Protein AF-0000000080708499 (afdb_homodimer)

Sequence (632 aa):
MFSRVVRPQEALLGRCIRKHGVAESLRCSAAMFSVRSSSPRLRQGEDANLQEDADLSGNSSSLSPEGLKAFRDVVTSRTAAISFSDEEVDPPALREIMALTQSAPSSFNIQPWSVVVVRDTAARERLSTAMLGGNAKKVLAAPVTAVFCADLEPSKRINRMVELNRKAGMPEAEITKFCLAVNLFSGEGVVGNAVRNAVTTIASPMQPAPEVASAEAWSFKNTALAVQTYILSCTAHGLDTAPMEGFDARRVRAALDIPDRYGIPIIVPTGYPAPSKPEGQGGGGGVARRWRYPPQEVVFDGTFGVGMTGVDPVVPMFSRVVRPQEALLGRCIRKHGVAESLRCSAAMFSVRSSSPRLRQGEDANLQEDADLSGNSSSLSPEGLKAFRDVVTSRTAAISFSDEEVDPPALREIMALTQSAPSSFNIQPWSVVVVRDTAARERLSTAMLGGNAKKVLAAPVTAVFCADLEPSKRINRMVELNRKAGMPEAEITKFCLAVNLFSGEGVVGNAVRNAVTTIASPMQPAPEVASAEAWSFKNTALAVQTYILSCTAHGLDTAPMEGFDARRVRAALDIPDRYGIPIIVPTGYPAPSKPEGQGGGGGVARRWRYPPQEVVFDGTFGVGMTGVDPVVP

Organism: Ectocarpus siliculosus (NCBI:txid2880)

Structure (mmCIF, N/CA/C/O backbone):
data_AF-0000000080708499-model_v1
#
loop_
_entity.id
_entity.type
_entity.pdbx_description
1 polymer 'Nitroreductase domain-containing protein'
#
loop_
_atom_site.group_PDB
_atom_site.id
_atom_site.type_symbol
_atom_site.label_atom_id
_atom_site.label_alt_id
_atom_site.label_comp_id
_atom_site.label_asym_id
_atom_site.label_entity_id
_atom_site.label_seq_id
_atom_site.pdbx_PDB_ins_code
_atom_site.Cartn_x
_atom_site.Cartn_y
_atom_site.Cartn_z
_atom_site.occupancy
_atom_site.B_iso_or_equiv
_atom_site.auth_seq_id
_atom_site.auth_comp_id
_atom_site.auth_asym_id
_atom_site.auth_atom_id
_atom_site.pdbx_PDB_model_num
ATOM 1 N N . MET A 1 1 ? 43.812 -16.328 52.562 1 20.23 1 MET A N 1
ATOM 2 C CA . MET A 1 1 ? 44.688 -15.164 52.5 1 20.23 1 MET A CA 1
ATOM 3 C C . MET A 1 1 ? 44.594 -14.469 51.156 1 20.23 1 MET A C 1
ATOM 5 O O . MET A 1 1 ? 45.219 -13.422 50.938 1 20.23 1 MET A O 1
ATOM 9 N N . PHE A 1 2 ? 44.219 -15.172 50.031 1 21.97 2 PHE A N 1
ATOM 10 C CA . PHE A 1 2 ? 44.719 -14.852 48.719 1 21.97 2 PHE A CA 1
ATOM 11 C C . PHE A 1 2 ? 44.062 -13.578 48.188 1 21.97 2 PHE A C 1
ATOM 13 O O . PHE A 1 2 ? 42.844 -13.484 48.094 1 21.97 2 PHE A O 1
ATOM 20 N N . SER A 1 3 ? 44.781 -12.438 48.062 1 20.19 3 SER A N 1
ATOM 21 C CA . SER A 1 3 ? 44.812 -10.984 47.875 1 20.19 3 SER A CA 1
ATOM 22 C C . SER A 1 3 ? 44.625 -10.609 46.406 1 20.19 3 SER A C 1
ATOM 24 O O . SER A 1 3 ? 44.781 -9.445 46.031 1 20.19 3 SER A O 1
ATOM 26 N N . ARG A 1 4 ? 44.562 -11.578 45.438 1 21.88 4 ARG A N 1
ATOM 27 C CA . ARG A 1 4 ? 45.188 -11.07 44.219 1 21.88 4 ARG A CA 1
ATOM 28 C C . ARG A 1 4 ? 44.469 -9.82 43.719 1 21.88 4 ARG A C 1
ATOM 30 O O . ARG A 1 4 ? 43.25 -9.664 43.969 1 21.88 4 ARG A O 1
ATOM 37 N N . VAL A 1 5 ? 45.219 -8.891 43.031 1 22.41 5 VAL A N 1
ATOM 38 C CA . VAL A 1 5 ? 45.5 -7.527 42.594 1 22.41 5 VAL A CA 1
ATOM 39 C C . VAL A 1 5 ? 44.688 -7.215 41.344 1 22.41 5 VAL A C 1
ATOM 41 O O . VAL A 1 5 ? 44.906 -7.836 40.281 1 22.41 5 VAL A O 1
ATOM 44 N N . VAL A 1 6 ? 43.375 -7.047 41.375 1 22.86 6 VAL A N 1
ATOM 45 C CA . VAL A 1 6 ? 42.438 -6.781 40.281 1 22.86 6 VAL A CA 1
ATOM 46 C C . VAL A 1 6 ? 42.812 -5.492 39.562 1 22.86 6 VAL A C 1
ATOM 48 O O . VAL A 1 6 ? 42.812 -4.414 40.156 1 22.86 6 VAL A O 1
ATOM 51 N N . ARG A 1 7 ? 43.844 -5.551 38.562 1 20.77 7 ARG A N 1
ATOM 52 C CA . ARG A 1 7 ? 44.5 -4.449 37.844 1 20.77 7 ARG A CA 1
ATOM 53 C C . ARG A 1 7 ? 43.469 -3.574 37.125 1 20.77 7 ARG A C 1
ATOM 55 O O . ARG A 1 7 ? 42.531 -4.078 36.531 1 20.77 7 ARG A O 1
ATOM 62 N N . PRO A 1 8 ? 43.469 -2.182 37.312 1 20.67 8 PRO A N 1
ATOM 63 C CA . PRO A 1 8 ? 42.594 -1.072 36.938 1 20.67 8 PRO A CA 1
ATOM 64 C C . PRO A 1 8 ? 42.625 -0.782 35.438 1 20.67 8 PRO A C 1
ATOM 66 O O . PRO A 1 8 ? 43.688 -0.835 34.812 1 20.67 8 PRO A O 1
ATOM 69 N N . GLN A 1 9 ? 41.562 -1.155 34.594 1 20.22 9 GLN A N 1
ATOM 70 C CA . GLN A 1 9 ? 41.156 -1.004 33.219 1 20.22 9 GLN A CA 1
ATOM 71 C C . GLN A 1 9 ? 41.281 0.448 32.75 1 20.22 9 GLN A C 1
ATOM 73 O O . GLN A 1 9 ? 40.375 1.253 32.969 1 20.22 9 GLN A O 1
ATOM 78 N N . GLU A 1 10 ? 42.5 1.199 32.906 1 18.58 10 GLU A N 1
ATOM 79 C CA . GLU A 1 10 ? 42.688 2.613 32.594 1 18.58 10 GLU A CA 1
ATOM 80 C C . GLU A 1 10 ? 42.5 2.881 31.109 1 18.58 10 GLU A C 1
ATOM 82 O O . GLU A 1 10 ? 42.406 4.035 30.688 1 18.58 10 GLU A O 1
ATOM 87 N N . ALA A 1 11 ? 42.75 1.999 30.094 1 20.23 11 ALA A N 1
ATOM 88 C CA . ALA A 1 11 ? 43.469 2.562 28.953 1 20.23 11 ALA A CA 1
ATOM 89 C C . ALA A 1 11 ? 42.531 3.457 28.125 1 20.23 11 ALA A C 1
ATOM 91 O O . ALA A 1 11 ? 41.594 2.971 27.469 1 20.23 11 ALA A O 1
ATOM 92 N N . LEU A 1 12 ? 42.188 4.727 28.531 1 18.2 12 LEU A N 1
ATOM 93 C CA . LEU A 1 12 ? 41.281 5.785 28.094 1 18.2 12 LEU A CA 1
ATOM 94 C C . LE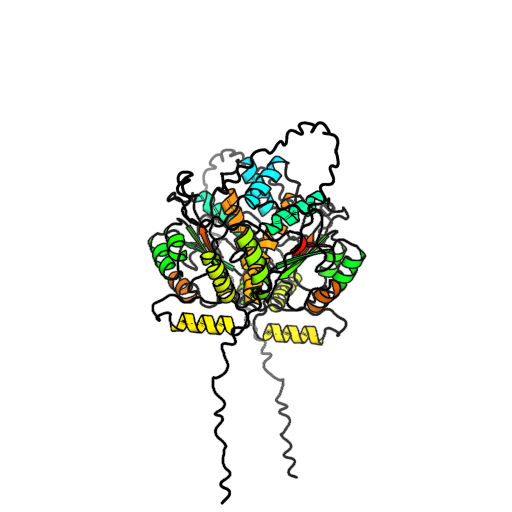U A 1 12 ? 41.594 6.188 26.656 1 18.2 12 LEU A C 1
ATOM 96 O O . LEU A 1 12 ? 42.656 5.867 26.125 1 18.2 12 LEU A O 1
ATOM 100 N N . LEU A 1 13 ? 41.625 7.562 26.219 1 18.58 13 LEU A N 1
ATOM 101 C CA . LEU A 1 13 ? 40.938 8.562 25.406 1 18.58 13 LEU A CA 1
ATOM 102 C C . LEU A 1 13 ? 41.812 8.961 24.219 1 18.58 13 LEU A C 1
ATOM 104 O O . LEU A 1 13 ? 41.438 9.867 23.453 1 18.58 13 LEU A O 1
ATOM 108 N N . GLY A 1 14 ? 43.125 8.445 24.016 1 17.17 14 GLY A N 1
ATOM 109 C CA . GLY A 1 14 ? 43.969 9.469 23.422 1 17.17 14 GLY A CA 1
ATOM 110 C C . GLY A 1 14 ? 43.594 9.781 21.984 1 17.17 14 GLY A C 1
ATOM 111 O O . GLY A 1 14 ? 43.438 10.953 21.609 1 17.17 14 GLY A O 1
ATOM 112 N N . ARG A 1 15 ? 44.125 9.078 20.875 1 19.2 15 ARG A N 1
ATOM 113 C CA . ARG A 1 15 ? 44.969 9.609 19.797 1 19.2 15 ARG A CA 1
ATOM 114 C C . ARG A 1 15 ? 44.094 10.055 18.625 1 19.2 15 ARG A C 1
ATOM 116 O O . ARG A 1 15 ? 43.625 9.227 17.844 1 19.2 15 ARG A O 1
ATOM 123 N N . CYS A 1 16 ? 43.188 11.094 18.672 1 17.89 16 CYS A N 1
ATOM 124 C CA . CYS A 1 16 ? 42.25 11.602 17.672 1 17.89 16 CYS A CA 1
ATOM 125 C C . CYS A 1 16 ? 43 12.008 16.406 1 17.89 16 CYS A C 1
ATOM 127 O O . CYS A 1 16 ? 42.562 11.688 15.297 1 17.89 16 CYS A O 1
ATOM 129 N N . ILE A 1 17 ? 43.844 13.148 16.344 1 19.56 17 ILE A N 1
ATOM 130 C CA . ILE A 1 17 ? 43.625 14.234 15.406 1 19.56 17 ILE A CA 1
ATOM 131 C C . ILE A 1 17 ? 44.5 14.039 14.18 1 19.56 17 ILE A C 1
ATOM 133 O O . ILE A 1 17 ? 45.312 14.906 13.828 1 19.56 17 ILE A O 1
ATOM 137 N N . ARG A 1 18 ? 45.125 12.906 13.797 1 17.61 18 ARG A N 1
ATOM 138 C CA . ARG A 1 18 ? 46.219 13.164 12.867 1 17.61 18 ARG A CA 1
ATOM 139 C C . ARG A 1 18 ? 45.688 13.797 11.578 1 17.61 18 ARG A C 1
ATOM 141 O O . ARG A 1 18 ? 44.688 13.352 11.016 1 17.61 18 ARG A O 1
ATOM 148 N N . LYS A 1 19 ? 46.281 15.039 11.086 1 19.92 19 LYS A N 1
ATOM 149 C CA . LYS A 1 19 ? 46.219 16.141 10.133 1 19.92 19 LYS A CA 1
ATOM 150 C C . LYS A 1 19 ? 46.562 15.672 8.727 1 19.92 19 LYS A C 1
ATOM 152 O O . LYS A 1 19 ? 46.75 16.484 7.824 1 19.92 19 LYS A O 1
ATOM 157 N N . HIS A 1 20 ? 46.688 14.352 8.383 1 19.84 20 HIS A N 1
ATOM 158 C CA . HIS A 1 20 ? 47.562 14.18 7.215 1 19.84 20 HIS A CA 1
ATOM 159 C C . HIS A 1 20 ? 46.969 14.906 6.004 1 19.84 20 HIS A C 1
ATOM 161 O O . HIS A 1 20 ? 45.781 15.109 5.91 1 19.84 20 HIS A O 1
ATOM 167 N N . GLY A 1 21 ? 47.875 15.656 5.152 1 19.36 21 GLY A N 1
ATOM 168 C CA . GLY A 1 21 ? 48.094 16.594 4.066 1 19.36 21 GLY A CA 1
ATOM 169 C C . GLY A 1 21 ? 47.656 16.062 2.719 1 19.36 21 GLY A C 1
ATOM 170 O O . GLY A 1 21 ? 48.219 16.422 1.684 1 19.36 21 GLY A O 1
ATOM 171 N N . VAL A 1 22 ? 46.719 15.18 2.576 1 20.02 22 VAL A N 1
ATOM 172 C CA . VAL A 1 22 ? 46.688 14.445 1.313 1 20.02 22 VAL A CA 1
ATOM 173 C C . VAL A 1 22 ? 46.375 15.406 0.169 1 20.02 22 VAL A C 1
ATOM 175 O O . VAL A 1 22 ? 45.188 15.734 -0.074 1 20.02 22 VAL A O 1
ATOM 178 N N . ALA A 1 23 ? 47 16.641 0.073 1 20.03 23 ALA A N 1
ATOM 179 C CA . ALA A 1 23 ? 46.5 17.562 -0.932 1 20.03 23 ALA A CA 1
ATOM 180 C C . ALA A 1 23 ? 46.781 17.062 -2.344 1 20.03 23 ALA A C 1
ATOM 182 O O . ALA A 1 23 ? 46.375 17.672 -3.326 1 20.03 23 ALA A O 1
ATOM 183 N N . GLU A 1 24 ? 47.562 15.961 -2.582 1 19.69 24 GLU A N 1
ATOM 184 C CA . GLU A 1 24 ? 48.219 16.109 -3.885 1 19.69 24 GLU A CA 1
ATOM 185 C C . GLU A 1 24 ? 47.188 16.172 -5.004 1 19.69 24 GLU A C 1
ATOM 187 O O . GLU A 1 24 ? 46.219 15.391 -5.031 1 19.69 24 GLU A O 1
ATOM 192 N N . SER A 1 25 ? 47.094 17.359 -5.672 1 18.62 25 SER A N 1
ATOM 193 C CA . SER A 1 25 ? 46.344 17.984 -6.762 1 18.62 25 SER A CA 1
ATOM 194 C C . SER A 1 25 ? 46.5 17.188 -8.055 1 18.62 25 SER A C 1
ATOM 196 O O . SER A 1 25 ? 47.562 17.078 -8.609 1 18.62 25 SER A O 1
ATOM 198 N N . LEU A 1 26 ? 46.125 15.883 -8.055 1 18.62 26 LEU A N 1
ATOM 199 C CA . LEU A 1 26 ? 46.281 15.156 -9.312 1 18.62 26 LEU A CA 1
ATOM 200 C C . LEU A 1 26 ? 45.656 15.922 -10.469 1 18.62 26 LEU A C 1
ATOM 202 O O . LEU A 1 26 ? 44.469 16.203 -10.445 1 18.62 26 LEU A O 1
ATOM 206 N N . ARG A 1 27 ? 46.469 16.766 -11.109 1 19.72 27 ARG A N 1
ATOM 207 C CA . ARG A 1 27 ? 46.25 17.547 -12.32 1 19.72 27 ARG A CA 1
ATOM 208 C C . ARG A 1 27 ? 45.812 16.641 -13.477 1 19.72 27 ARG A C 1
ATOM 210 O O . ARG A 1 27 ? 46.625 15.844 -13.969 1 19.72 27 ARG A O 1
ATOM 217 N N . CYS A 1 28 ? 44.688 15.922 -13.352 1 18.66 28 CYS A N 1
ATOM 218 C CA . CYS A 1 28 ? 44.25 15.109 -14.484 1 18.66 28 CYS A CA 1
ATOM 219 C C . CYS A 1 28 ? 44.219 15.938 -15.766 1 18.66 28 CYS A C 1
ATOM 221 O O . CYS A 1 28 ? 43.594 17 -15.812 1 18.66 28 CYS A O 1
ATOM 223 N N . SER A 1 29 ? 45.344 15.922 -16.531 1 19.27 29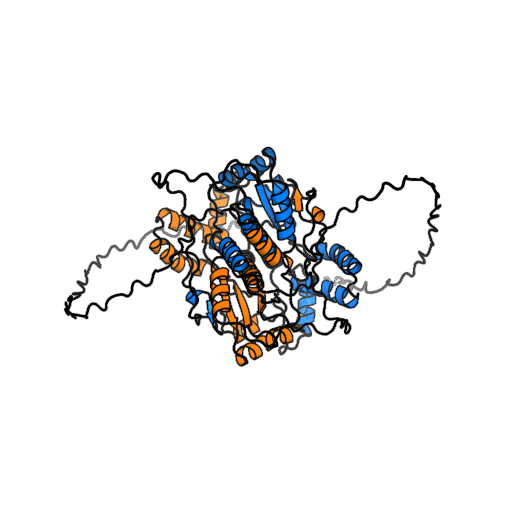 SER A N 1
ATOM 224 C CA . SER A 1 29 ? 45.594 16.5 -17.844 1 19.27 29 SER A CA 1
ATOM 225 C C . SER A 1 29 ? 44.5 16.141 -18.828 1 19.27 29 SER A C 1
ATOM 227 O O . SER A 1 29 ? 44.344 14.969 -19.188 1 19.27 29 SER A O 1
ATOM 229 N N . ALA A 1 30 ? 43.375 16.719 -18.734 1 20.42 30 ALA A N 1
ATOM 230 C CA . ALA A 1 30 ? 42.312 16.578 -19.703 1 20.42 30 ALA A CA 1
ATOM 231 C C . ALA A 1 30 ? 42.781 17 -21.094 1 20.42 30 ALA A C 1
ATOM 233 O O . ALA A 1 30 ? 42.969 18.203 -21.359 1 20.42 30 ALA A O 1
ATOM 234 N N . ALA A 1 31 ? 43.844 16.344 -21.625 1 19.86 31 ALA A N 1
ATOM 235 C CA . ALA A 1 31 ? 44.188 16.688 -23.016 1 19.86 31 ALA A CA 1
ATOM 236 C C . ALA A 1 31 ? 42.969 16.609 -23.906 1 19.86 31 ALA A C 1
ATOM 238 O O . ALA A 1 31 ? 42.25 15.602 -23.922 1 19.86 31 ALA A O 1
ATOM 239 N N . MET A 1 32 ? 42.469 17.734 -24.328 1 21.27 32 MET A N 1
ATOM 240 C CA . MET A 1 32 ? 41.375 18.234 -25.141 1 21.27 32 MET A CA 1
ATOM 241 C C . MET A 1 32 ? 41.469 17.703 -26.562 1 21.27 32 MET A C 1
ATOM 243 O O . MET A 1 32 ? 42.281 18.172 -27.344 1 21.27 32 MET A O 1
ATOM 247 N N . PHE A 1 33 ? 41.688 16.359 -26.812 1 21.59 33 PHE A N 1
ATOM 248 C CA . PHE A 1 33 ? 41.781 16.094 -28.25 1 21.59 33 PHE A CA 1
ATOM 249 C C . PHE A 1 33 ? 40.562 16.625 -28.969 1 21.59 33 PHE A C 1
ATOM 251 O O . PHE A 1 33 ? 39.438 16.422 -28.516 1 21.59 33 PHE A O 1
ATOM 258 N N . SER A 1 34 ? 40.781 17.656 -29.734 1 22.03 34 SER A N 1
ATOM 259 C CA . SER A 1 34 ? 39.906 18.469 -30.594 1 22.03 34 SER A CA 1
ATOM 260 C C . SER A 1 34 ? 39.375 17.641 -31.766 1 22.03 34 SER A C 1
ATOM 262 O O . SER A 1 34 ? 38.875 18.203 -32.75 1 22.03 34 SER A O 1
ATOM 264 N N . VAL A 1 35 ? 39.094 16.344 -31.625 1 22.03 35 VAL A N 1
ATOM 265 C CA . VAL A 1 35 ? 38.75 15.797 -32.938 1 22.03 35 VAL A CA 1
ATOM 266 C C . VAL A 1 35 ? 37.562 16.562 -33.531 1 22.03 35 VAL A C 1
ATOM 268 O O . VAL A 1 35 ? 36.562 16.766 -32.875 1 22.03 35 VAL A O 1
ATOM 271 N N . ARG A 1 36 ? 37.844 17.281 -34.594 1 24.72 36 ARG A N 1
ATOM 272 C CA . ARG A 1 36 ? 37 18.109 -35.469 1 24.72 36 ARG A CA 1
ATOM 273 C C . ARG A 1 36 ? 35.938 17.266 -36.156 1 24.72 36 ARG A C 1
ATOM 275 O O . ARG A 1 36 ? 36.094 16.859 -37.312 1 24.72 36 ARG A O 1
ATOM 282 N N . SER A 1 37 ? 35.438 16.172 -35.531 1 21.8 37 SER A N 1
ATOM 283 C CA . SER A 1 37 ? 34.625 15.445 -36.531 1 21.8 37 SER A CA 1
ATOM 284 C C . SER A 1 37 ? 33.469 16.312 -37.031 1 21.8 37 SER A C 1
ATOM 286 O O . SER A 1 37 ? 32.875 17.062 -36.281 1 21.8 37 SER A O 1
ATOM 288 N N . SER A 1 38 ? 33.531 16.703 -38.25 1 25.45 38 SER A N 1
ATOM 289 C CA . SER A 1 38 ? 32.625 17.391 -39.156 1 25.45 38 SER A CA 1
ATOM 290 C C . SER A 1 38 ? 31.281 16.656 -39.25 1 25.45 38 SER A C 1
ATOM 292 O O . SER A 1 38 ? 31.109 15.75 -40.062 1 25.45 38 SER A O 1
ATOM 294 N N . SER A 1 39 ? 30.719 16.219 -38.188 1 24.56 39 SER A N 1
ATOM 295 C CA . SER A 1 39 ? 29.531 15.461 -38.531 1 24.56 39 SER A CA 1
ATOM 296 C C . SER A 1 39 ? 28.516 16.328 -39.25 1 24.56 39 SER A C 1
ATOM 298 O O . SER A 1 39 ? 28.359 17.516 -38.969 1 24.56 39 SER A O 1
ATOM 300 N N . PRO A 1 40 ? 28.203 15.883 -40.469 1 26.94 40 PRO A N 1
ATOM 301 C CA . PRO A 1 40 ? 27.188 16.531 -41.312 1 26.94 40 PRO A CA 1
ATOM 302 C C . PRO A 1 40 ? 25.875 16.797 -40.562 1 26.94 40 PRO A C 1
ATOM 304 O O . PRO A 1 40 ? 25.547 16.094 -39.625 1 26.94 40 PRO A O 1
ATOM 307 N N . ARG A 1 41 ? 25.453 18.047 -40.625 1 24.3 41 ARG A N 1
ATOM 308 C CA . ARG A 1 41 ? 24.219 18.594 -40.094 1 24.3 41 ARG A CA 1
ATOM 309 C C . ARG A 1 41 ? 23 17.828 -40.594 1 24.3 41 ARG A C 1
ATOM 311 O O . ARG A 1 41 ? 22.703 17.875 -41.812 1 24.3 41 ARG A O 1
ATOM 318 N N . LEU A 1 42 ? 22.891 16.562 -40.25 1 24.38 42 LEU A N 1
ATOM 319 C CA . LEU A 1 42 ? 21.594 16.031 -40.656 1 24.38 42 LEU A CA 1
ATOM 320 C C . LEU A 1 42 ? 20.469 16.984 -40.281 1 24.38 42 LEU A C 1
ATOM 322 O O . LEU A 1 42 ? 20.516 17.594 -39.219 1 24.38 42 LEU A O 1
ATOM 326 N N . ARG A 1 43 ? 19.75 17.469 -41.25 1 24.03 43 ARG A N 1
ATOM 327 C CA . ARG A 1 43 ? 18.516 18.234 -41.156 1 24.03 43 ARG A CA 1
ATOM 328 C C . ARG A 1 43 ? 17.562 17.609 -40.125 1 24.03 43 ARG A C 1
ATOM 330 O O . ARG A 1 43 ? 17.25 16.422 -40.219 1 24.03 43 ARG A O 1
ATOM 337 N N . GLN A 1 44 ? 17.734 18.047 -38.875 1 25.31 44 GLN A N 1
ATOM 338 C CA . GLN A 1 44 ? 16.828 17.672 -37.781 1 25.31 44 GLN A CA 1
ATOM 339 C C . GLN A 1 44 ? 15.367 17.797 -38.188 1 25.31 44 GLN A C 1
ATOM 341 O O . GLN A 1 44 ? 14.922 18.891 -38.562 1 25.31 44 GLN A O 1
ATOM 346 N N . GLY A 1 45 ? 14.922 16.844 -39 1 26.19 45 GLY A N 1
ATOM 347 C CA . GLY A 1 45 ? 13.477 16.797 -39.156 1 26.19 45 GLY A CA 1
ATOM 348 C C . GLY A 1 45 ? 12.719 17.172 -37.906 1 26.19 45 GLY A C 1
ATOM 349 O O . GLY A 1 45 ? 13.203 16.953 -36.781 1 26.19 45 GLY A O 1
ATOM 350 N N . GLU A 1 46 ? 11.984 18.266 -37.938 1 26.92 46 GLU A N 1
ATOM 351 C CA . GLU A 1 46 ? 11.062 18.828 -36.969 1 26.92 46 GLU A CA 1
ATOM 352 C C . GLU A 1 46 ? 10.18 17.75 -36.344 1 26.92 46 GLU A C 1
ATOM 354 O O . GLU A 1 46 ? 9.258 17.25 -37 1 26.92 46 GLU A O 1
ATOM 359 N N . ASP A 1 47 ? 10.742 16.672 -35.906 1 26.31 47 ASP A N 1
ATOM 360 C CA . ASP A 1 47 ? 9.789 15.891 -35.125 1 26.31 47 ASP A CA 1
ATOM 361 C C . ASP A 1 47 ? 9.07 16.766 -34.094 1 26.31 47 ASP A C 1
ATOM 363 O O . ASP A 1 47 ? 9.711 17.406 -33.25 1 26.31 47 ASP A O 1
ATOM 367 N N . ALA A 1 48 ? 7.941 17.312 -34.5 1 27.08 48 ALA A N 1
ATOM 368 C CA . ALA A 1 48 ? 6.953 17.891 -33.562 1 27.08 48 ALA A CA 1
ATOM 369 C C . ALA A 1 48 ? 6.855 17.062 -32.281 1 27.08 48 ALA A C 1
ATOM 371 O O . ALA A 1 48 ? 6.41 15.922 -32.312 1 27.08 48 ALA A O 1
ATOM 372 N N . ASN A 1 49 ? 7.883 17.219 -31.484 1 28.33 49 ASN A N 1
ATOM 373 C CA . ASN A 1 49 ? 7.754 16.797 -30.094 1 28.33 49 ASN A CA 1
ATOM 374 C C . ASN A 1 49 ? 6.398 17.188 -29.516 1 28.33 49 ASN A C 1
ATOM 376 O O . ASN A 1 49 ? 6.125 18.359 -29.297 1 28.33 49 ASN A O 1
ATOM 380 N N . LEU A 1 50 ? 5.352 16.688 -30.031 1 28.52 50 LEU A N 1
ATOM 381 C CA . LEU A 1 50 ? 4.094 16.797 -29.297 1 28.52 50 LEU A CA 1
ATOM 382 C C . LEU A 1 50 ? 4.324 16.625 -27.797 1 28.52 50 LEU A C 1
ATOM 384 O O . LEU A 1 50 ? 4.281 15.508 -27.281 1 28.52 50 LEU A O 1
ATOM 388 N N . GLN A 1 51 ? 5.359 17.219 -27.281 1 27.77 51 GLN A N 1
ATOM 389 C CA . GLN A 1 51 ? 5.367 17.375 -25.844 1 27.77 51 GLN A CA 1
ATOM 390 C C . GLN A 1 51 ? 4.062 18 -25.344 1 27.77 51 GLN A C 1
ATOM 392 O O . GLN A 1 51 ? 3.857 19.203 -25.453 1 27.77 51 GLN A O 1
ATOM 397 N N . GLU A 1 52 ? 2.932 17.422 -25.641 1 32.34 52 GLU A N 1
ATOM 398 C CA . GLU A 1 52 ? 1.819 17.922 -24.844 1 32.34 52 GLU A CA 1
ATOM 399 C C . GLU A 1 52 ? 2.271 18.266 -23.422 1 32.34 52 GLU A C 1
ATOM 401 O O . GLU A 1 52 ? 2.93 17.469 -22.766 1 32.34 52 GLU A O 1
ATOM 406 N N . ASP A 1 53 ? 2.512 19.453 -23.156 1 29.73 53 ASP A N 1
ATOM 407 C CA . ASP A 1 53 ? 2.793 20.062 -21.859 1 29.73 53 ASP A CA 1
ATOM 408 C C . ASP A 1 53 ? 2.006 19.359 -20.75 1 29.73 53 ASP A C 1
ATOM 410 O O . ASP A 1 53 ? 0.789 19.516 -20.641 1 29.73 53 ASP A O 1
ATOM 414 N N . ALA A 1 54 ? 2.262 18.156 -20.516 1 34.44 54 ALA A N 1
ATOM 415 C CA . ALA A 1 54 ? 1.773 17.641 -19.234 1 34.44 54 ALA A CA 1
ATOM 416 C C . ALA A 1 54 ? 1.937 18.688 -18.141 1 34.44 54 ALA A C 1
ATOM 418 O O . ALA A 1 54 ? 3.031 19.203 -17.922 1 34.44 54 ALA A O 1
ATOM 419 N N . ASP A 1 55 ? 1.019 19.547 -17.969 1 32.75 55 ASP A N 1
ATOM 420 C CA . ASP A 1 55 ? 1.022 20.422 -16.797 1 32.75 55 ASP A CA 1
ATOM 421 C C . ASP A 1 55 ? 1.545 19.703 -15.562 1 32.75 55 ASP A C 1
ATOM 423 O O . ASP A 1 55 ? 0.871 18.812 -15.023 1 32.75 55 ASP A O 1
ATOM 427 N N . LEU A 1 56 ? 2.809 19.484 -15.508 1 37.81 56 LEU A N 1
ATOM 428 C CA . LEU A 1 56 ? 3.574 18.875 -14.43 1 37.81 56 LEU A CA 1
ATOM 429 C C . LEU A 1 56 ? 3.357 19.625 -13.117 1 37.81 56 LEU A C 1
ATOM 431 O O . LEU A 1 56 ? 4.145 19.484 -12.18 1 37.81 56 LEU A O 1
ATOM 435 N N . SER A 1 57 ? 2.541 20.594 -13.141 1 41.34 57 SER A N 1
ATOM 436 C CA . SER A 1 57 ? 2.457 21.438 -11.953 1 41.34 57 SER A CA 1
ATOM 437 C C . SER A 1 57 ? 1.975 20.641 -10.75 1 41.34 57 SER A C 1
ATOM 439 O O . SER A 1 57 ? 2.037 21.125 -9.609 1 41.34 57 SER A O 1
ATOM 441 N N . GLY A 1 58 ? 2.037 19.359 -10.703 1 46.25 58 GLY A N 1
ATOM 442 C CA . GLY A 1 58 ? 1.796 18.469 -9.586 1 46.25 58 GLY A CA 1
ATOM 443 C C . GLY A 1 58 ? 0.422 18.641 -8.961 1 46.25 58 GLY A C 1
ATOM 444 O O . GLY A 1 58 ? 0.116 18.031 -7.934 1 46.25 58 GLY A O 1
ATOM 445 N N . ASN A 1 59 ? -0.229 19.797 -9.227 1 49.5 59 ASN A N 1
ATOM 446 C CA . ASN A 1 59 ? -1.503 19.984 -8.539 1 49.5 59 ASN A CA 1
ATOM 447 C C . ASN A 1 59 ? -2.604 19.125 -9.164 1 49.5 59 ASN A C 1
ATOM 449 O O . ASN A 1 59 ? -2.686 19.031 -10.391 1 49.5 59 ASN A O 1
ATOM 453 N N . SER A 1 60 ? -3.148 18.266 -8.32 1 55.97 60 SER A N 1
ATOM 454 C CA . SER A 1 60 ? -4.223 17.391 -8.789 1 55.97 60 SER A CA 1
ATOM 455 C C . SER A 1 60 ? -5.363 18.188 -9.398 1 55.97 60 SER A C 1
ATOM 457 O O . SER A 1 60 ? -5.852 19.141 -8.789 1 55.97 60 SER A O 1
ATOM 459 N N . SER A 1 61 ? -5.414 18.281 -10.734 1 66.31 61 SER A N 1
ATOM 460 C CA . SER A 1 61 ? -6.617 18.797 -11.383 1 66.31 61 SER A CA 1
ATOM 461 C C . SER A 1 61 ? -7.695 17.719 -11.461 1 66.31 61 SER A C 1
ATOM 463 O O . SER A 1 61 ? -7.391 16.531 -11.531 1 66.31 61 SER A O 1
ATOM 465 N N . SER A 1 62 ? -8.945 18.141 -11.188 1 75.19 62 SER A N 1
ATOM 466 C CA . SER A 1 62 ? -10.086 17.234 -11.219 1 75.19 62 SER A CA 1
ATOM 467 C C . SER A 1 62 ? -10.211 16.547 -12.57 1 75.19 62 SER A C 1
ATOM 469 O O . SER A 1 62 ? -10.031 17.172 -13.609 1 75.19 62 SER A O 1
ATOM 471 N N . LEU A 1 63 ? -10.227 15.281 -12.469 1 87.69 63 LEU A N 1
ATOM 472 C CA . LEU A 1 63 ? -10.453 14.492 -13.672 1 87.69 63 LEU A CA 1
ATOM 473 C C . LEU A 1 63 ? -11.789 14.867 -14.312 1 87.69 63 LEU A C 1
ATOM 475 O O . LEU A 1 63 ? -12.695 15.352 -13.633 1 87.69 63 LEU A O 1
ATOM 479 N N . SER A 1 64 ? -11.859 14.68 -15.633 1 88.81 64 SER A N 1
ATOM 480 C CA . SER A 1 64 ? -13.156 14.695 -16.297 1 88.81 64 SER A CA 1
ATOM 481 C C . SER A 1 64 ? -14.078 13.609 -15.742 1 88.81 64 SER A C 1
ATOM 483 O O . SER A 1 64 ? -13.609 12.672 -15.094 1 88.81 64 SER A O 1
ATOM 485 N N . PRO A 1 65 ? -15.367 13.766 -15.93 1 91.75 65 PRO A N 1
ATOM 486 C CA . PRO A 1 65 ? -16.281 12.711 -15.477 1 91.75 65 PRO A CA 1
ATOM 487 C C . PRO A 1 65 ? -15.93 11.336 -16.047 1 91.75 65 PRO A C 1
ATOM 489 O O . PRO A 1 65 ? -16.016 10.328 -15.352 1 91.75 65 PRO A O 1
ATOM 492 N N . GLU A 1 66 ? -15.484 11.367 -17.281 1 92.38 66 GLU A N 1
ATOM 493 C CA . GLU A 1 66 ? -15.078 10.117 -17.906 1 92.38 66 GLU A CA 1
ATOM 494 C C . GLU A 1 66 ? -13.797 9.57 -17.281 1 92.38 66 GLU A C 1
ATOM 496 O O . GLU A 1 66 ? -13.641 8.359 -17.125 1 92.38 66 GLU A O 1
ATOM 501 N N . GLY A 1 67 ? -12.906 10.477 -17 1 95.12 67 GLY A N 1
ATOM 502 C CA . GLY A 1 67 ? -11.672 10.07 -16.328 1 95.12 67 GLY A CA 1
ATOM 503 C C . GLY A 1 67 ? -11.906 9.5 -14.945 1 95.12 67 GLY A C 1
ATOM 504 O O . GLY A 1 67 ? -11.297 8.5 -14.57 1 95.12 67 GLY A O 1
ATOM 505 N N . LEU A 1 68 ? -12.805 10.156 -14.25 1 96.19 68 LEU A N 1
ATOM 506 C CA . LEU A 1 68 ? -13.133 9.68 -12.914 1 96.19 68 LEU A CA 1
ATOM 507 C C . LEU A 1 68 ? -13.797 8.312 -12.977 1 96.19 68 LEU A C 1
ATOM 509 O O . LEU A 1 68 ? -13.5 7.434 -12.164 1 96.19 68 LEU A O 1
ATOM 513 N N . LYS A 1 69 ? -14.695 8.133 -13.898 1 95.88 69 LYS A N 1
ATOM 514 C CA . LYS A 1 69 ? -15.336 6.832 -14.07 1 95.88 69 LYS A CA 1
ATOM 515 C C . LYS A 1 69 ? -14.312 5.75 -14.391 1 95.88 69 LYS A C 1
ATOM 517 O O . LYS A 1 69 ? -14.406 4.629 -13.891 1 95.88 69 LYS A O 1
ATOM 522 N N . ALA A 1 70 ? -13.383 6.09 -15.297 1 96.25 70 ALA A N 1
ATOM 523 C CA . ALA A 1 70 ? -12.344 5.133 -15.656 1 96.25 70 ALA A CA 1
ATOM 524 C C . ALA A 1 70 ? -11.531 4.723 -14.438 1 96.25 70 ALA A C 1
ATOM 526 O O . ALA A 1 70 ? -11.219 3.541 -14.258 1 96.25 70 ALA A O 1
ATOM 527 N N . PHE A 1 71 ? -11.156 5.719 -13.633 1 97.69 71 PHE A N 1
ATOM 528 C CA . PHE A 1 71 ? -10.422 5.418 -12.406 1 97.69 71 PHE A CA 1
ATOM 529 C C . PHE A 1 71 ? -11.242 4.52 -11.492 1 97.69 71 PHE A C 1
ATOM 531 O O . PHE A 1 71 ? -10.734 3.52 -10.977 1 97.69 71 PHE A O 1
ATOM 538 N N . ARG A 1 72 ? -12.469 4.848 -11.289 1 96.94 72 ARG A N 1
ATOM 539 C CA . ARG A 1 72 ? -13.367 4.051 -10.461 1 96.94 72 ARG A CA 1
ATOM 540 C C . ARG A 1 72 ? -13.445 2.615 -10.969 1 96.94 72 ARG A C 1
ATOM 542 O O . ARG A 1 72 ? -13.406 1.67 -10.18 1 96.94 72 ARG A O 1
ATOM 549 N N . ASP A 1 73 ? -13.547 2.494 -12.242 1 96.06 73 ASP A N 1
ATOM 550 C CA . ASP A 1 73 ? -13.641 1.171 -12.852 1 96.06 73 ASP A CA 1
ATOM 551 C C . ASP A 1 73 ? -12.391 0.346 -12.57 1 96.06 73 ASP A C 1
ATOM 553 O O . ASP A 1 73 ? -12.477 -0.852 -12.297 1 96.06 73 ASP A O 1
ATOM 557 N N . VAL A 1 74 ? -11.211 0.967 -12.648 1 97.69 74 VAL A N 1
ATOM 558 C CA . VAL A 1 74 ? -9.961 0.276 -12.367 1 97.69 74 VAL A CA 1
ATOM 559 C C . VAL A 1 74 ? -9.969 -0.257 -10.938 1 97.69 74 VAL A C 1
ATOM 561 O O . VAL A 1 74 ? -9.688 -1.434 -10.703 1 97.69 74 VAL A O 1
ATOM 564 N N . VAL A 1 75 ? -10.359 0.607 -9.984 1 97.69 75 VAL A N 1
ATOM 565 C CA . VAL A 1 75 ? -10.32 0.253 -8.57 1 97.69 75 VAL A CA 1
ATOM 566 C C . VAL A 1 75 ? -11.359 -0.828 -8.281 1 97.69 75 VAL A C 1
ATOM 568 O O . VAL A 1 75 ? -11.07 -1.797 -7.57 1 97.69 75 VAL A O 1
ATOM 571 N N . THR A 1 76 ? -12.523 -0.757 -8.875 1 95 76 THR A N 1
ATOM 572 C CA . THR A 1 76 ? -13.633 -1.622 -8.484 1 95 76 THR A CA 1
ATOM 573 C C . THR A 1 76 ? -13.602 -2.93 -9.266 1 95 76 THR A C 1
ATOM 575 O O . THR A 1 76 ? -14.195 -3.926 -8.852 1 95 76 THR A O 1
ATOM 578 N N . SER A 1 77 ? -12.922 -2.965 -10.422 1 93.38 77 SER A N 1
ATOM 579 C CA . SER A 1 77 ? -12.898 -4.188 -11.219 1 93.38 77 SER A CA 1
ATOM 580 C C . SER A 1 77 ? -11.727 -5.078 -10.812 1 93.38 77 SER A C 1
ATOM 582 O O . SER A 1 77 ? -11.672 -6.25 -11.195 1 93.38 77 SER A O 1
ATOM 584 N N . ARG A 1 78 ? -10.797 -4.488 -10.086 1 93.75 78 ARG A N 1
ATOM 585 C CA . ARG A 1 78 ? -9.648 -5.273 -9.641 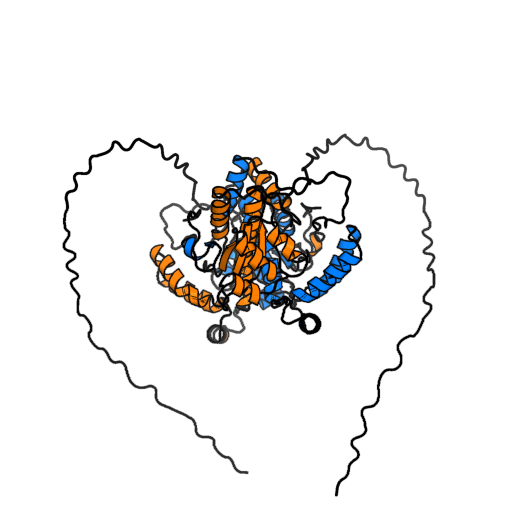1 93.75 78 ARG A CA 1
ATOM 586 C C . ARG A 1 78 ? -10.086 -6.434 -8.75 1 93.75 78 ARG A C 1
ATOM 588 O O . ARG A 1 78 ? -10.797 -6.23 -7.77 1 93.75 78 ARG A O 1
ATOM 595 N N . THR A 1 79 ? -9.703 -7.645 -9.062 1 91.31 79 THR A N 1
ATOM 596 C CA . THR A 1 79 ? -9.922 -8.852 -8.273 1 91.31 79 THR A CA 1
ATOM 597 C C . THR A 1 79 ? -8.648 -9.688 -8.211 1 91.31 79 THR A C 1
ATOM 599 O O . THR A 1 79 ? -7.703 -9.453 -8.969 1 91.31 79 THR A O 1
ATOM 602 N N . ALA A 1 80 ? -8.594 -10.555 -7.246 1 93.06 80 ALA A N 1
ATOM 603 C CA . ALA A 1 80 ? -7.504 -11.523 -7.238 1 93.06 80 ALA A CA 1
ATOM 604 C C . ALA A 1 80 ? -7.809 -12.695 -8.164 1 93.06 80 ALA A C 1
ATOM 606 O O . ALA A 1 80 ? -8.711 -13.492 -7.883 1 93.06 80 ALA A O 1
ATOM 607 N N . ALA A 1 81 ? -7.027 -12.797 -9.18 1 91.88 81 ALA A N 1
ATOM 608 C CA . ALA A 1 81 ? -7.273 -13.797 -10.211 1 91.88 81 ALA A CA 1
ATOM 609 C C . ALA A 1 81 ? -6.879 -15.188 -9.727 1 91.88 81 ALA A C 1
ATOM 611 O O . ALA A 1 81 ? -5.941 -15.336 -8.938 1 91.88 81 ALA A O 1
ATOM 612 N N . ILE A 1 82 ? -7.551 -16.203 -10.297 1 87.12 82 ILE A N 1
ATOM 613 C CA . ILE A 1 82 ? -7.246 -17.578 -9.953 1 87.12 82 ILE A CA 1
ATOM 614 C C . ILE A 1 82 ? -6.625 -18.281 -11.148 1 87.12 82 ILE A C 1
ATOM 616 O O . ILE A 1 82 ? -6.062 -19.375 -11.016 1 87.12 82 ILE A O 1
ATOM 620 N N . SER A 1 83 ? -6.777 -17.688 -12.297 1 91 83 SER A N 1
ATOM 621 C CA . SER A 1 83 ? -6.23 -18.203 -13.547 1 91 83 SER A CA 1
ATOM 622 C C . SER A 1 83 ? -5.902 -17.094 -14.523 1 91 83 SER A C 1
ATOM 624 O O . SER A 1 83 ? -6.355 -15.953 -14.352 1 91 83 SER A O 1
ATOM 626 N N . PHE A 1 84 ? -5.078 -17.406 -15.508 1 94.88 84 PHE A N 1
ATOM 627 C CA . PHE A 1 84 ? -4.645 -16.422 -16.5 1 94.88 84 PHE A CA 1
ATOM 628 C C . PHE A 1 84 ? -4.711 -17 -17.906 1 94.88 84 PHE A C 1
ATOM 630 O O . PHE A 1 84 ? -4.648 -18.219 -18.078 1 94.88 84 PHE A O 1
ATOM 637 N N . SER A 1 85 ? -4.918 -16.125 -18.906 1 94 85 SER A N 1
ATOM 638 C CA . SER A 1 85 ? -4.695 -16.484 -20.297 1 94 85 SER A CA 1
ATOM 639 C C . SER A 1 85 ? -3.223 -16.781 -20.562 1 94 85 SER A C 1
ATOM 641 O O . SER A 1 85 ? -2.346 -16.281 -19.859 1 94 85 SER A O 1
ATOM 643 N N . ASP A 1 86 ? -2.975 -17.5 -21.609 1 91.38 86 ASP A N 1
ATOM 644 C CA . ASP A 1 86 ? -1.6 -17.797 -22 1 91.38 86 ASP A CA 1
ATOM 645 C C . ASP A 1 86 ? -0.998 -16.656 -22.797 1 91.38 86 ASP A C 1
ATOM 647 O O . ASP A 1 86 ? 0.172 -16.703 -23.188 1 91.38 86 ASP A O 1
ATOM 651 N N . GLU A 1 87 ? -1.747 -15.68 -23.047 1 95.12 87 GLU A N 1
ATOM 652 C CA . GLU A 1 87 ? -1.266 -14.539 -23.828 1 95.12 87 GLU A CA 1
ATOM 653 C C . GLU A 1 87 ? -0.124 -13.828 -23.109 1 95.12 87 GLU A C 1
ATOM 655 O O . GLU A 1 87 ? -0.193 -13.594 -21.906 1 95.12 87 GLU A O 1
ATOM 660 N N . GLU A 1 88 ? 0.919 -13.555 -23.891 1 96.5 88 GLU A N 1
ATOM 661 C CA . GLU A 1 88 ? 2.037 -12.805 -23.328 1 96.5 88 GLU A CA 1
ATOM 662 C C . GLU A 1 88 ? 1.638 -11.359 -23.016 1 96.5 88 GLU A C 1
ATOM 664 O O . GLU A 1 88 ? 0.844 -10.766 -23.75 1 96.5 88 GLU A O 1
ATOM 669 N N . VAL A 1 89 ? 2.215 -10.859 -21.969 1 97.56 89 VAL A N 1
ATOM 670 C CA . VAL A 1 89 ? 1.969 -9.453 -21.672 1 97.56 89 VAL A CA 1
ATOM 671 C C . VAL A 1 89 ? 2.768 -8.57 -22.625 1 97.56 89 VAL A C 1
ATOM 673 O O . VAL A 1 89 ? 3.963 -8.797 -22.828 1 97.56 89 VAL A O 1
ATOM 676 N N . ASP A 1 90 ? 2.117 -7.574 -23.203 1 96.25 90 ASP A N 1
ATOM 677 C CA . ASP A 1 90 ? 2.756 -6.617 -24.094 1 96.25 90 ASP A CA 1
ATOM 678 C C . ASP A 1 90 ? 3.926 -5.918 -23.406 1 96.25 90 ASP A C 1
ATOM 680 O O . ASP A 1 90 ? 3.744 -5.254 -22.391 1 96.25 90 ASP A O 1
ATOM 684 N N . PRO A 1 91 ? 5.148 -6.02 -24.016 1 97.06 91 PRO A N 1
ATOM 685 C CA . PRO A 1 91 ? 6.328 -5.484 -23.328 1 97.06 91 PRO A CA 1
ATOM 686 C C . PRO A 1 91 ? 6.219 -3.988 -23.047 1 97.06 91 PRO A C 1
ATOM 688 O O . PRO A 1 91 ? 6.539 -3.539 -21.938 1 97.06 91 PRO A O 1
ATOM 691 N N . PRO A 1 92 ? 5.754 -3.117 -24 1 97.38 92 PRO A N 1
ATOM 692 C CA . PRO A 1 92 ? 5.598 -1.697 -23.672 1 97.38 92 PRO A CA 1
ATOM 693 C C . PRO A 1 92 ? 4.652 -1.463 -22.5 1 97.38 92 PRO A C 1
ATOM 695 O O . PRO A 1 92 ? 4.895 -0.578 -21.672 1 97.38 92 PRO A O 1
ATOM 698 N N . ALA A 1 93 ? 3.576 -2.244 -22.438 1 97.38 93 ALA A N 1
ATOM 699 C CA . ALA A 1 93 ? 2.639 -2.123 -21.312 1 97.38 93 ALA A CA 1
ATOM 700 C C . ALA A 1 93 ? 3.314 -2.469 -20 1 97.38 93 ALA A C 1
ATOM 702 O O . ALA A 1 93 ? 3.146 -1.76 -19 1 97.38 93 ALA A O 1
ATOM 703 N N . LEU A 1 94 ? 4.059 -3.539 -20.031 1 98.56 94 LEU A N 1
ATOM 704 C CA . LEU A 1 94 ? 4.75 -3.963 -18.828 1 98.56 94 LEU A CA 1
ATOM 705 C C . LEU A 1 94 ? 5.738 -2.898 -18.359 1 98.56 94 LEU A C 1
ATOM 707 O O . LEU A 1 94 ? 5.828 -2.605 -17.172 1 98.56 94 LEU A O 1
ATOM 711 N N . ARG A 1 95 ? 6.484 -2.328 -19.25 1 98.56 95 ARG A N 1
ATOM 712 C CA . ARG A 1 95 ? 7.441 -1.284 -18.906 1 98.56 95 ARG A CA 1
ATOM 713 C C . ARG A 1 95 ? 6.734 -0.064 -18.328 1 98.56 95 ARG A C 1
ATOM 715 O O . ARG A 1 95 ? 7.207 0.527 -17.359 1 98.56 95 ARG A O 1
ATOM 722 N N . GLU A 1 96 ? 5.652 0.318 -18.906 1 97.88 96 GLU A N 1
ATOM 723 C CA . GLU A 1 96 ? 4.879 1.441 -18.375 1 97.88 96 GLU A CA 1
ATOM 724 C C . GLU A 1 96 ? 4.34 1.14 -16.984 1 97.88 96 GLU A C 1
ATOM 726 O O . GLU A 1 96 ? 4.367 2.002 -16.109 1 97.88 96 GLU A O 1
ATOM 731 N N . ILE A 1 97 ? 3.822 -0.049 -16.828 1 98.75 97 ILE A N 1
ATOM 732 C CA . ILE A 1 97 ? 3.311 -0.465 -15.531 1 98.75 97 ILE A CA 1
ATOM 733 C C . ILE A 1 97 ? 4.418 -0.359 -14.477 1 98.75 97 ILE A C 1
ATOM 735 O O . ILE A 1 97 ? 4.184 0.122 -13.367 1 98.75 97 ILE A O 1
ATOM 739 N N . MET A 1 98 ? 5.629 -0.777 -14.797 1 98.81 98 MET A N 1
ATOM 740 C CA . MET A 1 98 ? 6.738 -0.709 -13.852 1 98.81 98 MET A CA 1
ATOM 741 C C . MET A 1 98 ? 7.105 0.74 -13.547 1 98.81 98 MET A C 1
ATOM 743 O O . MET A 1 98 ? 7.438 1.074 -12.414 1 98.81 98 MET A O 1
ATOM 747 N N . ALA A 1 99 ? 7.066 1.573 -14.57 1 98.38 99 ALA A N 1
ATOM 748 C CA . ALA A 1 99 ? 7.34 2.992 -14.359 1 98.38 99 ALA A CA 1
ATOM 749 C C . ALA A 1 99 ? 6.305 3.613 -13.422 1 98.38 99 ALA A C 1
ATOM 751 O O . ALA A 1 99 ? 6.656 4.367 -12.508 1 98.38 99 ALA A O 1
ATOM 752 N N . LEU A 1 100 ? 5.023 3.309 -13.641 1 98.56 100 LEU A N 1
ATOM 753 C CA . LEU A 1 100 ? 3.959 3.789 -12.766 1 98.56 100 LEU A CA 1
ATOM 754 C C . LEU A 1 100 ? 4.145 3.264 -11.344 1 98.56 100 LEU A C 1
ATOM 756 O O . LEU A 1 100 ? 3.967 4.004 -10.375 1 98.56 100 LEU A O 1
ATOM 760 N N . THR A 1 101 ? 4.531 2.014 -11.227 1 98.81 101 THR A N 1
ATOM 761 C CA . THR A 1 101 ? 4.789 1.392 -9.93 1 98.81 101 THR A CA 1
ATOM 762 C C . THR A 1 101 ? 5.863 2.164 -9.164 1 98.81 101 THR A C 1
ATOM 764 O O . THR A 1 101 ? 5.703 2.439 -7.977 1 98.81 101 THR A O 1
ATOM 767 N N . GLN A 1 102 ? 6.898 2.543 -9.812 1 97.88 102 GLN A N 1
ATOM 768 C CA . GLN A 1 102 ? 8.039 3.193 -9.172 1 97.88 102 GLN A CA 1
ATOM 769 C C . GLN A 1 102 ? 7.676 4.602 -8.711 1 97.88 102 GLN A C 1
ATOM 771 O O . GLN A 1 102 ? 8.383 5.188 -7.887 1 97.88 102 GLN A O 1
ATOM 776 N N . SER A 1 103 ? 6.609 5.156 -9.242 1 96.94 103 SER A N 1
ATOM 777 C CA . SER A 1 103 ? 6.211 6.508 -8.859 1 96.94 103 SER A CA 1
ATOM 778 C C . SER A 1 103 ? 5.492 6.52 -7.516 1 96.94 103 SER A C 1
ATOM 780 O O . SER A 1 103 ? 5.18 7.586 -6.98 1 96.94 103 SER A O 1
ATOM 782 N N . ALA A 1 104 ? 5.238 5.344 -6.934 1 97.88 104 ALA A N 1
ATOM 783 C CA . ALA A 1 104 ? 4.539 5.242 -5.66 1 97.88 104 ALA A CA 1
ATOM 784 C C . ALA A 1 104 ? 5.27 6.016 -4.566 1 97.88 104 ALA A C 1
ATOM 786 O O . ALA A 1 104 ? 6.496 6.164 -4.617 1 97.88 104 ALA A O 1
ATOM 787 N N . PRO A 1 105 ? 4.551 6.559 -3.578 1 97.31 105 PRO A N 1
ATOM 788 C CA . PRO A 1 105 ? 5.219 7.211 -2.449 1 97.31 105 PRO A CA 1
ATOM 789 C C . PRO A 1 105 ? 5.965 6.227 -1.556 1 97.31 105 PRO A C 1
ATOM 791 O O . PRO A 1 105 ? 5.688 5.023 -1.586 1 97.31 105 PRO A O 1
ATOM 794 N N . SER A 1 106 ? 6.918 6.695 -0.881 1 97.69 106 SER A N 1
ATOM 795 C CA . SER A 1 106 ? 7.621 5.992 0.185 1 97.69 106 SER A CA 1
ATOM 796 C C . SER A 1 106 ? 8.117 6.961 1.253 1 97.69 106 SER A C 1
ATOM 798 O O . SER A 1 106 ? 8.25 8.164 0.997 1 97.69 106 SER A O 1
ATOM 800 N N . SER A 1 107 ? 8.266 6.453 2.451 1 96.5 107 SER A N 1
ATOM 801 C CA . SER A 1 107 ? 8.781 7.277 3.541 1 96.5 107 SER A CA 1
ATOM 802 C C . SER A 1 107 ? 10.086 7.965 3.148 1 96.5 107 SER A C 1
ATOM 804 O O . SER A 1 107 ? 11.039 7.309 2.734 1 96.5 107 SER A O 1
ATOM 806 N N . PHE A 1 108 ? 10.055 9.297 3.148 1 94.44 108 PHE A N 1
ATOM 807 C CA . PHE A 1 108 ? 11.219 10.141 2.893 1 94.44 108 PHE A CA 1
ATOM 808 C C . PHE A 1 108 ? 11.773 9.883 1.497 1 94.44 108 PHE A C 1
ATOM 810 O O . PHE A 1 108 ? 12.953 10.133 1.238 1 94.44 108 PHE A O 1
ATOM 817 N N . ASN A 1 109 ? 10.984 9.219 0.699 1 95.69 109 ASN A N 1
ATOM 818 C CA . ASN A 1 109 ? 11.344 8.867 -0.672 1 95.69 109 ASN A CA 1
ATOM 819 C C . ASN A 1 109 ? 12.547 7.941 -0.719 1 95.69 109 ASN A C 1
ATOM 821 O O . ASN A 1 109 ? 13.289 7.922 -1.707 1 95.69 109 ASN A O 1
ATOM 825 N N . ILE A 1 110 ? 12.766 7.184 0.297 1 96.94 110 ILE A N 1
ATOM 826 C CA . ILE A 1 110 ? 13.93 6.316 0.359 1 96.94 110 ILE A CA 1
ATOM 827 C C . ILE A 1 110 ? 13.688 5.059 -0.473 1 96.94 110 ILE A C 1
ATOM 829 O O . ILE A 1 110 ? 14.625 4.309 -0.763 1 96.94 110 ILE A O 1
ATOM 833 N N . GLN A 1 111 ? 12.422 4.773 -0.794 1 97.94 111 GLN A N 1
ATOM 834 C CA . GLN A 1 111 ? 12.062 3.67 -1.68 1 97.94 111 GLN A CA 1
ATOM 835 C C . GLN A 1 111 ? 12.734 2.369 -1.24 1 97.94 111 GLN A C 1
ATOM 837 O O . GLN A 1 111 ? 13.438 1.732 -2.025 1 97.94 111 GLN A O 1
ATOM 842 N N . PRO A 1 112 ? 12.414 1.923 -0.02 1 98.5 112 PRO A N 1
ATOM 843 C CA . PRO A 1 112 ? 13.102 0.75 0.525 1 98.5 112 PRO A CA 1
ATOM 844 C C . PRO A 1 112 ? 12.578 -0.562 -0.053 1 98.5 112 PRO A C 1
ATOM 846 O O . PRO A 1 112 ? 12.312 -1.507 0.694 1 98.5 112 PRO A O 1
ATOM 849 N N . TRP A 1 113 ? 12.516 -0.658 -1.37 1 98.81 113 TRP A N 1
ATOM 850 C CA . TRP A 1 113 ? 12.023 -1.86 -2.029 1 98.81 113 TRP A CA 1
ATOM 851 C C . TRP A 1 113 ? 12.641 -2.02 -3.414 1 98.81 113 TRP A C 1
ATOM 853 O O . TRP A 1 113 ? 13.195 -1.066 -3.963 1 98.81 113 TRP A O 1
ATOM 863 N N . SER A 1 114 ? 12.633 -3.195 -3.91 1 98.88 114 SER A N 1
ATOM 864 C CA . SER A 1 114 ? 12.914 -3.58 -5.293 1 98.88 114 SER A CA 1
ATOM 865 C C . SER A 1 114 ? 11.906 -4.605 -5.793 1 98.88 114 SER A C 1
ATOM 867 O O . SER A 1 114 ? 11.109 -5.137 -5.016 1 98.88 114 SER A O 1
ATOM 869 N N . VAL A 1 115 ? 11.914 -4.809 -7.082 1 98.94 115 VAL A N 1
ATOM 870 C CA . VAL A 1 115 ? 11.031 -5.816 -7.648 1 98.94 115 VAL A CA 1
ATOM 871 C C . VAL A 1 115 ? 11.773 -6.621 -8.711 1 98.94 115 VAL A C 1
ATOM 873 O O . VAL A 1 115 ? 12.539 -6.059 -9.5 1 98.94 115 VAL A O 1
ATOM 876 N N . VAL A 1 116 ? 11.625 -7.902 -8.633 1 98.94 116 VAL A N 1
ATOM 877 C CA . VAL A 1 116 ? 12.109 -8.789 -9.688 1 98.94 116 VAL A CA 1
ATOM 878 C C . VAL A 1 116 ? 10.945 -9.227 -10.57 1 98.94 116 VAL A C 1
ATOM 880 O O . VAL A 1 116 ? 9.969 -9.797 -10.086 1 98.94 116 VAL A O 1
ATOM 883 N N . VAL A 1 117 ? 11.055 -8.938 -11.805 1 98.88 117 VAL A N 1
ATOM 884 C CA . VAL A 1 117 ? 10.039 -9.305 -12.789 1 98.88 117 VAL A CA 1
ATOM 885 C C . VAL A 1 117 ? 10.43 -10.617 -13.461 1 98.88 117 VAL A C 1
ATOM 887 O O . VAL A 1 117 ? 11.383 -10.664 -14.25 1 98.88 117 VAL A O 1
ATOM 890 N N . VAL A 1 118 ? 9.656 -11.656 -13.188 1 98.81 118 VAL A N 1
ATOM 891 C CA . VAL A 1 118 ? 9.953 -13 -13.68 1 98.81 118 VAL A CA 1
ATOM 892 C C . VAL A 1 118 ? 9.07 -13.305 -14.891 1 98.81 118 VAL A C 1
ATOM 894 O O . VAL A 1 118 ? 7.84 -13.359 -14.773 1 98.81 118 VAL A O 1
ATOM 897 N N . ARG A 1 119 ? 9.656 -13.625 -16.078 1 97.44 119 ARG A N 1
ATOM 898 C CA . ARG A 1 119 ? 8.891 -13.836 -17.297 1 97.44 119 ARG A CA 1
ATOM 899 C C . ARG A 1 119 ? 9.336 -15.109 -18.016 1 97.44 119 ARG A C 1
ATOM 901 O O . ARG A 1 119 ? 8.523 -15.797 -18.625 1 97.44 119 ARG A O 1
ATOM 908 N N . ASP A 1 120 ? 10.641 -15.398 -17.891 1 95.38 120 ASP A N 1
ATOM 909 C CA . ASP A 1 120 ? 11.188 -16.562 -18.578 1 95.38 120 ASP A CA 1
ATOM 910 C C . ASP A 1 120 ? 10.617 -17.859 -18 1 95.38 120 ASP A C 1
ATOM 912 O O . ASP A 1 120 ? 10.453 -17.984 -16.781 1 95.38 120 ASP A O 1
ATOM 916 N N . THR A 1 121 ? 10.305 -18.781 -18.859 1 95.12 121 THR A N 1
ATOM 917 C CA . THR A 1 121 ? 9.672 -20.031 -18.469 1 95.12 121 THR A CA 1
ATOM 918 C C . THR A 1 121 ? 10.523 -20.766 -17.438 1 95.12 121 THR A C 1
ATOM 920 O O . THR A 1 121 ? 10 -21.266 -16.438 1 95.12 121 THR A O 1
ATOM 923 N N . ALA A 1 122 ? 11.781 -20.844 -17.656 1 96.06 122 ALA A N 1
ATOM 924 C CA . ALA A 1 122 ? 12.664 -21.547 -16.734 1 96.06 122 ALA A CA 1
ATOM 925 C C . ALA A 1 122 ? 12.648 -20.891 -15.344 1 96.06 122 ALA A C 1
ATOM 927 O O . ALA A 1 122 ? 12.625 -21.594 -14.328 1 96.06 122 ALA A O 1
ATOM 928 N N . ALA A 1 123 ? 12.703 -19.594 -15.289 1 95.56 123 ALA A N 1
ATOM 929 C CA . ALA A 1 123 ? 12.664 -18.875 -14.016 1 95.56 123 ALA A CA 1
ATOM 930 C C . ALA A 1 123 ? 11.32 -19.062 -13.32 1 95.56 123 ALA A C 1
ATOM 932 O O . ALA A 1 123 ? 11.266 -19.203 -12.094 1 95.56 123 ALA A O 1
ATOM 933 N N . ARG A 1 124 ? 10.266 -19.047 -14.07 1 97.12 124 ARG A N 1
ATOM 934 C CA . ARG A 1 124 ? 8.938 -19.266 -13.516 1 97.12 124 ARG A CA 1
ATOM 935 C C . ARG A 1 124 ? 8.836 -20.656 -12.891 1 97.12 124 ARG A C 1
ATOM 937 O O . ARG A 1 124 ? 8.25 -20.828 -11.82 1 97.12 124 ARG A O 1
ATOM 944 N N . GLU A 1 125 ? 9.367 -21.625 -13.562 1 97.06 125 GLU A N 1
ATOM 945 C CA . GLU A 1 125 ? 9.375 -22.984 -13.039 1 97.06 125 GLU A CA 1
ATOM 946 C C . GLU A 1 125 ? 10.164 -23.062 -11.734 1 97.06 125 GLU A C 1
ATOM 948 O O . GLU A 1 125 ? 9.711 -23.672 -10.766 1 97.06 125 GLU A O 1
ATOM 953 N N . ARG A 1 126 ? 11.312 -22.453 -11.727 1 96.75 126 ARG A N 1
ATOM 954 C CA . ARG A 1 126 ? 12.117 -22.438 -10.516 1 96.75 126 ARG A CA 1
ATOM 955 C C . ARG A 1 126 ? 11.375 -21.734 -9.375 1 96.75 126 ARG A C 1
ATOM 957 O O . ARG A 1 126 ? 11.344 -22.25 -8.25 1 96.75 126 ARG A O 1
ATOM 964 N N . LEU A 1 127 ? 10.805 -20.641 -9.688 1 98.19 127 LEU A N 1
ATOM 965 C CA . LEU A 1 127 ? 10.062 -19.891 -8.688 1 98.19 127 LEU A CA 1
ATOM 966 C C . LEU A 1 127 ? 8.875 -20.688 -8.164 1 98.19 127 LEU A C 1
ATOM 968 O O . LEU A 1 127 ? 8.57 -20.641 -6.973 1 98.19 127 LEU A O 1
ATOM 972 N N . SER A 1 128 ? 8.242 -21.422 -9.047 1 97.5 128 SER A N 1
ATOM 973 C CA . SER A 1 128 ? 7.051 -22.188 -8.68 1 97.5 128 SER A CA 1
ATOM 974 C C . SER A 1 128 ? 7.359 -23.234 -7.613 1 97.5 128 SER A C 1
ATOM 976 O O . SER A 1 128 ? 6.5 -23.562 -6.801 1 97.5 128 SER A O 1
ATOM 978 N N . THR A 1 129 ? 8.555 -23.719 -7.52 1 95.94 129 THR A N 1
ATOM 979 C CA . THR A 1 129 ? 8.93 -24.75 -6.551 1 95.94 129 THR A CA 1
ATOM 980 C C . THR A 1 129 ? 8.984 -24.172 -5.141 1 95.94 129 THR A C 1
ATOM 982 O O . THR A 1 129 ? 8.992 -24.922 -4.16 1 95.94 129 THR A O 1
ATOM 985 N N . ALA A 1 130 ? 9.023 -22.844 -5.047 1 96.81 130 ALA A N 1
ATOM 986 C CA . ALA A 1 130 ? 9.086 -22.188 -3.75 1 96.81 130 ALA A CA 1
ATOM 987 C C . ALA A 1 130 ? 7.684 -21.875 -3.223 1 96.81 130 ALA A C 1
ATOM 989 O O . ALA A 1 130 ? 7.523 -21.438 -2.084 1 96.81 130 ALA A O 1
ATOM 990 N N . MET A 1 131 ? 6.672 -22.156 -4.008 1 95.81 131 MET A N 1
ATOM 991 C CA . MET A 1 131 ? 5.301 -21.797 -3.668 1 95.81 131 MET A CA 1
ATOM 992 C C . MET A 1 131 ? 4.629 -22.906 -2.861 1 95.81 131 MET A C 1
ATOM 994 O O . MET A 1 131 ? 4.984 -24.078 -2.994 1 95.81 131 MET A O 1
ATOM 998 N N . LEU A 1 132 ? 3.707 -22.453 -2.09 1 91.62 132 LEU A N 1
ATOM 999 C CA . LEU A 1 132 ? 2.91 -23.406 -1.329 1 91.62 132 LEU A CA 1
ATOM 1000 C C . LEU A 1 132 ? 1.568 -23.656 -2.008 1 91.62 132 LEU A C 1
ATOM 1002 O O . LEU A 1 132 ? 0.949 -22.734 -2.531 1 91.62 132 LEU A O 1
ATOM 1006 N N . GLY A 1 133 ? 1.175 -24.891 -1.954 1 87.56 133 GLY A N 1
ATOM 1007 C CA . GLY A 1 133 ? -0.158 -25.266 -2.398 1 87.56 133 GLY A CA 1
ATOM 1008 C C . GLY A 1 133 ? -0.473 -24.781 -3.805 1 87.56 133 GLY A C 1
ATOM 1009 O O . GLY A 1 133 ? 0.33 -24.969 -4.723 1 87.56 133 GLY A O 1
ATOM 1010 N N . GLY A 1 134 ? -1.663 -24.172 -3.967 1 89.5 134 GLY A N 1
ATOM 1011 C CA . GLY A 1 134 ? -2.168 -23.75 -5.266 1 89.5 134 GLY A CA 1
ATOM 1012 C C . GLY A 1 134 ? -1.395 -22.578 -5.859 1 89.5 134 GLY A C 1
ATOM 1013 O O . GLY A 1 134 ? -1.551 -22.266 -7.039 1 89.5 134 GLY A O 1
ATOM 1014 N N . ASN A 1 135 ? -0.539 -21.984 -5.078 1 94.75 135 ASN A N 1
ATOM 1015 C CA . ASN A 1 135 ? 0.226 -20.828 -5.566 1 94.75 135 ASN A CA 1
ATOM 1016 C C . ASN A 1 135 ? 1.183 -21.234 -6.688 1 94.75 135 ASN A C 1
ATOM 1018 O O . ASN A 1 135 ? 1.472 -20.438 -7.578 1 94.75 135 ASN A O 1
ATOM 1022 N N . ALA A 1 136 ? 1.684 -22.484 -6.648 1 96.19 136 ALA A N 1
ATOM 1023 C CA . ALA A 1 136 ? 2.594 -22.969 -7.684 1 96.19 136 ALA A CA 1
ATOM 1024 C C . ALA A 1 136 ? 1.94 -22.906 -9.062 1 96.19 136 ALA A C 1
ATOM 1026 O O . ALA A 1 136 ? 2.555 -22.438 -10.023 1 96.19 136 ALA A O 1
ATOM 1027 N N . LYS A 1 137 ? 0.715 -23.344 -9.141 1 95.62 137 LYS A N 1
ATOM 1028 C CA . LYS A 1 137 ? -0.011 -23.344 -10.414 1 95.62 137 LYS A CA 1
ATOM 1029 C C . LYS A 1 137 ? -0.217 -21.922 -10.93 1 95.62 137 LYS A C 1
ATOM 1031 O O . LYS A 1 137 ? -0.166 -21.688 -12.141 1 95.62 137 LYS A O 1
ATOM 1036 N N . LYS A 1 138 ? -0.486 -20.984 -10.031 1 95.25 138 LYS A N 1
ATOM 1037 C CA . LYS A 1 138 ? -0.698 -19.594 -10.43 1 95.25 138 LYS A CA 1
ATOM 1038 C C . LYS A 1 138 ? 0.572 -19 -11.023 1 95.25 138 LYS A C 1
ATOM 1040 O O . LYS A 1 138 ? 0.52 -18.297 -12.039 1 95.25 138 LYS A O 1
ATOM 1045 N N . VAL A 1 139 ? 1.721 -19.281 -10.383 1 97.69 139 VAL A N 1
ATOM 1046 C CA . VAL A 1 139 ? 3.002 -18.766 -10.859 1 97.69 139 VAL A CA 1
ATOM 1047 C C . VAL A 1 139 ? 3.33 -19.391 -12.219 1 97.69 139 VAL A C 1
ATOM 1049 O O . VAL A 1 139 ? 3.822 -18.703 -13.117 1 97.69 139 VAL A O 1
ATOM 1052 N N . LEU A 1 140 ? 2.994 -20.625 -12.422 1 97.19 140 LEU A N 1
ATOM 1053 C CA . LEU A 1 140 ? 3.262 -21.312 -13.68 1 97.19 140 LEU A CA 1
ATOM 1054 C C . LEU A 1 140 ? 2.35 -20.781 -14.781 1 97.19 140 LEU A C 1
ATOM 1056 O O . LEU A 1 140 ? 2.762 -20.688 -15.945 1 97.19 140 LEU A O 1
ATOM 1060 N N . ALA A 1 141 ? 1.16 -20.438 -14.453 1 95.56 141 ALA A N 1
ATOM 1061 C CA . ALA A 1 141 ? 0.158 -20.016 -15.43 1 95.56 141 ALA A CA 1
ATOM 1062 C C . ALA A 1 141 ? 0.366 -18.562 -15.852 1 95.56 141 ALA A C 1
ATOM 1064 O O . ALA A 1 141 ? 0.035 -18.188 -16.969 1 95.56 141 ALA A O 1
ATOM 1065 N N . ALA A 1 142 ? 0.839 -17.734 -14.977 1 97.56 142 ALA A N 1
ATOM 1066 C CA . ALA A 1 142 ? 0.998 -16.312 -15.258 1 97.56 142 ALA A CA 1
ATOM 1067 C C . ALA A 1 142 ? 2.23 -16.047 -16.125 1 97.56 142 ALA A C 1
ATOM 1069 O O . ALA A 1 142 ? 3.332 -16.5 -15.789 1 97.56 142 ALA A O 1
ATOM 1070 N N . PRO A 1 143 ? 2.062 -15.305 -17.203 1 98.12 143 PRO A N 1
ATOM 1071 C CA . PRO A 1 143 ? 3.219 -15 -18.047 1 98.12 143 PRO A CA 1
ATOM 1072 C C . PRO A 1 143 ? 4.215 -14.07 -17.375 1 98.12 143 PRO A C 1
ATOM 1074 O O . PRO A 1 143 ? 5.371 -13.977 -17.797 1 98.12 143 PRO A O 1
ATOM 1077 N N . VAL A 1 144 ? 3.793 -13.312 -16.375 1 98.69 144 VAL A N 1
ATOM 1078 C CA . VAL A 1 144 ? 4.645 -12.43 -15.594 1 98.69 144 VAL A CA 1
ATOM 1079 C C . VAL A 1 144 ? 4.371 -12.633 -14.102 1 98.69 144 VAL A C 1
ATOM 1081 O O . VAL A 1 144 ? 3.215 -12.75 -13.695 1 98.69 144 VAL A O 1
ATOM 1084 N N . THR A 1 145 ? 5.398 -12.742 -13.32 1 98.88 145 THR A N 1
ATOM 1085 C CA . THR A 1 145 ? 5.273 -12.688 -11.867 1 98.88 145 THR A CA 1
ATOM 1086 C C . THR A 1 145 ? 6.203 -11.625 -11.281 1 98.88 145 THR A C 1
ATOM 1088 O O . THR A 1 145 ? 7.414 -11.664 -11.508 1 98.88 145 THR A O 1
ATOM 1091 N N . ALA A 1 146 ? 5.637 -10.641 -10.664 1 98.94 146 ALA A N 1
ATOM 1092 C CA . ALA A 1 146 ? 6.414 -9.617 -9.961 1 98.94 146 ALA A CA 1
ATOM 1093 C C . ALA A 1 146 ? 6.688 -10.031 -8.523 1 98.94 146 ALA A C 1
ATOM 1095 O O . ALA A 1 146 ? 5.758 -10.281 -7.75 1 98.94 146 ALA A O 1
ATOM 1096 N N . VAL A 1 147 ? 7.941 -10.164 -8.156 1 98.94 147 VAL A N 1
ATOM 1097 C CA . VAL A 1 147 ? 8.367 -10.492 -6.801 1 98.94 147 VAL A CA 1
ATOM 1098 C C . VAL A 1 147 ? 8.875 -9.234 -6.102 1 98.94 147 VAL A C 1
ATOM 1100 O O . VAL A 1 147 ? 9.984 -8.773 -6.379 1 98.94 147 VAL A O 1
ATOM 1103 N N . PHE A 1 148 ? 8.086 -8.727 -5.191 1 98.94 148 PHE A N 1
ATOM 1104 C CA . PHE A 1 148 ? 8.461 -7.512 -4.48 1 98.94 148 PHE A CA 1
ATOM 1105 C C . PHE A 1 148 ? 9.344 -7.832 -3.279 1 98.94 148 PHE A C 1
ATOM 1107 O O . PHE A 1 148 ? 9.031 -8.734 -2.5 1 98.94 148 PHE A O 1
ATOM 1114 N N . CYS A 1 149 ? 10.398 -7.105 -3.152 1 98.94 149 CYS A N 1
ATOM 1115 C CA . CYS A 1 149 ? 11.422 -7.266 -2.121 1 98.94 149 CYS A CA 1
ATOM 1116 C C . CYS A 1 149 ? 11.492 -6.027 -1.235 1 98.94 149 CYS A C 1
ATOM 1118 O O . CYS A 1 149 ? 11.656 -4.91 -1.733 1 98.94 149 CYS A O 1
ATOM 1120 N N . ALA A 1 150 ? 11.344 -6.215 0.005 1 98.81 150 ALA A N 1
ATOM 1121 C CA . ALA A 1 150 ? 11.453 -5.129 0.976 1 98.81 150 ALA A CA 1
ATOM 1122 C C . ALA A 1 150 ? 12.844 -5.086 1.601 1 98.81 150 ALA A C 1
ATOM 1124 O O . ALA A 1 150 ? 13.312 -6.082 2.148 1 98.81 150 ALA A O 1
ATOM 1125 N N . ASP A 1 151 ? 13.539 -3.955 1.507 1 98.56 151 ASP A N 1
ATOM 1126 C CA . ASP A 1 151 ? 14.867 -3.789 2.088 1 98.56 151 ASP A CA 1
ATOM 1127 C C . ASP A 1 151 ? 14.781 -3.615 3.604 1 98.56 151 ASP A C 1
ATOM 1129 O O . ASP A 1 151 ? 14.328 -2.578 4.09 1 98.56 151 ASP A O 1
ATOM 1133 N N . LEU A 1 152 ? 15.234 -4.59 4.316 1 97.62 152 LEU A N 1
ATOM 1134 C CA . LEU A 1 152 ? 15.109 -4.57 5.77 1 97.62 152 LEU A CA 1
ATOM 1135 C C . LEU A 1 152 ? 16.281 -3.828 6.41 1 97.62 152 LEU A C 1
ATOM 1137 O O . LEU A 1 152 ? 16.359 -3.725 7.633 1 97.62 152 LEU A O 1
ATOM 1141 N N . GLU A 1 153 ? 17.172 -3.354 5.617 1 97 153 GLU A N 1
ATOM 1142 C CA . GLU A 1 153 ? 18.266 -2.469 6.035 1 97 153 GLU A CA 1
ATOM 1143 C C . GLU A 1 153 ? 18.266 -1.18 5.219 1 97 153 GLU A C 1
ATOM 1145 O O . GLU A 1 153 ? 19.25 -0.877 4.531 1 97 153 GLU A O 1
ATOM 1150 N N . PRO A 1 154 ? 17.266 -0.39 5.375 1 95.94 154 PRO A N 1
ATOM 1151 C CA . PRO A 1 154 ? 17.094 0.801 4.539 1 95.94 154 PRO A CA 1
ATOM 1152 C C . PRO A 1 154 ? 18.234 1.802 4.711 1 95.94 154 PRO A C 1
ATOM 1154 O O . PRO A 1 154 ? 18.469 2.641 3.838 1 95.94 154 PRO A O 1
ATOM 1157 N N . SER A 1 155 ? 18.922 1.743 5.84 1 94 155 SER A N 1
ATOM 1158 C CA . SER A 1 155 ? 20.047 2.643 6.059 1 94 155 SER A CA 1
ATOM 1159 C C . SER A 1 155 ? 21.094 2.48 4.969 1 94 155 SER A C 1
ATOM 1161 O O . SER A 1 155 ? 21.844 3.42 4.668 1 94 155 SER A O 1
ATOM 1163 N N . LYS A 1 156 ? 21.172 1.325 4.402 1 96.56 156 LYS A N 1
ATOM 1164 C CA . LYS A 1 156 ? 22.172 1.043 3.367 1 96.56 156 LYS A CA 1
ATOM 1165 C C . LYS A 1 156 ? 21.828 1.769 2.068 1 96.56 156 LYS A C 1
ATOM 1167 O O . LYS A 1 156 ? 22.656 1.857 1.164 1 96.56 156 LYS A O 1
ATOM 1172 N N . ARG A 1 157 ? 20.625 2.359 1.953 1 97.12 157 ARG A N 1
ATOM 1173 C CA . ARG A 1 157 ? 20.188 3.082 0.762 1 97.12 157 ARG A CA 1
ATOM 1174 C C . ARG A 1 157 ? 20.469 4.574 0.892 1 97.12 157 ARG A C 1
ATOM 1176 O O . ARG A 1 157 ? 20.406 5.312 -0.092 1 97.12 157 ARG A O 1
ATOM 1183 N N . ILE A 1 158 ? 20.828 5.012 2.068 1 96.88 158 ILE A N 1
ATOM 1184 C CA . ILE A 1 158 ? 20.891 6.434 2.383 1 96.88 158 ILE A CA 1
ATOM 1185 C C . ILE A 1 158 ? 21.922 7.117 1.496 1 96.88 158 ILE A C 1
ATOM 1187 O O . ILE A 1 158 ? 21.641 8.156 0.893 1 96.88 158 ILE A O 1
ATOM 1191 N N . ASN A 1 159 ? 23.109 6.5 1.354 1 97.69 159 ASN A N 1
ATOM 1192 C CA . ASN A 1 159 ? 24.172 7.152 0.593 1 97.69 159 ASN A CA 1
ATOM 1193 C C . ASN A 1 159 ? 23.75 7.391 -0.855 1 97.69 159 ASN A C 1
ATOM 1195 O O . ASN A 1 159 ? 23.969 8.477 -1.396 1 97.69 159 ASN A O 1
ATOM 1199 N N . ARG A 1 160 ? 23.172 6.395 -1.442 1 97.62 160 ARG A N 1
ATOM 1200 C CA . ARG A 1 160 ? 22.75 6.523 -2.834 1 97.62 160 ARG A CA 1
ATOM 1201 C C . ARG A 1 160 ? 21.656 7.574 -2.98 1 97.62 160 ARG A C 1
ATOM 1203 O O . ARG A 1 160 ? 21.672 8.375 -3.916 1 97.62 160 ARG A O 1
ATOM 1210 N N . MET A 1 161 ? 20.719 7.648 -2.107 1 96.75 161 MET A N 1
ATOM 1211 C CA . MET A 1 161 ? 19.625 8.625 -2.178 1 96.75 161 MET A CA 1
ATOM 1212 C C . MET A 1 161 ? 20.156 10.039 -1.923 1 96.75 161 MET A C 1
ATOM 1214 O O . MET A 1 161 ? 19.656 11 -2.51 1 96.75 161 MET A O 1
ATOM 1218 N N . VAL A 1 162 ? 21.141 10.141 -1.048 1 97.12 162 VAL A N 1
ATOM 1219 C CA . VAL A 1 162 ? 21.766 11.438 -0.804 1 97.12 162 VAL A CA 1
ATOM 1220 C C . VAL A 1 162 ? 22.359 11.977 -2.104 1 97.12 162 VAL A C 1
ATOM 1222 O O . VAL A 1 162 ? 22.219 13.164 -2.412 1 97.12 162 VAL A O 1
ATOM 1225 N N . GLU A 1 163 ? 23.031 11.094 -2.861 1 97.31 163 GLU A N 1
ATOM 1226 C CA . GLU A 1 163 ? 23.562 11.492 -4.16 1 97.31 163 GLU A CA 1
ATOM 1227 C C . GLU A 1 163 ? 22.453 12.008 -5.078 1 97.31 163 GLU A C 1
ATOM 1229 O O . GLU A 1 163 ? 22.609 13.039 -5.727 1 97.31 163 GLU A O 1
ATOM 1234 N N . LEU A 1 164 ? 21.359 11.328 -5.125 1 95.06 164 LEU A N 1
ATOM 1235 C CA . LEU A 1 164 ? 20.25 11.719 -5.984 1 95.06 164 LEU A CA 1
ATOM 1236 C C . LEU A 1 164 ? 19.609 13.023 -5.5 1 95.06 164 LEU A C 1
ATOM 1238 O O . LEU A 1 164 ? 19.234 13.867 -6.312 1 95.06 164 LEU A O 1
ATOM 1242 N N . ASN A 1 165 ? 19.469 13.18 -4.199 1 94.44 165 ASN A N 1
ATOM 1243 C CA . ASN A 1 165 ? 18.953 14.422 -3.627 1 94.44 165 ASN A CA 1
ATOM 1244 C C . ASN A 1 165 ? 19.828 15.617 -3.988 1 94.44 165 ASN A C 1
ATOM 1246 O O . ASN A 1 165 ? 19.312 16.672 -4.352 1 94.44 165 ASN A O 1
ATOM 1250 N N . ARG A 1 166 ? 21.109 15.414 -3.852 1 94.94 166 ARG A N 1
ATOM 1251 C CA . ARG A 1 166 ? 22.047 16.469 -4.195 1 94.94 166 ARG A CA 1
ATOM 1252 C C . ARG A 1 166 ? 21.953 16.828 -5.676 1 94.94 166 ARG A C 1
ATOM 1254 O O . ARG A 1 166 ? 21.953 18.016 -6.035 1 94.94 166 ARG A O 1
ATOM 1261 N N . LYS A 1 167 ? 21.922 15.805 -6.516 1 93.38 167 LYS A N 1
ATOM 1262 C CA . LYS A 1 167 ? 21.781 16.031 -7.949 1 93.38 167 LYS A CA 1
ATOM 1263 C C . LYS A 1 167 ? 20.516 16.812 -8.266 1 93.38 167 LYS A C 1
ATOM 1265 O O . LYS A 1 167 ? 20.5 17.625 -9.188 1 93.38 167 LYS A O 1
ATOM 1270 N N . ALA A 1 168 ? 19.484 16.625 -7.48 1 90 168 ALA A N 1
ATOM 1271 C CA . ALA A 1 168 ? 18.188 17.281 -7.691 1 90 168 ALA A CA 1
ATOM 1272 C C . ALA A 1 168 ? 18.203 18.688 -7.098 1 90 168 ALA A C 1
ATOM 1274 O O . ALA A 1 168 ? 17.203 19.422 -7.195 1 90 168 ALA A O 1
ATOM 1275 N N . GLY A 1 169 ? 19.219 19.078 -6.332 1 90.31 169 GLY A N 1
ATOM 1276 C CA . GLY A 1 169 ? 19.375 20.438 -5.836 1 90.31 169 GLY A CA 1
ATOM 1277 C C . GLY A 1 169 ? 18.844 20.625 -4.43 1 90.31 169 GLY A C 1
ATOM 1278 O O . GLY A 1 169 ? 18.594 21.75 -3.994 1 90.31 169 GLY A O 1
ATOM 1279 N N . MET A 1 170 ? 18.688 19.594 -3.734 1 90.56 170 MET A N 1
ATOM 1280 C CA . MET A 1 170 ? 18.219 19.703 -2.355 1 90.56 170 MET A CA 1
ATOM 1281 C C . MET A 1 170 ? 19.281 20.328 -1.468 1 90.56 170 MET A C 1
ATOM 1283 O O . MET A 1 170 ? 20.453 19.938 -1.518 1 90.56 170 MET A O 1
ATOM 1287 N N . PRO A 1 171 ? 18.875 21.328 -0.644 1 93.75 171 PRO A N 1
ATOM 1288 C CA . PRO A 1 171 ? 19.844 21.938 0.275 1 93.75 171 PRO A CA 1
ATOM 1289 C C . PRO A 1 171 ? 20.422 20.938 1.266 1 93.75 171 PRO A C 1
ATOM 1291 O O . PRO A 1 171 ? 19.734 20 1.69 1 93.75 171 PRO A O 1
ATOM 1294 N N . GLU A 1 172 ? 21.688 21.141 1.611 1 94.94 172 GLU A N 1
ATOM 1295 C CA . GLU A 1 172 ? 22.406 20.219 2.479 1 94.94 172 GLU A CA 1
ATOM 1296 C C . GLU A 1 172 ? 21.688 20.047 3.818 1 94.94 172 GLU A C 1
ATOM 1298 O O . GLU A 1 172 ? 21.703 18.969 4.402 1 94.94 172 GLU A O 1
ATOM 1303 N N . ALA A 1 173 ? 21.125 21.125 4.316 1 93.75 173 ALA A N 1
ATOM 1304 C CA . ALA A 1 173 ? 20.406 21.047 5.582 1 93.75 173 ALA A CA 1
ATOM 1305 C C . ALA A 1 173 ? 19.25 20.062 5.496 1 93.75 173 ALA A C 1
ATOM 1307 O O . ALA A 1 173 ? 19 19.297 6.438 1 93.75 173 ALA A O 1
ATOM 1308 N N . GLU A 1 174 ? 18.562 20.062 4.363 1 91.62 174 GLU A N 1
ATOM 1309 C CA . GLU A 1 174 ? 17.453 19.141 4.148 1 91.62 174 GLU A CA 1
ATOM 1310 C C . GLU A 1 174 ? 17.953 17.703 3.977 1 91.62 174 GLU A C 1
ATOM 1312 O O . GLU A 1 174 ? 17.281 16.766 4.391 1 91.62 174 GLU A O 1
ATOM 1317 N N . ILE A 1 175 ? 19.047 17.594 3.361 1 95 175 ILE A N 1
ATOM 1318 C CA . ILE A 1 175 ? 19.656 16.266 3.188 1 95 175 ILE A CA 1
ATOM 1319 C C . ILE A 1 175 ? 20.016 15.68 4.551 1 95 175 ILE A C 1
ATOM 1321 O O . ILE A 1 175 ? 19.781 14.492 4.801 1 95 175 ILE A O 1
ATOM 1325 N N . THR A 1 176 ? 20.609 16.516 5.402 1 94.06 176 THR A N 1
ATOM 1326 C CA . THR A 1 176 ? 20.953 16.062 6.75 1 94.06 176 THR A CA 1
ATOM 1327 C C . THR A 1 176 ? 19.703 15.609 7.5 1 94.06 176 THR A C 1
ATOM 1329 O O . THR A 1 176 ? 19.703 14.562 8.156 1 94.06 176 THR A O 1
ATOM 1332 N N . LYS A 1 177 ? 18.625 16.391 7.375 1 89.75 177 LYS A N 1
ATOM 1333 C CA . LYS A 1 177 ? 17.359 16.031 8.008 1 89.75 177 LYS A CA 1
ATOM 1334 C C . LYS A 1 177 ? 16.844 14.695 7.465 1 89.75 177 LYS A C 1
ATOM 1336 O O . LYS A 1 177 ? 16.312 13.875 8.219 1 89.75 177 LYS A O 1
ATOM 1341 N N . PHE A 1 178 ? 17 14.523 6.191 1 92.69 178 PHE A N 1
ATOM 1342 C CA . PHE A 1 178 ? 16.594 13.281 5.539 1 92.69 178 PHE A CA 1
ATOM 1343 C C . PHE A 1 178 ? 17.328 12.094 6.137 1 92.69 178 PHE A C 1
ATOM 1345 O O . PHE A 1 178 ? 16.719 11.078 6.484 1 92.69 178 PHE A O 1
ATOM 1352 N N . CYS A 1 179 ? 18.625 12.133 6.242 1 93.81 179 CYS A N 1
ATOM 1353 C CA . CYS A 1 179 ? 19.438 11.047 6.781 1 93.81 179 CYS A CA 1
ATOM 1354 C C . CYS A 1 179 ? 19.016 10.711 8.211 1 93.81 179 CYS A C 1
ATOM 1356 O O . CYS A 1 179 ? 18.844 9.539 8.547 1 93.81 179 CYS A O 1
ATOM 1358 N N . LEU A 1 180 ? 18.812 11.742 8.984 1 89.31 180 LEU A N 1
ATOM 1359 C CA . LEU A 1 180 ? 18.422 11.547 10.375 1 89.31 180 LEU A CA 1
ATOM 1360 C C . LEU A 1 180 ? 17.047 10.898 10.461 1 89.31 180 LEU A C 1
ATOM 1362 O O . LEU A 1 180 ? 16.844 9.977 11.258 1 89.31 180 LEU A O 1
ATOM 1366 N N . ALA A 1 181 ? 16.156 11.344 9.641 1 90.25 181 ALA A N 1
ATOM 1367 C CA . ALA A 1 181 ? 14.781 10.828 9.672 1 90.25 181 ALA A CA 1
ATOM 1368 C C . ALA A 1 181 ? 14.734 9.352 9.297 1 90.25 181 ALA A C 1
ATOM 1370 O O . ALA A 1 181 ? 14.062 8.562 9.953 1 90.25 181 ALA A O 1
ATOM 1371 N N . VAL A 1 182 ? 15.43 8.984 8.25 1 93.44 182 VAL A N 1
ATOM 1372 C CA . VAL A 1 182 ? 15.438 7.59 7.816 1 93.44 182 VAL A CA 1
ATOM 1373 C C . VAL A 1 182 ? 15.984 6.707 8.938 1 93.44 182 VAL A C 1
ATOM 1375 O O . VAL A 1 182 ? 15.422 5.656 9.242 1 93.44 182 VAL A O 1
ATOM 1378 N N . ASN A 1 183 ? 17.047 7.141 9.531 1 90.44 183 ASN A N 1
ATOM 1379 C CA . ASN A 1 183 ? 17.625 6.359 10.617 1 90.44 183 ASN A CA 1
ATOM 1380 C C . ASN A 1 183 ? 16.688 6.262 11.812 1 90.44 183 ASN A C 1
ATOM 1382 O O . ASN A 1 183 ? 16.625 5.223 12.469 1 90.44 183 ASN A O 1
ATOM 1386 N N . LEU A 1 184 ? 16 7.266 12.008 1 85.56 184 LEU A N 1
ATOM 1387 C CA . LEU A 1 184 ? 15.094 7.316 13.156 1 85.56 184 LEU A CA 1
ATOM 1388 C C . LEU A 1 184 ? 13.867 6.441 12.914 1 85.56 184 LEU A C 1
ATOM 1390 O O . LEU A 1 184 ? 13.461 5.684 13.797 1 85.56 184 LEU A O 1
ATOM 1394 N N . PHE A 1 185 ? 13.359 6.445 11.734 1 90.31 185 PHE A N 1
ATOM 1395 C CA . PHE A 1 185 ? 12.031 5.887 11.516 1 90.31 185 PHE A CA 1
ATOM 1396 C C . PHE A 1 185 ? 12.125 4.48 10.93 1 90.31 185 PHE A C 1
ATOM 1398 O O . PHE A 1 185 ? 11.164 3.711 10.992 1 90.31 185 PHE A O 1
ATOM 1405 N N . SER A 1 186 ? 13.266 4.098 10.391 1 91.06 186 SER A N 1
ATOM 1406 C CA . SER A 1 186 ? 13.367 2.811 9.711 1 91.06 186 SER A CA 1
ATOM 1407 C C . SER A 1 186 ? 13.383 1.657 10.711 1 91.06 186 SER A C 1
ATOM 1409 O O . SER A 1 186 ? 13.203 0.499 10.328 1 91.06 186 SER A O 1
ATOM 1411 N N . GLY A 1 187 ? 13.492 1.896 11.93 1 83.5 187 GLY A N 1
ATOM 1412 C CA . GLY A 1 187 ? 13.461 0.862 12.953 1 83.5 187 GLY A CA 1
ATOM 1413 C C . GLY A 1 187 ? 14.68 -0.04 12.922 1 83.5 187 GLY A C 1
ATOM 1414 O O . GLY A 1 187 ? 14.68 -1.117 13.523 1 83.5 187 GLY A O 1
ATOM 1415 N N . GLU A 1 188 ? 15.703 0.415 12.086 1 81.12 188 GLU A N 1
ATOM 1416 C CA . GLU A 1 188 ? 16.938 -0.378 12.031 1 81.12 188 GLU A CA 1
ATOM 1417 C C . GLU A 1 188 ? 17.766 -0.183 13.289 1 81.12 188 GLU A C 1
ATOM 1419 O O . GLU A 1 188 ? 17.969 0.946 13.742 1 81.12 188 GLU A O 1
ATOM 1424 N N . GLY A 1 189 ? 18.375 -1.375 13.781 1 64.25 189 GLY A N 1
ATOM 1425 C CA . GLY A 1 189 ? 19.484 -1.518 14.695 1 64.25 189 GLY A CA 1
ATOM 1426 C C . GLY A 1 189 ? 19.375 -0.638 15.93 1 64.25 189 GLY A C 1
ATOM 1427 O O . GLY A 1 189 ? 18.375 0.065 16.094 1 64.25 189 GLY A O 1
ATOM 1428 N N . VAL A 1 190 ? 20.344 -0.653 16.812 1 49.84 190 VAL A N 1
ATOM 1429 C CA . VAL A 1 190 ? 20.781 -0.037 18.062 1 49.84 190 VAL A CA 1
ATOM 1430 C C . VAL A 1 190 ? 20.844 1.479 17.906 1 49.84 190 VAL A C 1
ATOM 1432 O O . VAL A 1 190 ? 20.531 2.227 18.828 1 49.84 190 VAL A O 1
ATOM 1435 N N . VAL A 1 191 ? 21.266 1.833 16.797 1 50.62 191 VAL A N 1
ATOM 1436 C CA . VAL A 1 191 ? 21.5 3.262 16.625 1 50.62 191 VAL A CA 1
ATOM 1437 C C . VAL A 1 191 ? 20.172 4.016 16.609 1 50.62 191 VAL A C 1
ATOM 1439 O O . VAL A 1 191 ? 20.062 5.086 17.203 1 50.62 191 VAL A O 1
ATOM 1442 N N . GLY A 1 192 ? 19.172 3.494 15.828 1 52.69 192 GLY A N 1
ATOM 1443 C CA . GLY A 1 192 ? 17.828 4.031 15.938 1 52.69 192 GLY A CA 1
ATOM 1444 C C . GLY A 1 192 ? 17.312 4.094 17.359 1 52.69 192 GLY A C 1
ATOM 1445 O O . GLY A 1 192 ? 16.734 5.098 17.781 1 52.69 192 GLY A O 1
ATOM 1446 N N . ASN A 1 193 ? 17.719 3 18.016 1 54.41 193 ASN A N 1
ATOM 1447 C CA . ASN A 1 193 ? 17.328 2.973 19.422 1 54.41 193 ASN A CA 1
ATOM 1448 C C . ASN A 1 193 ? 18.047 4.051 20.219 1 54.41 193 ASN A C 1
ATOM 1450 O O . ASN A 1 193 ? 17.469 4.672 21.109 1 54.41 193 ASN A O 1
ATOM 1454 N N . ALA A 1 194 ? 19.406 4.207 19.938 1 51.44 194 ALA A N 1
ATOM 1455 C CA . ALA A 1 194 ? 20.172 5.23 20.641 1 51.44 194 ALA A CA 1
ATOM 1456 C C . ALA A 1 194 ? 19.641 6.625 20.312 1 51.44 194 ALA A C 1
ATOM 1458 O O . ALA A 1 194 ? 19.469 7.453 21.219 1 51.44 194 ALA A O 1
ATOM 1459 N N . VAL A 1 195 ? 19.422 6.871 19.062 1 54.75 195 VAL A N 1
ATOM 1460 C CA . VAL A 1 195 ? 18.875 8.164 18.672 1 54.75 195 VAL A CA 1
ATOM 1461 C C . VAL A 1 195 ? 17.484 8.352 19.25 1 54.75 195 VAL A C 1
ATOM 1463 O O . VAL A 1 195 ? 17.141 9.43 19.75 1 54.75 195 VAL A O 1
ATOM 1466 N N . ARG A 1 196 ? 16.719 7.227 19.25 1 57.94 196 ARG A N 1
ATOM 1467 C CA . ARG A 1 196 ? 15.398 7.25 19.891 1 57.94 196 ARG A CA 1
ATOM 1468 C C . ARG A 1 196 ? 15.523 7.609 21.359 1 57.94 196 ARG A C 1
ATOM 1470 O O . ARG A 1 196 ? 14.75 8.414 21.875 1 57.94 196 ARG A O 1
ATOM 1477 N N . ASN A 1 197 ? 16.453 6.941 21.938 1 55.34 197 ASN A N 1
ATOM 1478 C CA . ASN A 1 197 ? 16.672 7.215 23.359 1 55.34 197 ASN A CA 1
ATOM 1479 C C . ASN A 1 197 ? 17.125 8.648 23.594 1 55.34 197 ASN A C 1
ATOM 1481 O O . ASN A 1 197 ? 16.703 9.289 24.562 1 55.34 197 ASN A O 1
ATOM 1485 N N . ALA A 1 198 ? 17.953 9.07 22.703 1 54.72 198 ALA A N 1
ATOM 1486 C CA . ALA A 1 198 ? 18.438 10.445 22.844 1 54.72 198 ALA A CA 1
ATOM 1487 C C . ALA A 1 198 ? 17.297 11.445 22.625 1 54.72 198 ALA A C 1
ATOM 1489 O O . ALA A 1 198 ? 17.172 12.414 23.375 1 54.72 198 ALA A O 1
ATOM 1490 N N . VAL A 1 199 ? 16.5 11.148 21.672 1 56.56 199 VAL A N 1
ATOM 1491 C CA . VAL A 1 199 ? 15.398 12.062 21.375 1 56.56 199 VAL A CA 1
ATOM 1492 C C . VAL A 1 199 ? 14.352 11.984 22.5 1 56.56 199 VAL A C 1
ATOM 1494 O O . VAL A 1 199 ? 13.836 13.016 22.938 1 56.56 199 VAL A O 1
ATOM 1497 N N . THR A 1 200 ? 14.062 10.758 22.922 1 54.78 200 THR A N 1
ATOM 1498 C CA . THR A 1 200 ? 13.094 10.586 24 1 54.78 200 THR A CA 1
ATOM 1499 C C . THR A 1 200 ? 13.625 11.203 25.297 1 54.78 200 THR A C 1
ATOM 1501 O O . THR A 1 200 ? 12.844 11.703 26.109 1 54.78 200 THR A O 1
ATOM 1504 N N . THR A 1 201 ? 14.859 10.969 25.453 1 48.22 201 THR A N 1
ATOM 1505 C CA . THR A 1 201 ? 15.422 11.539 26.672 1 48.22 201 THR A CA 1
ATOM 1506 C C . THR A 1 201 ? 15.336 13.062 26.656 1 48.22 201 THR A C 1
ATOM 1508 O O . THR A 1 201 ? 15.109 13.688 27.688 1 48.22 201 THR A O 1
ATOM 1511 N N . ILE A 1 202 ? 15.602 13.586 25.531 1 48.66 202 ILE A N 1
ATOM 1512 C CA . ILE A 1 202 ? 15.531 15.047 25.469 1 48.66 202 ILE A CA 1
ATOM 1513 C C . ILE A 1 202 ? 14.07 15.492 25.438 1 48.66 202 ILE A C 1
ATOM 1515 O O . ILE A 1 202 ? 13.734 16.562 25.969 1 48.66 202 ILE A O 1
ATOM 1519 N N . ALA A 1 203 ? 13.312 14.539 24.859 1 52.56 203 ALA A N 1
ATOM 1520 C CA . ALA A 1 203 ? 11.914 14.953 24.734 1 52.56 203 ALA A CA 1
ATOM 1521 C C . ALA A 1 203 ? 11.195 14.891 26.078 1 52.56 203 ALA A C 1
ATOM 1523 O O . ALA A 1 203 ? 11.344 13.914 26.812 1 52.56 203 ALA A O 1
ATOM 1524 N N . SER A 1 204 ? 10.828 16.031 26.672 1 53.56 204 SER A N 1
ATOM 1525 C CA . SER A 1 204 ? 10.016 16.156 27.875 1 53.56 204 SER A CA 1
ATOM 1526 C C . SER A 1 204 ? 8.758 15.297 27.797 1 53.56 204 SER A C 1
ATOM 1528 O O . SER A 1 204 ? 8.266 15.016 26.703 1 53.56 204 SER A O 1
ATOM 1530 N N . PRO A 1 205 ? 8.469 14.516 28.938 1 55.59 205 PRO A N 1
ATOM 1531 C CA . PRO A 1 205 ? 7.215 13.758 29 1 55.59 205 PRO A CA 1
ATOM 1532 C C . PRO A 1 205 ? 6.051 14.508 28.344 1 55.59 205 PRO A C 1
ATOM 1534 O O . PRO A 1 205 ? 5.059 13.891 27.953 1 55.59 205 PRO A O 1
ATOM 1537 N N . MET A 1 206 ? 6.273 15.797 28.109 1 65.38 206 MET A N 1
ATOM 1538 C CA . MET A 1 206 ? 5.18 16.609 27.594 1 65.38 206 MET A CA 1
ATOM 1539 C C . MET A 1 206 ? 5.25 16.734 26.078 1 65.38 206 MET A C 1
ATOM 1541 O O . MET A 1 206 ? 4.289 17.156 25.438 1 65.38 206 MET A O 1
ATOM 1545 N N . GLN A 1 207 ? 6.34 16.172 25.547 1 76.06 207 GLN A N 1
ATOM 1546 C CA . GLN A 1 207 ? 6.473 16.297 24.094 1 76.06 207 GLN A CA 1
ATOM 1547 C C . GLN A 1 207 ? 6.18 14.969 23.406 1 76.06 207 GLN A C 1
ATOM 1549 O O . GLN A 1 207 ? 6.48 13.906 23.938 1 76.06 207 GLN A O 1
ATOM 1554 N N . PRO A 1 208 ? 5.559 15.102 22.297 1 80.56 208 PRO A N 1
ATOM 1555 C CA . PRO A 1 208 ? 5.316 13.859 21.547 1 80.56 208 PRO A CA 1
ATOM 1556 C C . PRO A 1 208 ? 6.609 13.133 21.188 1 80.56 208 PRO A C 1
ATOM 1558 O O . PRO A 1 208 ? 7.621 13.766 20.891 1 80.56 208 PRO A O 1
ATOM 1561 N N . ALA A 1 209 ? 6.543 11.82 21.375 1 78.69 209 ALA A N 1
ATOM 1562 C CA . ALA A 1 209 ? 7.68 10.969 21.031 1 78.69 209 ALA A CA 1
ATOM 1563 C C . ALA A 1 209 ? 7.312 9.984 19.922 1 78.69 209 ALA A C 1
ATOM 1565 O O . ALA A 1 209 ? 6.215 9.422 19.922 1 78.69 209 ALA A O 1
ATOM 1566 N N . PRO A 1 210 ? 8.242 9.797 19.016 1 78.69 210 PRO A N 1
ATOM 1567 C CA . PRO A 1 210 ? 7.91 8.93 17.875 1 78.69 210 PRO A CA 1
ATOM 1568 C C . PRO A 1 210 ? 7.859 7.453 18.266 1 78.69 210 PRO A C 1
ATOM 1570 O O . PRO A 1 210 ? 8.648 7.004 19.094 1 78.69 210 PRO A O 1
ATOM 1573 N N . GLU A 1 211 ? 6.801 6.816 17.953 1 76.69 211 GLU A N 1
ATOM 1574 C CA . GLU A 1 211 ? 6.793 5.359 17.969 1 76.69 211 GLU A CA 1
ATOM 1575 C C . GLU A 1 211 ? 7.355 4.785 16.672 1 76.69 211 GLU A C 1
ATOM 1577 O O . GLU A 1 211 ? 6.918 5.16 15.578 1 76.69 211 GLU A O 1
ATOM 1582 N N . VAL A 1 212 ? 8.352 3.898 16.906 1 78.12 212 VAL A N 1
ATOM 1583 C CA . VAL A 1 212 ? 9.07 3.387 15.742 1 78.12 212 VAL A CA 1
ATOM 1584 C C . VAL A 1 212 ? 8.641 1.946 15.469 1 78.12 212 VAL A C 1
ATOM 1586 O O . VAL A 1 212 ? 8.625 1.113 16.375 1 78.12 212 VAL A O 1
ATOM 1589 N N . ALA A 1 213 ? 8.242 1.805 14.219 1 88.12 213 ALA A N 1
ATOM 1590 C CA . ALA A 1 213 ? 7.945 0.453 13.75 1 88.12 213 ALA A CA 1
ATOM 1591 C C . ALA A 1 213 ? 9.227 -0.364 13.586 1 88.12 213 ALA A C 1
ATOM 1593 O O . ALA A 1 213 ? 10.32 0.195 13.531 1 88.12 213 ALA A O 1
ATOM 1594 N N . SER A 1 214 ? 9.07 -1.74 13.609 1 92.94 214 SER A N 1
ATOM 1595 C CA . SER A 1 214 ? 10.211 -2.57 13.227 1 92.94 214 SER A CA 1
ATOM 1596 C C . SER A 1 214 ? 10.641 -2.291 11.797 1 92.94 214 SER A C 1
ATOM 1598 O O . SER A 1 214 ? 9.852 -1.809 10.984 1 92.94 214 SER A O 1
ATOM 1600 N N . ALA A 1 215 ? 11.867 -2.557 11.523 1 94.88 215 ALA A N 1
ATOM 1601 C CA . ALA A 1 215 ? 12.367 -2.381 10.164 1 94.88 215 ALA A CA 1
ATOM 1602 C C . ALA A 1 215 ? 11.523 -3.168 9.164 1 94.88 215 ALA A C 1
ATOM 1604 O O . ALA A 1 215 ? 11.258 -2.693 8.055 1 94.88 215 ALA A O 1
ATOM 1605 N N . GLU A 1 216 ? 11.094 -4.348 9.578 1 96.38 216 GLU A N 1
ATOM 1606 C CA . GLU A 1 216 ? 10.258 -5.188 8.727 1 96.38 216 GLU A CA 1
ATOM 1607 C C . GLU A 1 216 ? 8.914 -4.516 8.422 1 96.38 216 GLU A C 1
ATOM 1609 O O . GLU A 1 216 ? 8.523 -4.395 7.266 1 96.38 216 GLU A O 1
ATOM 1614 N N . ALA A 1 217 ? 8.281 -4.074 9.469 1 97.25 217 ALA A N 1
ATOM 1615 C CA . ALA A 1 217 ? 6.973 -3.438 9.305 1 97.25 217 ALA A CA 1
ATOM 1616 C C . ALA A 1 217 ? 7.086 -2.16 8.484 1 97.25 217 ALA A C 1
ATOM 1618 O O . ALA A 1 217 ? 6.238 -1.891 7.625 1 97.25 217 ALA A O 1
ATOM 1619 N N . TRP A 1 218 ? 8.148 -1.44 8.766 1 97.56 218 TRP A N 1
ATOM 1620 C CA . TRP A 1 218 ? 8.359 -0.178 8.062 1 97.56 218 TRP A CA 1
ATOM 1621 C C . TRP A 1 218 ? 8.602 -0.416 6.574 1 97.56 218 TRP A C 1
ATOM 1623 O O . TRP A 1 218 ? 7.988 0.239 5.73 1 97.56 218 TRP A O 1
ATOM 1633 N N . SER A 1 219 ? 9.406 -1.333 6.223 1 98.31 219 SER A N 1
ATOM 1634 C CA . SER A 1 219 ? 9.734 -1.605 4.824 1 98.31 219 SER A CA 1
ATOM 1635 C C . SER A 1 219 ? 8.57 -2.289 4.113 1 98.31 219 SER A C 1
ATOM 1637 O O . SER A 1 219 ? 8.336 -2.053 2.928 1 98.31 219 SER A O 1
ATOM 1639 N N . PHE A 1 220 ? 7.824 -3.135 4.844 1 98.56 220 PHE A N 1
ATOM 1640 C CA . PHE A 1 220 ? 6.676 -3.809 4.246 1 98.56 220 PHE A CA 1
ATOM 1641 C C . PHE A 1 220 ? 5.594 -2.803 3.869 1 98.56 220 PHE A C 1
ATOM 1643 O O . PHE A 1 220 ? 5.004 -2.891 2.789 1 98.56 220 PHE A O 1
ATOM 1650 N N . LYS A 1 221 ? 5.297 -1.854 4.777 1 98.5 221 LYS A N 1
ATOM 1651 C CA . LYS A 1 221 ? 4.262 -0.886 4.426 1 98.5 221 LYS A CA 1
ATOM 1652 C C . LYS A 1 221 ? 4.684 -0.04 3.229 1 98.5 221 LYS A C 1
ATOM 1654 O O . LYS A 1 221 ? 3.865 0.258 2.355 1 98.5 221 LYS A O 1
ATOM 1659 N N . ASN A 1 222 ? 5.973 0.345 3.156 1 98.69 222 ASN A N 1
ATOM 1660 C CA . ASN A 1 222 ? 6.461 1.103 2.008 1 98.69 222 ASN A CA 1
ATOM 1661 C C . ASN A 1 222 ? 6.371 0.29 0.72 1 98.69 222 ASN A C 1
ATOM 1663 O O . ASN A 1 222 ? 5.977 0.814 -0.323 1 98.69 222 ASN A O 1
ATOM 1667 N N . THR A 1 223 ? 6.73 -0.957 0.802 1 98.94 223 THR A N 1
ATOM 1668 C CA . THR A 1 223 ? 6.672 -1.843 -0.354 1 98.94 223 THR A CA 1
ATOM 1669 C C . THR A 1 223 ? 5.23 -2.023 -0.823 1 98.94 223 THR A C 1
ATOM 1671 O O . THR A 1 223 ? 4.961 -2.037 -2.025 1 98.94 223 THR A O 1
ATOM 1674 N N . ALA A 1 224 ? 4.336 -2.141 0.12 1 98.94 224 ALA A N 1
ATOM 1675 C CA . ALA A 1 224 ? 2.932 -2.391 -0.206 1 98.94 224 ALA A CA 1
ATOM 1676 C C . ALA A 1 224 ? 2.316 -1.197 -0.932 1 98.94 224 ALA A C 1
ATOM 1678 O O . ALA A 1 224 ? 1.424 -1.362 -1.765 1 98.94 224 ALA A O 1
ATOM 1679 N N . LEU A 1 225 ? 2.764 0.018 -0.649 1 98.88 225 LEU A N 1
ATOM 1680 C CA . LEU A 1 225 ? 2.324 1.176 -1.42 1 98.88 225 LEU A CA 1
ATOM 1681 C C . LEU A 1 225 ? 2.662 1.006 -2.896 1 98.88 225 LEU A C 1
ATOM 1683 O O . LEU A 1 225 ? 1.831 1.284 -3.766 1 98.88 225 LEU A O 1
ATOM 1687 N N . ALA A 1 226 ? 3.852 0.504 -3.176 1 98.94 226 ALA A N 1
ATOM 1688 C CA . ALA A 1 226 ? 4.27 0.229 -4.547 1 98.94 226 ALA A CA 1
ATOM 1689 C C . ALA A 1 226 ? 3.467 -0.923 -5.145 1 98.94 226 ALA A C 1
ATOM 1691 O O . ALA A 1 226 ? 3.061 -0.868 -6.309 1 98.94 226 ALA A O 1
ATOM 1692 N N . VAL A 1 227 ? 3.203 -1.931 -4.34 1 98.94 227 VAL A N 1
ATOM 1693 C CA . VAL A 1 227 ? 2.475 -3.105 -4.801 1 98.94 227 VAL A CA 1
ATOM 1694 C C . VAL A 1 227 ? 1.074 -2.699 -5.258 1 98.94 227 VAL A C 1
ATOM 1696 O O . VAL A 1 227 ? 0.609 -3.129 -6.316 1 98.94 227 VAL A O 1
ATOM 1699 N N . GLN A 1 228 ? 0.427 -1.893 -4.426 1 98.94 228 GLN A N 1
ATOM 1700 C CA . GLN A 1 228 ? -0.934 -1.514 -4.793 1 98.94 228 GLN A CA 1
ATOM 1701 C C . GLN A 1 228 ? -0.941 -0.648 -6.051 1 98.94 228 GLN A C 1
ATOM 1703 O O . GLN A 1 228 ? -1.859 -0.741 -6.867 1 98.94 228 GLN A O 1
ATOM 1708 N N . THR A 1 229 ? 0.052 0.189 -6.258 1 98.94 229 THR A N 1
ATOM 1709 C CA . THR A 1 229 ? 0.192 0.937 -7.504 1 98.94 229 THR A CA 1
ATOM 1710 C C . THR A 1 229 ? 0.385 -0.01 -8.688 1 98.94 229 THR A C 1
ATOM 1712 O O . THR A 1 229 ? -0.225 0.172 -9.742 1 98.94 229 THR A O 1
ATOM 1715 N N . TYR A 1 230 ? 1.194 -1.046 -8.508 1 98.94 230 TYR A N 1
ATOM 1716 C CA . TYR A 1 230 ? 1.395 -2.074 -9.531 1 98.94 230 TYR A CA 1
ATOM 1717 C C . TYR A 1 230 ? 0.075 -2.742 -9.891 1 98.94 230 TYR A C 1
ATOM 1719 O O . TYR A 1 230 ? -0.281 -2.826 -11.07 1 98.94 230 TYR A O 1
ATOM 1727 N N . ILE A 1 231 ? -0.649 -3.166 -8.859 1 98.88 231 ILE A N 1
ATOM 1728 C CA . ILE A 1 231 ? -1.887 -3.918 -9.047 1 98.88 231 ILE A CA 1
ATOM 1729 C C . ILE A 1 231 ? -2.893 -3.072 -9.82 1 98.88 231 ILE A C 1
ATOM 1731 O O . ILE A 1 231 ? -3.465 -3.531 -10.812 1 98.88 231 ILE A O 1
ATOM 1735 N N . LEU A 1 232 ? -3.049 -1.846 -9.43 1 98.75 232 LEU A N 1
ATOM 1736 C CA . LEU A 1 232 ? -4.02 -0.986 -10.094 1 98.75 232 LEU A CA 1
ATOM 1737 C C . LEU A 1 232 ? -3.547 -0.627 -11.5 1 98.75 232 LEU A C 1
ATOM 1739 O O . LEU A 1 232 ? -4.359 -0.5 -12.422 1 98.75 232 LEU A O 1
ATOM 1743 N N . SER A 1 233 ? -2.236 -0.417 -11.672 1 98.81 233 SER A N 1
ATOM 1744 C CA . SER A 1 233 ? -1.697 -0.161 -13.008 1 98.81 233 SER A CA 1
ATOM 1745 C C . SER A 1 233 ? -1.938 -1.346 -13.938 1 98.81 233 SER A C 1
ATOM 1747 O O . SER A 1 233 ? -2.242 -1.163 -15.117 1 98.81 233 SER A O 1
ATOM 1749 N N . CYS A 1 234 ? -1.771 -2.561 -13.398 1 98.69 234 CYS A N 1
ATOM 1750 C CA . CYS A 1 234 ? -2.074 -3.754 -14.188 1 98.69 234 CYS A CA 1
ATOM 1751 C C . CYS A 1 234 ? -3.531 -3.758 -14.633 1 98.69 234 CYS A C 1
ATOM 1753 O O . CYS A 1 234 ? -3.826 -3.959 -15.812 1 98.69 234 CYS A O 1
ATOM 1755 N N . THR A 1 235 ? -4.449 -3.502 -13.695 1 97.81 235 THR A N 1
ATOM 1756 C CA . THR A 1 235 ? -5.871 -3.48 -14.016 1 97.81 235 THR A CA 1
ATOM 1757 C C . THR A 1 235 ? -6.172 -2.438 -15.086 1 97.81 235 THR A C 1
ATOM 1759 O O . THR A 1 235 ? -6.938 -2.695 -16.016 1 97.81 235 THR A O 1
ATOM 1762 N N . ALA A 1 236 ? -5.535 -1.277 -15.008 1 98.06 236 ALA A N 1
ATOM 1763 C CA . ALA A 1 236 ? -5.734 -0.203 -15.977 1 98.06 236 ALA A CA 1
ATOM 1764 C C . ALA A 1 236 ? -5.309 -0.642 -17.375 1 98.06 236 ALA A C 1
ATOM 1766 O O . ALA A 1 236 ? -5.816 -0.126 -18.375 1 98.06 236 ALA A O 1
ATOM 1767 N N . HIS A 1 237 ? -4.418 -1.578 -17.453 1 97.56 237 HIS A N 1
ATOM 1768 C CA . HI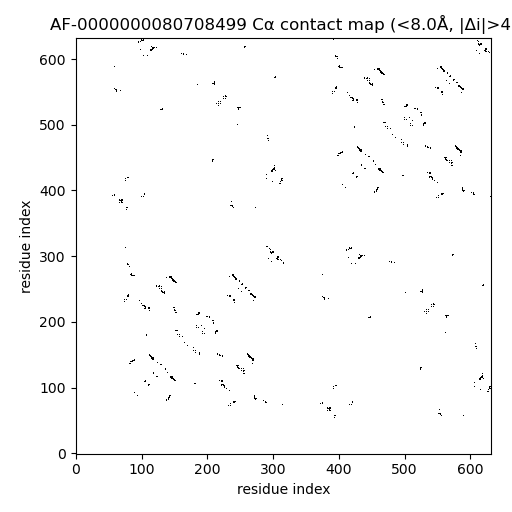S A 1 237 ? -3.904 -2.059 -18.734 1 97.56 237 HIS A CA 1
ATOM 1769 C C . HIS A 1 237 ? -4.598 -3.352 -19.156 1 97.56 237 HIS A C 1
ATOM 1771 O O . HIS A 1 237 ? -4.137 -4.035 -20.062 1 97.56 237 HIS A O 1
ATOM 1777 N N . GLY A 1 238 ? -5.656 -3.734 -18.406 1 96 238 GLY A N 1
ATOM 1778 C CA . GLY A 1 238 ? -6.461 -4.895 -18.766 1 96 238 GLY A CA 1
ATOM 1779 C C . GLY A 1 238 ? -5.891 -6.199 -18.234 1 96 238 GLY A C 1
ATOM 1780 O O . GLY A 1 238 ? -6.281 -7.277 -18.688 1 96 238 GLY A O 1
ATOM 1781 N N . LEU A 1 239 ? -4.926 -6.125 -17.375 1 97.44 239 LEU A N 1
ATOM 1782 C CA . LEU A 1 239 ? -4.297 -7.309 -16.812 1 97.44 239 LEU A CA 1
ATOM 1783 C C . LEU A 1 239 ? -4.914 -7.656 -15.461 1 97.44 239 LEU A C 1
ATOM 1785 O O . LEU A 1 239 ? -5.285 -6.762 -14.695 1 97.44 239 LEU A O 1
ATOM 1789 N N . ASP A 1 240 ? -5.008 -8.945 -15.172 1 96.25 240 ASP A N 1
ATOM 1790 C CA . ASP A 1 240 ? -5.379 -9.469 -13.859 1 96.25 240 ASP A CA 1
ATOM 1791 C C . ASP A 1 240 ? -4.145 -9.742 -13.008 1 96.25 240 ASP A C 1
ATOM 1793 O O . ASP A 1 240 ? -3.045 -9.922 -13.539 1 96.25 240 ASP A O 1
ATOM 1797 N N . THR A 1 241 ? -4.336 -9.695 -11.734 1 97.75 241 THR A N 1
ATOM 1798 C CA . THR A 1 241 ? -3.268 -9.992 -10.789 1 97.75 241 THR A CA 1
ATOM 1799 C C . THR A 1 241 ? -3.76 -10.93 -9.695 1 97.75 241 THR A C 1
ATOM 1801 O O . THR A 1 241 ? -4.961 -11.008 -9.422 1 97.75 241 THR A O 1
ATOM 1804 N N . ALA A 1 242 ? -2.871 -11.656 -9.109 1 96.81 242 ALA A N 1
ATOM 1805 C CA . ALA A 1 242 ? -3.133 -12.508 -7.953 1 96.81 242 ALA A CA 1
ATOM 1806 C C . ALA A 1 242 ? -2.096 -12.289 -6.855 1 96.81 242 ALA A C 1
ATOM 1808 O O . ALA A 1 242 ? -1.219 -13.125 -6.641 1 96.81 242 ALA A O 1
ATOM 1809 N N . PRO A 1 243 ? -2.213 -11.18 -6.141 1 97.94 243 PRO A N 1
ATOM 1810 C CA . PRO A 1 243 ? -1.277 -11 -5.027 1 97.94 243 PRO A CA 1
ATOM 1811 C C . PRO A 1 243 ? -1.321 -12.148 -4.027 1 97.94 243 PRO A C 1
ATOM 1813 O O . PRO A 1 243 ? -2.404 -12.602 -3.646 1 97.94 243 PRO A O 1
ATOM 1816 N N . MET A 1 244 ? -0.081 -12.609 -3.592 1 96.38 244 MET A N 1
ATOM 1817 C CA . MET A 1 244 ? -0.097 -13.812 -2.768 1 96.38 244 MET A CA 1
ATOM 1818 C C . MET A 1 244 ? 1.019 -13.773 -1.729 1 96.38 244 MET A C 1
ATOM 1820 O O . MET A 1 244 ? 2.029 -13.094 -1.922 1 96.38 244 MET A O 1
ATOM 1824 N N . GLU A 1 245 ? 0.682 -14.328 -0.726 1 94.88 245 GLU A N 1
ATOM 1825 C CA . GLU A 1 245 ? 1.66 -14.898 0.197 1 94.88 245 GLU A CA 1
ATOM 1826 C C . GLU A 1 245 ? 1.718 -16.422 0.074 1 94.88 245 GLU A C 1
ATOM 1828 O O . GLU A 1 245 ? 1.421 -16.969 -0.987 1 94.88 245 GLU A O 1
ATOM 1833 N N . GLY A 1 246 ? 2.17 -17.156 0.97 1 92.56 246 GLY A N 1
ATOM 1834 C CA . GLY A 1 246 ? 2.189 -18.609 0.896 1 92.56 246 GLY A CA 1
ATOM 1835 C C . GLY A 1 246 ? 3.334 -19.141 0.057 1 92.56 246 GLY A C 1
ATOM 1836 O O . GLY A 1 246 ? 3.109 -19.828 -0.944 1 92.56 246 GLY A O 1
ATOM 1837 N N . PHE A 1 247 ? 4.426 -18.859 0.387 1 95.5 247 PHE A N 1
ATOM 1838 C CA . PHE A 1 247 ? 5.66 -19.328 -0.23 1 95.5 247 PHE A CA 1
ATOM 1839 C C . PHE A 1 247 ? 6.77 -19.438 0.808 1 95.5 247 PHE A C 1
ATOM 1841 O O . PHE A 1 247 ? 6.645 -18.938 1.924 1 95.5 247 PHE A O 1
ATOM 1848 N N . ASP A 1 248 ? 7.797 -20.188 0.445 1 94.19 248 ASP A N 1
ATOM 1849 C CA . ASP A 1 248 ? 9.047 -20.281 1.199 1 94.19 248 ASP A CA 1
ATOM 1850 C C . ASP A 1 248 ? 10.016 -19.172 0.787 1 94.19 248 ASP A C 1
ATOM 1852 O O . ASP A 1 248 ? 10.656 -19.266 -0.262 1 94.19 248 ASP A O 1
ATOM 1856 N N . ALA A 1 249 ? 10.133 -18.188 1.64 1 95.69 249 ALA A N 1
ATOM 1857 C CA . ALA A 1 249 ? 10.906 -17 1.291 1 95.69 249 ALA A CA 1
ATOM 1858 C C . ALA A 1 249 ? 12.375 -17.359 1.056 1 95.69 249 ALA A C 1
ATOM 1860 O O . ALA A 1 249 ? 13.039 -16.75 0.211 1 95.69 249 ALA A O 1
ATOM 1861 N N . ARG A 1 250 ? 12.898 -18.25 1.802 1 94.69 250 ARG A N 1
ATOM 1862 C CA . ARG A 1 250 ? 14.281 -18.672 1.604 1 94.69 250 ARG A CA 1
ATOM 1863 C C . ARG A 1 250 ? 14.484 -19.234 0.205 1 94.69 250 ARG A C 1
ATOM 1865 O O . ARG A 1 250 ? 15.453 -18.906 -0.473 1 94.69 250 ARG A O 1
ATOM 1872 N N . ARG A 1 251 ? 13.539 -20.031 -0.19 1 96 251 ARG A N 1
ATOM 1873 C CA . ARG A 1 251 ? 13.625 -20.656 -1.511 1 96 251 ARG A CA 1
ATOM 1874 C C . ARG A 1 251 ? 13.406 -19.625 -2.611 1 96 251 ARG A C 1
ATOM 1876 O O . ARG A 1 251 ? 14.016 -19.703 -3.682 1 96 251 ARG A O 1
ATOM 1883 N N . VAL A 1 252 ? 12.531 -18.672 -2.383 1 98.06 252 VAL A N 1
ATOM 1884 C CA . VAL A 1 252 ? 12.32 -17.578 -3.342 1 98.06 252 VAL A CA 1
ATOM 1885 C C . VAL A 1 252 ? 13.617 -16.797 -3.523 1 98.06 252 VAL A C 1
ATOM 1887 O O . VAL A 1 252 ? 14.031 -16.531 -4.652 1 98.06 252 VAL A O 1
ATOM 1890 N N . ARG A 1 253 ? 14.25 -16.406 -2.422 1 98 253 ARG A N 1
ATOM 1891 C CA . ARG A 1 253 ? 15.5 -15.656 -2.486 1 98 253 ARG A CA 1
ATOM 1892 C C . ARG A 1 253 ? 16.562 -16.438 -3.242 1 98 253 ARG A C 1
ATOM 1894 O O . ARG A 1 253 ? 17.266 -15.891 -4.09 1 98 253 ARG A O 1
ATOM 1901 N N . ALA A 1 254 ? 16.641 -17.688 -2.953 1 97 254 ALA A N 1
ATOM 1902 C CA . ALA A 1 254 ? 17.625 -18.547 -3.627 1 97 254 ALA A CA 1
ATOM 1903 C C . ALA A 1 254 ? 17.344 -18.625 -5.125 1 97 254 ALA A C 1
ATOM 1905 O O . ALA A 1 254 ? 18.25 -18.531 -5.941 1 97 254 ALA A O 1
ATOM 1906 N N . ALA A 1 255 ? 16.094 -18.766 -5.496 1 97.56 255 ALA A N 1
ATOM 1907 C CA . ALA A 1 255 ? 15.688 -18.953 -6.887 1 97.56 255 ALA A CA 1
ATOM 1908 C C . ALA A 1 255 ? 16.016 -17.719 -7.723 1 97.56 255 ALA A C 1
ATOM 1910 O O . ALA A 1 255 ? 16.266 -17.812 -8.922 1 97.56 255 ALA A O 1
ATOM 1911 N N . LEU A 1 256 ? 16.047 -16.578 -7.09 1 98.44 256 LEU A N 1
ATOM 1912 C CA . LEU A 1 256 ? 16.156 -15.328 -7.852 1 98.44 256 LEU A CA 1
ATOM 1913 C C . LEU A 1 256 ? 17.406 -14.547 -7.441 1 98.44 256 LEU A C 1
ATOM 1915 O O . LEU A 1 256 ? 17.578 -13.391 -7.84 1 98.44 256 LEU A O 1
ATOM 1919 N N . ASP A 1 257 ? 18.234 -15.086 -6.551 1 98.25 257 ASP A N 1
ATOM 1920 C CA . ASP A 1 257 ? 19.484 -14.508 -6.066 1 98.25 257 ASP A CA 1
ATOM 1921 C C . ASP A 1 257 ? 19.219 -13.219 -5.285 1 98.25 257 ASP A C 1
ATOM 1923 O O . ASP A 1 257 ? 19.938 -12.227 -5.453 1 98.25 257 ASP A O 1
ATOM 1927 N N . ILE A 1 258 ? 18.156 -13.234 -4.555 1 98.69 258 ILE A N 1
ATOM 1928 C CA . ILE A 1 258 ? 17.828 -12.094 -3.707 1 98.69 258 ILE A CA 1
ATOM 1929 C C . ILE A 1 258 ? 18.641 -12.148 -2.418 1 98.69 258 ILE A C 1
ATOM 1931 O O . ILE A 1 258 ? 18.656 -13.172 -1.729 1 98.69 258 ILE A O 1
ATOM 1935 N N . PRO A 1 259 ? 19.328 -11.086 -2.053 1 98.62 259 PRO A N 1
ATOM 1936 C CA . PRO A 1 259 ? 20.109 -11.094 -0.811 1 98.62 259 PRO A CA 1
ATOM 1937 C C . PRO A 1 259 ? 19.234 -11.32 0.426 1 98.62 259 PRO A C 1
ATOM 1939 O O . PRO A 1 259 ? 18.062 -10.961 0.431 1 98.62 259 PRO A O 1
ATOM 1942 N N . ASP A 1 260 ? 19.812 -11.727 1.535 1 96.81 260 ASP A N 1
ATOM 1943 C CA . ASP A 1 260 ? 19.125 -12.094 2.768 1 96.81 260 ASP A CA 1
ATOM 1944 C C . ASP A 1 260 ? 18.547 -10.859 3.465 1 96.81 260 ASP A C 1
ATOM 1946 O O . ASP A 1 260 ? 17.625 -10.969 4.277 1 96.81 260 ASP A O 1
ATOM 1950 N N . ARG A 1 261 ? 19.062 -9.727 3.127 1 96.5 261 ARG A N 1
ATOM 1951 C CA . ARG A 1 261 ? 18.609 -8.508 3.789 1 96.5 261 ARG A CA 1
ATOM 1952 C C . ARG A 1 261 ? 17.188 -8.148 3.344 1 96.5 261 ARG A C 1
ATOM 1954 O O . ARG A 1 261 ? 16.547 -7.305 3.965 1 96.5 261 ARG A O 1
ATOM 1961 N N . TYR A 1 262 ? 16.766 -8.758 2.295 1 98.25 262 TYR A N 1
ATOM 1962 C CA . TYR A 1 262 ? 15.445 -8.422 1.788 1 98.25 262 TYR A CA 1
ATOM 1963 C C . TYR A 1 262 ? 14.406 -9.406 2.297 1 98.25 262 TYR A C 1
ATOM 1965 O O . TYR A 1 262 ? 14.617 -10.625 2.264 1 98.25 262 TYR A O 1
ATOM 1973 N N . GLY A 1 263 ? 13.297 -8.852 2.846 1 97.94 263 GLY A N 1
ATOM 1974 C CA . GLY A 1 263 ? 12.086 -9.633 2.998 1 97.94 263 GLY A CA 1
ATOM 1975 C C . GLY A 1 263 ? 11.234 -9.672 1.74 1 97.94 263 GLY A C 1
ATOM 1976 O O . GLY A 1 263 ? 11.422 -8.859 0.835 1 97.94 263 GLY A O 1
ATOM 1977 N N . ILE A 1 264 ? 10.383 -10.688 1.651 1 98.38 264 ILE A N 1
ATOM 1978 C CA . ILE A 1 264 ? 9.461 -10.82 0.527 1 98.38 264 ILE A CA 1
ATOM 1979 C C . ILE A 1 264 ? 8.023 -10.664 1.019 1 98.38 264 ILE A C 1
ATOM 1981 O O . ILE A 1 264 ? 7.383 -11.648 1.406 1 98.38 264 ILE A O 1
ATOM 1985 N N . PRO A 1 265 ? 7.488 -9.469 0.915 1 98.06 265 PRO A N 1
ATOM 1986 C CA . PRO A 1 265 ? 6.148 -9.266 1.476 1 98.06 265 PRO A CA 1
ATOM 1987 C C . PRO A 1 265 ? 5.047 -9.844 0.587 1 98.06 265 PRO A C 1
ATOM 1989 O O . PRO A 1 265 ? 4.012 -10.289 1.091 1 98.06 265 PRO A O 1
ATOM 1992 N N . ILE A 1 266 ? 5.195 -9.734 -0.709 1 98.5 266 ILE A N 1
ATOM 1993 C CA . ILE A 1 266 ? 4.113 -10.086 -1.623 1 98.5 266 ILE A CA 1
ATOM 1994 C C . ILE A 1 266 ? 4.691 -10.477 -2.98 1 98.5 266 ILE A C 1
ATOM 1996 O O . ILE A 1 266 ? 5.617 -9.828 -3.479 1 98.5 266 ILE A O 1
ATOM 2000 N N . ILE A 1 267 ? 4.223 -11.555 -3.527 1 98.75 267 ILE A N 1
ATOM 2001 C CA . ILE A 1 267 ? 4.473 -11.969 -4.906 1 98.75 267 ILE A CA 1
ATOM 2002 C C . ILE A 1 267 ? 3.193 -11.82 -5.727 1 98.75 267 ILE A C 1
ATOM 2004 O O . ILE A 1 267 ? 2.105 -12.164 -5.262 1 98.75 267 ILE A O 1
ATOM 2008 N N . VAL A 1 268 ? 3.305 -11.281 -6.984 1 98.88 268 VAL A N 1
ATOM 2009 C CA . VAL A 1 268 ? 2.096 -10.953 -7.734 1 98.88 268 VAL A CA 1
ATOM 2010 C C . VAL A 1 268 ? 2.168 -11.562 -9.133 1 98.88 268 VAL A C 1
ATOM 2012 O O . VAL A 1 268 ? 2.633 -10.922 -10.078 1 98.88 268 VAL A O 1
ATOM 2015 N N . PRO A 1 269 ? 1.643 -12.781 -9.328 1 98.62 269 PRO A N 1
ATOM 2016 C CA . PRO A 1 269 ? 1.383 -13.273 -10.68 1 98.62 269 PRO A CA 1
ATOM 2017 C C . PRO A 1 269 ? 0.462 -12.352 -11.477 1 98.62 269 PRO A C 1
ATOM 2019 O O . PRO A 1 269 ? -0.488 -11.789 -10.922 1 98.62 269 PRO A O 1
ATOM 2022 N N . THR A 1 270 ? 0.788 -12.164 -12.742 1 98.44 270 THR A N 1
ATOM 2023 C CA . THR A 1 270 ? 0.109 -11.18 -13.578 1 98.44 270 THR A CA 1
ATOM 2024 C C . THR A 1 270 ? -0.074 -11.711 -15 1 98.44 270 THR A C 1
ATOM 2026 O O . THR A 1 270 ? 0.845 -12.297 -15.57 1 98.44 270 THR A O 1
ATOM 2029 N N . GLY A 1 271 ? -1.226 -11.523 -15.539 1 97.94 271 GLY A N 1
ATOM 2030 C CA . GLY A 1 271 ? -1.545 -11.914 -16.906 1 97.94 271 GLY A CA 1
ATOM 2031 C C . GLY A 1 271 ? -2.918 -11.445 -17.344 1 97.94 271 GLY A C 1
ATOM 2032 O O . GLY A 1 271 ? -3.666 -10.859 -16.562 1 97.94 271 GLY A O 1
ATOM 2033 N N . TYR A 1 272 ? -3.152 -11.648 -18.578 1 96.38 272 TYR A N 1
ATOM 2034 C CA . TYR A 1 272 ? -4.48 -11.328 -19.094 1 96.38 272 TYR A CA 1
ATOM 2035 C C . TYR A 1 272 ? -5.523 -12.297 -18.547 1 96.38 272 TYR A C 1
ATOM 2037 O O . TYR A 1 272 ? -5.199 -13.43 -18.188 1 96.38 272 TYR A O 1
ATOM 2045 N N . PRO A 1 273 ? -6.766 -11.789 -18.422 1 93.38 273 PRO A N 1
ATOM 2046 C CA . PRO A 1 273 ? -7.82 -12.656 -17.891 1 93.38 273 PRO A CA 1
ATOM 2047 C C . PRO A 1 273 ? -8.008 -13.93 -18.719 1 93.38 273 PRO A C 1
ATOM 2049 O O . PRO A 1 273 ? -7.895 -13.891 -19.953 1 93.38 273 PRO A O 1
ATOM 2052 N N . ALA A 1 274 ? -8.188 -15.031 -18.016 1 89.94 274 ALA A N 1
ATOM 2053 C CA . ALA A 1 274 ? -8.492 -16.297 -18.688 1 89.94 274 ALA A CA 1
ATOM 2054 C C . ALA A 1 274 ? -9.828 -16.219 -19.422 1 89.94 274 ALA A C 1
ATOM 2056 O O . ALA A 1 274 ? -10.75 -15.531 -18.969 1 89.94 274 ALA A O 1
ATOM 2057 N N . PRO A 1 275 ? -9.836 -16.781 -20.625 1 76.94 275 PRO A N 1
ATOM 2058 C CA . PRO A 1 275 ? -11.109 -16.812 -21.344 1 76.94 275 PRO A CA 1
ATOM 2059 C C . PRO A 1 275 ? -12.242 -17.406 -20.516 1 76.94 275 PRO A C 1
ATOM 2061 O O . PRO A 1 275 ? -12.008 -18.266 -19.672 1 76.94 275 PRO A O 1
ATOM 2064 N N . SER A 1 276 ? -13.32 -16.594 -20.406 1 61.22 276 SER A N 1
ATOM 2065 C CA . SER A 1 276 ? -14.484 -16.969 -19.625 1 61.22 276 SER A CA 1
ATOM 2066 C C . SER A 1 276 ? -14.852 -18.438 -19.844 1 61.22 276 SER A C 1
ATOM 2068 O O . SER A 1 276 ? -14.844 -18.922 -20.969 1 61.22 276 SER A O 1
ATOM 2070 N N . LYS A 1 277 ? -14.516 -19.406 -19 1 50.47 277 LYS A N 1
ATOM 2071 C CA . LYS A 1 277 ? -15.164 -20.703 -19.141 1 50.47 277 LYS A CA 1
ATOM 2072 C C . LYS A 1 277 ? -16.688 -20.562 -19.156 1 50.47 277 LYS A C 1
ATOM 2074 O O . LYS A 1 277 ? -17.234 -19.625 -18.562 1 50.47 277 LYS A O 1
ATOM 2079 N N . PRO A 1 278 ? -17.469 -21.266 -20.094 1 40.59 278 PRO A N 1
ATOM 2080 C CA . PRO A 1 278 ? -18.922 -21.266 -20.156 1 40.59 278 PRO A CA 1
ATOM 2081 C C . PRO A 1 278 ? -19.578 -21.188 -18.781 1 40.59 278 PRO A C 1
ATOM 2083 O O . PRO A 1 278 ? -18.984 -21.609 -17.781 1 40.59 278 PRO A O 1
ATOM 2086 N N . GLU A 1 279 ? -20.812 -20.469 -18.656 1 38.81 279 GLU A N 1
ATOM 2087 C CA . GLU A 1 279 ? -21.656 -20.25 -17.484 1 38.81 279 GLU A CA 1
ATOM 2088 C C . GLU A 1 279 ? -21.609 -21.438 -16.531 1 38.81 279 GLU A C 1
ATOM 2090 O O . GLU A 1 279 ? -21.766 -21.281 -15.32 1 38.81 279 GLU A O 1
ATOM 2095 N N . GLY A 1 280 ? -22 -22.688 -17.062 1 34.44 280 GLY A N 1
ATOM 2096 C CA . GLY A 1 280 ? -22.406 -23.859 -16.312 1 34.44 280 GLY A CA 1
ATOM 2097 C C . GLY A 1 280 ? -21.328 -24.375 -15.383 1 34.44 280 GLY A C 1
ATOM 2098 O O . GLY A 1 280 ? -21.578 -25.297 -14.602 1 34.44 280 GLY A O 1
ATOM 2099 N N . GLN A 1 281 ? -20.266 -24.719 -15.977 1 32.34 281 GLN A N 1
ATOM 2100 C CA . GLN A 1 281 ? -19.359 -25.453 -15.078 1 32.34 281 GLN A CA 1
ATOM 2101 C C . GLN A 1 281 ? -18.938 -24.578 -13.906 1 32.34 281 GLN A C 1
ATOM 2103 O O . GLN A 1 281 ? -18.141 -23.641 -14.078 1 32.34 281 GLN A O 1
ATOM 2108 N N . GLY A 1 282 ? -19.844 -24.203 -13.031 1 33.84 282 GLY A N 1
ATOM 2109 C CA . GLY A 1 282 ? -19.75 -23.766 -11.641 1 33.84 282 GLY A CA 1
ATOM 2110 C C . GLY A 1 282 ? -18.484 -24.219 -10.961 1 33.84 282 GLY A C 1
ATOM 2111 O O . GLY A 1 282 ? -18.5 -24.656 -9.812 1 33.84 282 GLY A O 1
ATOM 2112 N N . GLY A 1 283 ? -17.609 -24.844 -11.727 1 33.41 283 GLY A N 1
ATOM 2113 C CA . GLY A 1 283 ? -16.547 -25.375 -10.883 1 33.41 283 GLY A CA 1
ATOM 2114 C C . GLY A 1 283 ? -16.109 -24.406 -9.805 1 33.41 283 GLY A C 1
ATOM 2115 O O . GLY A 1 283 ? -16.453 -23.219 -9.852 1 33.41 283 GLY A O 1
ATOM 2116 N N . GLY A 1 284 ? -16.016 -24.922 -8.578 1 35.31 284 GLY A N 1
ATOM 2117 C CA . GLY A 1 284 ? -15.531 -24.281 -7.371 1 35.31 284 GLY A CA 1
ATOM 2118 C C . GLY A 1 284 ? -14.5 -23.203 -7.648 1 35.31 284 GLY A C 1
ATOM 2119 O O . GLY A 1 284 ? -13.57 -23 -6.863 1 35.31 284 GLY A O 1
ATOM 2120 N N . GLY A 1 285 ? -14.281 -22.922 -8.812 1 38.28 285 GLY A N 1
ATOM 2121 C CA . GLY A 1 285 ? -13.281 -21.875 -8.914 1 38.28 285 GLY A CA 1
ATOM 2122 C C . GLY A 1 285 ? -13.617 -20.656 -8.094 1 38.28 285 GLY A C 1
ATOM 2123 O O . GLY A 1 285 ? -14.789 -20.297 -7.953 1 38.28 285 GLY A O 1
ATOM 2124 N N . GLY A 1 286 ? -12.953 -20.547 -6.98 1 45.62 286 GLY A N 1
ATOM 2125 C CA . GLY A 1 286 ? -13.094 -19.594 -5.891 1 45.62 286 GLY A CA 1
ATOM 2126 C C . GLY A 1 286 ? -13.492 -18.203 -6.355 1 45.62 286 GLY A C 1
ATOM 2127 O O . GLY A 1 286 ? -12.984 -17.719 -7.371 1 45.62 286 GLY A O 1
ATOM 2128 N N . VAL A 1 287 ? -14.883 -18.078 -6.504 1 48.34 287 VAL A N 1
ATOM 2129 C CA . VAL A 1 287 ? -15.352 -16.703 -6.613 1 48.34 287 VAL A CA 1
ATOM 2130 C C . VAL A 1 287 ? -14.445 -15.781 -5.801 1 48.34 287 VAL A C 1
ATOM 2132 O O . VAL A 1 287 ? -14.062 -16.109 -4.68 1 48.34 287 VAL A O 1
ATOM 2135 N N . ALA A 1 288 ? -13.82 -14.852 -6.547 1 59.03 288 ALA A N 1
ATOM 2136 C CA . ALA A 1 288 ? -13.047 -13.828 -5.852 1 59.03 288 ALA A CA 1
ATOM 2137 C C . ALA A 1 288 ? -13.836 -13.242 -4.688 1 59.03 288 ALA A C 1
ATOM 2139 O O . ALA A 1 288 ? -15.023 -12.945 -4.82 1 59.03 288 ALA A O 1
ATOM 2140 N N . ARG A 1 289 ? -13.453 -13.508 -3.434 1 65.81 289 ARG A N 1
ATOM 2141 C CA . ARG A 1 289 ? -13.977 -12.891 -2.217 1 65.81 289 ARG A CA 1
ATOM 2142 C C . ARG A 1 289 ? -13.898 -11.375 -2.297 1 65.81 289 ARG A C 1
ATOM 2144 O O . ARG A 1 289 ? -12.852 -10.781 -2.02 1 65.81 289 ARG A O 1
ATOM 2151 N N . ARG A 1 290 ? -15.062 -10.805 -2.799 1 81.69 290 ARG A N 1
ATOM 2152 C CA . ARG A 1 290 ? -14.977 -9.367 -3.027 1 81.69 290 ARG A CA 1
ATOM 2153 C C . ARG A 1 290 ? -15.812 -8.594 -2.01 1 81.69 290 ARG A C 1
ATOM 2155 O O . ARG A 1 290 ? -15.805 -7.363 -1.997 1 81.69 290 ARG A O 1
ATOM 2162 N N . TRP A 1 291 ? -16.438 -9.422 -1.169 1 89.06 291 TRP A N 1
ATOM 2163 C CA . TRP A 1 291 ? -17.25 -8.711 -0.182 1 89.06 291 TRP A CA 1
ATOM 2164 C C . TRP A 1 291 ? -16.359 -8.062 0.88 1 89.06 291 TRP A C 1
ATOM 2166 O O . TRP A 1 291 ? -15.242 -8.523 1.131 1 89.06 291 TRP A O 1
ATOM 2176 N N . ARG A 1 292 ? -16.859 -6.984 1.385 1 94.38 292 ARG A N 1
ATOM 2177 C CA . ARG A 1 292 ? -16.188 -6.223 2.428 1 94.38 292 ARG A CA 1
ATOM 2178 C C . ARG A 1 292 ? -17.047 -6.125 3.684 1 94.38 292 ARG A C 1
ATOM 2180 O O . ARG A 1 292 ? -18.234 -6.414 3.648 1 94.38 292 ARG A O 1
ATOM 2187 N N . TYR A 1 293 ? -16.406 -5.758 4.809 1 97.12 293 TYR A N 1
ATOM 2188 C CA . TYR A 1 293 ? -17.188 -5.359 5.977 1 97.12 293 TYR A CA 1
ATOM 2189 C C . TYR A 1 293 ? -18.172 -4.246 5.625 1 97.12 293 TYR A C 1
ATOM 2191 O O . TYR A 1 293 ? -17.891 -3.418 4.754 1 97.12 293 TYR A O 1
ATOM 2199 N N . PRO A 1 294 ? -19.344 -4.262 6.324 1 97 294 PRO A N 1
ATOM 2200 C CA . PRO A 1 294 ? -20.078 -2.996 6.266 1 97 294 PRO A CA 1
ATOM 2201 C C . PRO A 1 294 ? -19.203 -1.789 6.582 1 97 294 PRO A C 1
ATOM 2203 O O . PRO A 1 294 ? -18.438 -1.812 7.555 1 97 294 PRO A O 1
ATOM 2206 N N . PRO A 1 295 ? -19.266 -0.772 5.781 1 97.94 295 PRO A N 1
ATOM 2207 C CA . PRO A 1 295 ? -18.328 0.34 5.922 1 97.94 295 PRO A CA 1
ATOM 2208 C C . PRO A 1 295 ? -18.297 0.911 7.34 1 97.94 295 PRO A C 1
ATOM 2210 O O . PRO A 1 295 ? -17.234 1.293 7.832 1 97.94 295 PRO A O 1
ATOM 2213 N N . GLN A 1 296 ? -19.344 0.89 8.039 1 97.81 296 GLN A N 1
ATOM 2214 C CA . GLN A 1 296 ? -19.438 1.488 9.367 1 97.81 296 GLN A CA 1
ATOM 2215 C C . GLN A 1 296 ? -18.625 0.689 10.383 1 97.81 296 GLN A C 1
ATOM 2217 O O . GLN A 1 296 ? -18.375 1.162 11.492 1 97.81 296 GLN A O 1
ATOM 2222 N N . GLU A 1 297 ? -18.234 -0.518 10 1 98 297 GLU A N 1
ATOM 2223 C CA . GLU A 1 297 ? -17.469 -1.36 10.922 1 98 297 GLU A CA 1
ATOM 2224 C C . GLU A 1 297 ? -15.977 -1.08 10.812 1 98 297 GLU A C 1
ATOM 2226 O O . GLU A 1 297 ? -15.203 -1.505 11.664 1 98 297 GLU A O 1
ATOM 2231 N N . VAL A 1 298 ? -15.555 -0.334 9.727 1 98.25 298 VAL A N 1
ATOM 2232 C CA . VAL A 1 298 ? -14.117 -0.186 9.539 1 98.25 298 VAL A CA 1
ATOM 2233 C C . VAL A 1 298 ? -13.781 1.276 9.258 1 98.25 298 VAL A C 1
ATOM 2235 O O . VAL A 1 298 ? -12.633 1.7 9.422 1 98.25 298 VAL A O 1
ATOM 2238 N N . VAL A 1 299 ? -14.758 2.074 8.758 1 98.81 299 VAL A N 1
ATOM 2239 C CA . VAL A 1 299 ? -14.594 3.502 8.516 1 98.81 299 VAL A CA 1
ATOM 2240 C C . VAL A 1 299 ? -15.273 4.301 9.625 1 98.81 299 VAL A C 1
ATOM 2242 O O . VAL A 1 299 ? -16.5 4.332 9.711 1 98.81 299 VAL A O 1
ATOM 2245 N N . PHE A 1 300 ? -14.461 5.016 10.398 1 98.81 300 PHE A N 1
ATOM 2246 C CA . PHE A 1 300 ? -14.977 5.652 11.609 1 98.81 300 PHE A CA 1
ATOM 2247 C C . PHE A 1 300 ? -14.969 7.168 11.469 1 98.81 300 PHE A C 1
ATOM 2249 O O . PHE A 1 300 ? -14.039 7.738 10.891 1 98.81 300 PHE A O 1
ATOM 2256 N N . ASP A 1 301 ? -15.898 7.824 12.031 1 98.19 301 ASP A N 1
ATOM 2257 C CA . ASP A 1 301 ? -16.094 9.266 11.953 1 98.19 301 ASP A CA 1
ATOM 2258 C C . ASP A 1 301 ? -15.586 9.961 13.211 1 98.19 301 ASP A C 1
ATOM 2260 O O . ASP A 1 301 ? -16.312 10.086 14.195 1 98.19 301 ASP A O 1
ATOM 2264 N N . GLY A 1 302 ? -14.414 10.445 13.18 1 97.81 302 GLY A N 1
ATOM 2265 C CA . GLY A 1 302 ? -13.867 11.312 14.203 1 97.81 302 GLY A CA 1
ATOM 2266 C C . GLY A 1 302 ? -13.352 10.555 15.414 1 97.81 302 GLY A C 1
ATOM 2267 O O . GLY A 1 302 ? -12.43 11.008 16.094 1 97.81 302 GLY A O 1
ATOM 2268 N N . THR A 1 303 ? -14 9.461 15.695 1 97.06 303 THR A N 1
ATOM 2269 C CA . THR A 1 303 ? -13.648 8.633 16.844 1 97.06 303 THR A CA 1
ATOM 2270 C C . THR A 1 303 ? -13.695 7.152 16.469 1 97.06 303 THR A C 1
ATOM 2272 O O . THR A 1 303 ? -14.609 6.711 15.773 1 97.06 303 THR A O 1
ATOM 2275 N N . PHE A 1 304 ? -12.719 6.434 17.016 1 98.56 304 PHE A N 1
ATOM 2276 C CA . PHE A 1 304 ? -12.672 5.004 16.734 1 98.56 304 PHE A CA 1
ATOM 2277 C C . PHE A 1 304 ? -13.938 4.309 17.219 1 98.56 304 PHE A C 1
ATOM 2279 O O . PHE A 1 304 ? -14.367 4.523 18.344 1 98.56 304 PHE A O 1
ATOM 2286 N N . GLY A 1 305 ? -14.523 3.562 16.328 1 97.94 305 GLY A N 1
ATOM 2287 C CA . GLY A 1 305 ? -15.695 2.787 16.703 1 97.94 305 GLY A CA 1
ATOM 2288 C C . GLY A 1 305 ? -17 3.463 16.328 1 97.94 305 GLY A C 1
ATOM 2289 O O . GLY A 1 305 ? -18.062 2.826 16.328 1 97.94 305 GLY A O 1
ATOM 2290 N N . VAL A 1 306 ? -16.969 4.746 16.047 1 98.19 306 VAL A N 1
ATOM 2291 C CA . VAL A 1 306 ? -18.156 5.449 15.562 1 98.19 306 VAL A CA 1
ATOM 2292 C C . VAL A 1 306 ? -18.203 5.41 14.039 1 98.19 306 VAL A C 1
ATOM 2294 O O . VAL A 1 306 ? -17.5 6.172 13.367 1 98.19 306 VAL A O 1
ATOM 2297 N N . GLY A 1 307 ? -19.078 4.602 13.531 1 98.19 307 GLY A N 1
ATOM 2298 C CA . GLY A 1 307 ? -19.125 4.348 12.094 1 98.19 307 GLY A CA 1
ATOM 2299 C C . GLY A 1 307 ? -19.531 5.566 11.289 1 98.19 307 GLY A C 1
ATOM 2300 O O . GLY A 1 307 ? -20.438 6.305 11.672 1 98.19 307 GLY A O 1
ATOM 2301 N N . MET A 1 308 ? -18.812 5.805 10.25 1 97.69 308 MET A N 1
ATOM 2302 C CA . MET A 1 308 ? -19.172 6.875 9.328 1 97.69 308 MET A CA 1
ATOM 2303 C C . MET A 1 308 ? -20.406 6.5 8.516 1 97.69 308 MET A C 1
ATOM 2305 O O . MET A 1 308 ? -20.484 5.41 7.949 1 97.69 308 MET A O 1
ATOM 2309 N N . THR A 1 309 ? -21.344 7.387 8.398 1 96.5 309 THR A N 1
ATOM 2310 C CA . THR A 1 309 ? -22.578 7.117 7.695 1 96.5 309 THR A CA 1
ATOM 2311 C C . THR A 1 309 ? -22.484 7.531 6.23 1 96.5 309 THR A C 1
ATOM 2313 O O . THR A 1 309 ? -21.688 8.414 5.883 1 96.5 309 THR A O 1
ATOM 2316 N N . GLY A 1 310 ? -23.203 6.875 5.367 1 96.62 310 GLY A N 1
ATOM 2317 C CA . GLY A 1 310 ? -23.359 7.293 3.984 1 96.62 310 GLY A CA 1
ATOM 2318 C C . GLY A 1 310 ? -22.297 6.711 3.061 1 96.62 310 GLY A C 1
ATOM 2319 O O . GLY A 1 310 ? -22.266 7.023 1.87 1 96.62 310 GLY A O 1
ATOM 2320 N N . VAL A 1 311 ? -21.422 5.887 3.605 1 97.31 311 VAL A N 1
ATOM 2321 C CA . VAL A 1 311 ? -20.453 5.215 2.75 1 97.31 311 VAL A CA 1
ATOM 2322 C C . VAL A 1 311 ? -21.094 3.982 2.113 1 97.31 311 VAL A C 1
ATOM 2324 O O . VAL A 1 311 ? -21.406 3.012 2.805 1 97.31 311 VAL A O 1
ATOM 2327 N N . ASP A 1 312 ? -21.234 3.98 0.813 1 95 312 ASP A N 1
ATOM 2328 C CA . ASP A 1 312 ? -21.844 2.865 0.092 1 95 312 ASP A CA 1
ATOM 2329 C C . ASP A 1 312 ? -20.781 1.969 -0.532 1 95 312 ASP A C 1
ATOM 2331 O O . ASP A 1 312 ? -19.906 2.449 -1.248 1 95 312 ASP A O 1
ATOM 2335 N N . PRO A 1 313 ? -20.906 0.7 -0.278 1 92.44 313 PRO A N 1
ATOM 2336 C CA . PRO A 1 313 ? -19.922 -0.214 -0.876 1 92.44 313 PRO A CA 1
ATOM 2337 C C . PRO A 1 313 ? -19.906 -0.137 -2.402 1 92.44 313 PRO A C 1
ATOM 2339 O O . PRO A 1 313 ? -20.953 0.03 -3.029 1 92.44 313 PRO A O 1
ATOM 2342 N N . VAL A 1 314 ? -18.703 -0.239 -2.904 1 91.62 314 VAL A N 1
ATOM 2343 C CA . VAL A 1 314 ? -18.562 -0.125 -4.352 1 91.62 314 VAL A CA 1
ATOM 2344 C C . VAL A 1 314 ? -18.25 -1.492 -4.949 1 91.62 314 VAL A C 1
ATOM 2346 O O . VAL A 1 314 ? -18.109 -1.627 -6.168 1 91.62 314 VAL A O 1
ATOM 2349 N N . VAL A 1 315 ? -18.062 -2.496 -4.152 1 87.38 315 VAL A N 1
ATOM 2350 C CA . VAL A 1 315 ? -17.922 -3.889 -4.562 1 87.38 315 VAL A CA 1
ATOM 2351 C C . VAL A 1 315 ? -18.953 -4.75 -3.859 1 87.38 315 VAL A C 1
ATOM 2353 O O . VAL A 1 315 ? -19.516 -4.355 -2.828 1 87.38 315 VAL A O 1
ATOM 2356 N N . PRO A 1 316 ? -19.266 -5.852 -4.344 1 80.88 316 PRO A N 1
ATOM 2357 C CA . PRO A 1 316 ? -20.359 -6.656 -3.799 1 80.88 316 PRO A CA 1
ATOM 2358 C C . PRO A 1 316 ? -20.062 -7.168 -2.389 1 80.88 316 PRO A C 1
ATOM 2360 O O . PRO A 1 316 ? -18.906 -7.336 -2.014 1 80.88 316 PRO A O 1
ATOM 2363 N N . MET B 1 1 ? 28.734 -39.25 42.812 1 21.42 1 MET B N 1
ATOM 2364 C CA . MET B 1 1 ? 28.156 -40.219 41.906 1 21.42 1 MET B CA 1
ATOM 2365 C C . MET B 1 1 ? 26.656 -40.031 41.75 1 21.42 1 MET B C 1
ATOM 2367 O O . MET B 1 1 ? 26 -40.781 41.031 1 21.42 1 MET B O 1
ATOM 2371 N N . PHE B 1 2 ? 25.953 -39.25 42.656 1 22.55 2 PHE B N 1
ATOM 2372 C CA . PHE B 1 2 ? 24.562 -39.469 43.062 1 22.55 2 PHE B CA 1
ATOM 2373 C C . PHE B 1 2 ? 23.609 -39 41.938 1 22.55 2 PHE B C 1
ATOM 2375 O O . PHE B 1 2 ? 23.703 -37.875 41.469 1 22.55 2 PHE B O 1
ATOM 2382 N N . SER B 1 3 ? 22.938 -39.906 41.156 1 21.42 3 SER B N 1
ATOM 2383 C CA . SER B 1 3 ? 22.141 -40.25 40 1 21.42 3 SER B CA 1
ATOM 2384 C C . SER B 1 3 ? 20.719 -39.719 40.125 1 21.42 3 SER B C 1
ATOM 2386 O O . SER B 1 3 ? 19.75 -40.406 39.812 1 21.42 3 SER B O 1
ATOM 2388 N N . ARG B 1 4 ? 20.453 -38.594 40.812 1 21.78 4 ARG B N 1
ATOM 2389 C CA . ARG B 1 4 ? 19.078 -38.469 41.25 1 21.78 4 ARG B CA 1
ATOM 2390 C C . ARG B 1 4 ? 18.109 -38.406 40.094 1 21.78 4 ARG B C 1
ATOM 2392 O O . ARG B 1 4 ? 18.234 -37.562 39.219 1 21.78 4 ARG B O 1
ATOM 2399 N N . VAL B 1 5 ? 17.438 -39.531 39.719 1 23.2 5 VAL B N 1
ATOM 2400 C CA . VAL B 1 5 ? 16.562 -40 38.656 1 23.2 5 VAL B CA 1
ATOM 2401 C C . VAL B 1 5 ? 15.266 -39.219 38.656 1 23.2 5 VAL B C 1
ATOM 2403 O O . VAL B 1 5 ? 14.523 -39.219 39.625 1 23.2 5 VAL B O 1
ATOM 2406 N N . VAL B 1 6 ? 15.297 -37.938 38.219 1 23.12 6 VAL B N 1
ATOM 2407 C CA . VAL B 1 6 ? 14.117 -37.094 38.188 1 23.12 6 VAL B CA 1
ATOM 2408 C C . VAL B 1 6 ? 12.984 -37.781 37.469 1 23.12 6 VAL B C 1
ATOM 2410 O O . VAL B 1 6 ? 13.164 -38.281 36.344 1 23.12 6 VAL B O 1
ATOM 2413 N N . ARG B 1 7 ? 11.828 -38.25 38.125 1 19.78 7 ARG B N 1
ATOM 2414 C CA . ARG B 1 7 ? 10.633 -39.062 37.906 1 19.78 7 ARG B CA 1
ATOM 2415 C C . ARG B 1 7 ? 9.766 -38.469 36.781 1 19.78 7 ARG B C 1
ATOM 2417 O O . ARG B 1 7 ? 9.648 -37.25 36.688 1 19.78 7 ARG B O 1
ATOM 2424 N N . PRO B 1 8 ? 9.242 -39.281 35.719 1 21.09 8 PRO B N 1
ATOM 2425 C CA . PRO B 1 8 ? 8.508 -39.156 34.438 1 21.09 8 PRO B CA 1
ATOM 2426 C C . PRO B 1 8 ? 7.043 -38.781 34.656 1 21.09 8 PRO B C 1
ATOM 2428 O O . PRO B 1 8 ? 6.332 -39.406 35.438 1 21.09 8 PRO B O 1
ATOM 2431 N N . GLN B 1 9 ? 6.715 -37.438 34.812 1 18.92 9 GLN B N 1
ATOM 2432 C CA . GLN B 1 9 ? 5.371 -36.906 35.031 1 18.92 9 GLN B CA 1
ATOM 2433 C C . GLN B 1 9 ? 4.391 -37.469 34 1 18.92 9 GLN B C 1
ATOM 2435 O O . GLN B 1 9 ? 4.473 -37.125 32.812 1 18.92 9 GLN B O 1
ATOM 2440 N N . GLU B 1 10 ? 3.729 -38.719 34 1 18.09 10 GLU B N 1
ATOM 2441 C CA . GLU B 1 10 ? 2.732 -39.469 33.25 1 18.09 10 GLU B CA 1
ATOM 2442 C C . GLU B 1 10 ? 1.365 -38.781 33.312 1 18.09 10 GLU B C 1
ATOM 2444 O O . GLU B 1 10 ? 0.368 -39.344 32.875 1 18.09 10 GLU B O 1
ATOM 2449 N N . ALA B 1 11 ? 1.076 -37.688 33.969 1 18.75 11 ALA B N 1
ATOM 2450 C CA . ALA B 1 11 ? -0.325 -37.625 34.375 1 18.75 11 ALA B CA 1
ATOM 2451 C C . ALA B 1 11 ? -1.253 -37.781 33.188 1 18.75 11 ALA B C 1
ATOM 2453 O O . ALA B 1 11 ? -0.957 -37.312 32.094 1 18.75 11 ALA B O 1
ATOM 2454 N N . LEU B 1 12 ? -2.594 -38.375 33.375 1 17.77 12 LEU B N 1
ATOM 2455 C CA . LEU B 1 12 ? -3.791 -39.125 33.031 1 17.77 12 LEU B CA 1
ATOM 2456 C C . LEU B 1 12 ? -4.758 -38.281 32.219 1 17.77 12 LEU B C 1
ATOM 2458 O O . LEU B 1 12 ? -5.008 -37.125 32.562 1 17.77 12 LEU B O 1
ATOM 2462 N N . LEU B 1 13 ? -5.273 -38.656 30.891 1 19.55 13 LEU B N 1
ATOM 2463 C CA . LEU B 1 13 ? -6.047 -38.531 29.672 1 19.55 13 LEU B CA 1
ATOM 2464 C C . LEU B 1 13 ? -7.531 -38.344 29.984 1 19.55 13 LEU B C 1
ATOM 2466 O O . LEU B 1 13 ? -8.328 -38.062 29.078 1 19.55 13 LEU B O 1
ATOM 2470 N N . GLY B 1 14 ? -8.164 -38.719 31.188 1 16.7 14 GLY B N 1
ATOM 2471 C CA . GLY B 1 14 ? -9.414 -39.438 31 1 16.7 14 GLY B CA 1
ATOM 2472 C C . GLY B 1 14 ? -10.57 -38.562 30.594 1 16.7 14 GLY B C 1
ATOM 2473 O O . GLY B 1 14 ? -11.297 -38.844 29.641 1 16.7 14 GLY B O 1
ATOM 2474 N N . ARG B 1 15 ? -11.305 -37.781 31.5 1 17.61 15 ARG B N 1
ATOM 2475 C CA . ARG B 1 15 ? -12.703 -38 31.828 1 17.61 15 ARG B CA 1
ATOM 2476 C C . ARG B 1 15 ? -13.625 -37.281 30.844 1 17.61 15 ARG B C 1
ATOM 2478 O O . ARG B 1 15 ? -14.578 -37.875 30.344 1 17.61 15 ARG B O 1
ATOM 2485 N N . CYS B 1 16 ? -14.094 -35.906 30.938 1 17.77 16 CYS B N 1
ATOM 2486 C CA . CYS B 1 16 ? -15.484 -35.531 31.188 1 17.77 16 CYS B CA 1
ATOM 2487 C C . CYS B 1 16 ? -16.234 -35.375 29.859 1 17.77 16 CYS B C 1
ATOM 2489 O O . CYS B 1 16 ? -15.992 -34.438 29.109 1 17.77 16 CYS B O 1
ATOM 2491 N N . ILE B 1 17 ? -16.625 -36.438 29.094 1 19.77 17 ILE B N 1
ATOM 2492 C CA . ILE B 1 17 ? -17.453 -36.5 27.891 1 19.77 17 ILE B CA 1
ATOM 2493 C C . ILE B 1 17 ? -18.875 -36.031 28.219 1 19.77 17 ILE B C 1
ATOM 2495 O O . ILE B 1 17 ? -19.844 -36.5 27.625 1 19.77 17 ILE B O 1
ATOM 2499 N N . ARG B 1 18 ? -19.219 -35.281 29.344 1 17.58 18 ARG B N 1
ATOM 2500 C CA . ARG B 1 18 ? -20.656 -35.375 29.641 1 17.58 18 ARG B CA 1
ATOM 2501 C C . ARG B 1 18 ? -21.484 -34.844 28.484 1 17.58 18 ARG B C 1
ATOM 2503 O O . ARG B 1 18 ? -21.188 -33.781 27.953 1 17.58 18 ARG B O 1
ATOM 2510 N N . LYS B 1 19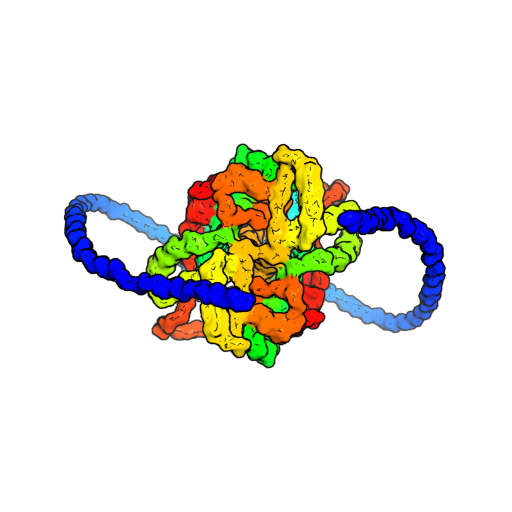 ? -22.641 -35.562 28 1 19.16 19 LYS B N 1
ATOM 2511 C CA . LYS B 1 19 ? -23.625 -35.812 26.938 1 19.16 19 LYS B CA 1
ATOM 2512 C C . LYS B 1 19 ? -24.75 -34.812 26.969 1 19.16 19 LYS B C 1
ATOM 2514 O O . LYS B 1 19 ? -25.609 -34.781 26.094 1 19.16 19 LYS B O 1
ATOM 2519 N N . HIS B 1 20 ? -25.109 -34.094 28.125 1 19.95 20 HIS B N 1
ATOM 2520 C CA . HIS B 1 20 ? -26.562 -34.031 28.312 1 19.95 20 HIS B CA 1
ATOM 2521 C C . HIS B 1 20 ? -27.219 -33.219 27.188 1 19.95 20 HIS B C 1
ATOM 2523 O O . HIS B 1 20 ? -26.562 -32.438 26.516 1 19.95 20 HIS B O 1
ATOM 2529 N N . GLY B 1 21 ? -28.734 -33.344 27.031 1 19.17 21 GLY B N 1
ATOM 2530 C CA . GLY B 1 21 ? -29.938 -33.375 26.219 1 19.17 21 GLY B CA 1
ATOM 2531 C C . GLY B 1 21 ? -30.531 -32 25.938 1 19.17 21 GLY B C 1
ATOM 2532 O O . GLY B 1 21 ? -31.656 -31.906 25.469 1 19.17 21 GLY B O 1
ATOM 2533 N N . VAL B 1 22 ? -29.891 -30.859 26.125 1 19.69 22 VAL B N 1
ATOM 2534 C CA . VAL B 1 22 ? -30.703 -29.672 26.375 1 19.69 22 VAL B CA 1
ATOM 2535 C C . VAL B 1 22 ? -31.531 -29.359 25.125 1 19.69 22 VAL B C 1
ATOM 2537 O O . VAL B 1 22 ? -31 -28.812 24.156 1 19.69 22 VAL B O 1
ATOM 2540 N N . ALA B 1 23 ? -32.469 -30.266 24.641 1 19.94 23 ALA B N 1
ATOM 2541 C CA . ALA B 1 23 ? -33.188 -30.078 23.391 1 19.94 23 ALA B CA 1
ATOM 2542 C C . ALA B 1 23 ? -34.219 -28.969 23.516 1 19.94 23 ALA B C 1
ATOM 2544 O O . ALA B 1 23 ? -34.906 -28.625 22.547 1 19.94 23 ALA B O 1
ATOM 2545 N N . GLU B 1 24 ? -34.5 -28.328 24.703 1 20.25 24 GLU B N 1
ATOM 2546 C CA . GLU B 1 24 ? -35.875 -27.844 24.719 1 20.25 24 GLU B CA 1
ATOM 2547 C C . GLU B 1 24 ? -36.125 -26.812 23.625 1 20.25 24 GLU B C 1
ATOM 2549 O O . GLU B 1 24 ? -35.344 -25.859 23.484 1 20.25 24 GLU B O 1
ATOM 2554 N N . SER B 1 25 ? -36.875 -27.219 22.578 1 19.12 25 SER B N 1
ATOM 2555 C CA . SER B 1 25 ? -37.375 -26.656 21.328 1 19.12 25 SER B CA 1
ATOM 2556 C C . SER B 1 25 ? -38.219 -25.422 21.578 1 19.12 25 SER B C 1
ATOM 2558 O O . SER B 1 25 ? -39.312 -25.516 22.188 1 19.12 25 SER B O 1
ATOM 2560 N N . LEU B 1 26 ? -37.688 -24.344 22.219 1 18.89 26 LEU B N 1
ATOM 2561 C CA . LEU B 1 26 ? -38.531 -23.172 22.469 1 18.89 26 LEU B CA 1
ATOM 2562 C C . LEU B 1 26 ? -39.25 -22.75 21.203 1 18.89 26 LEU B C 1
ATOM 2564 O O . LEU B 1 26 ? -38.625 -22.469 20.172 1 18.89 26 LEU B O 1
ATOM 2568 N N . ARG B 1 27 ? -40.469 -23.281 21.016 1 20.55 27 ARG B N 1
ATOM 2569 C CA . ARG B 1 27 ? -41.5 -23.031 20.016 1 20.55 27 ARG B CA 1
ATOM 2570 C C . ARG B 1 27 ? -41.844 -21.562 19.938 1 20.55 27 ARG B C 1
ATOM 2572 O O . ARG B 1 27 ? -42.469 -21.016 20.859 1 20.55 27 ARG B O 1
ATOM 2579 N N . CYS B 1 28 ? -40.875 -20.641 19.672 1 18.86 28 CYS B N 1
ATOM 2580 C CA . CYS B 1 28 ? -41.25 -19.219 19.594 1 18.86 28 CYS B CA 1
ATOM 2581 C C . CYS B 1 28 ? -42.438 -19.016 18.656 1 18.86 28 CYS B C 1
ATOM 2583 O O . CYS B 1 28 ? -42.406 -19.438 17.5 1 18.86 28 CYS B O 1
ATOM 2585 N N . SER B 1 29 ? -43.656 -19 19.188 1 20.16 29 SER B N 1
ATOM 2586 C CA . SER B 1 29 ? -44.969 -18.766 18.625 1 20.16 29 SER B CA 1
ATOM 2587 C C . SER B 1 29 ? -45 -17.469 17.828 1 20.16 29 SER B C 1
ATOM 2589 O O . SER B 1 29 ? -44.969 -16.375 18.406 1 20.16 29 SER B O 1
ATOM 2591 N N . ALA B 1 30 ? -44.219 -17.297 16.844 1 20.36 30 ALA B N 1
ATOM 2592 C CA . ALA B 1 30 ? -44.312 -16.078 16.047 1 20.36 30 ALA B CA 1
ATOM 2593 C C . ALA B 1 30 ? -45.719 -15.906 15.469 1 20.36 30 ALA B C 1
ATOM 2595 O O . ALA B 1 30 ? -46.156 -16.672 14.594 1 20.36 30 ALA B O 1
ATOM 2596 N N . ALA B 1 31 ? -46.75 -15.641 16.359 1 20.45 31 ALA B N 1
ATOM 2597 C CA . ALA B 1 31 ? -48.062 -15.297 15.891 1 20.45 31 ALA B CA 1
ATOM 2598 C C . ALA B 1 31 ? -48 -14.211 14.82 1 20.45 31 ALA B C 1
ATOM 2600 O O . ALA B 1 31 ? -47.406 -13.156 15.023 1 20.45 31 ALA B O 1
ATOM 2601 N N . MET B 1 32 ? -48.188 -14.57 13.547 1 21.31 32 MET B N 1
ATOM 2602 C CA . MET B 1 32 ? -48.219 -13.953 12.227 1 21.31 32 MET B CA 1
ATOM 2603 C C . MET B 1 32 ? -49.312 -12.891 12.141 1 21.31 32 MET B C 1
ATOM 2605 O O . MET B 1 32 ? -50.5 -13.219 12.156 1 21.31 32 MET B O 1
ATOM 2609 N N . PHE B 1 33 ? -49.375 -11.891 13.102 1 22.44 33 PHE B N 1
ATOM 2610 C CA . PHE B 1 33 ? -50.469 -10.961 12.867 1 22.44 33 PHE B CA 1
ATOM 2611 C C . PHE B 1 33 ? -50.438 -10.43 11.438 1 22.44 33 PHE B C 1
ATOM 2613 O O . PHE B 1 33 ? -49.406 -9.984 10.961 1 22.44 33 PHE B O 1
ATOM 2620 N N . SER B 1 34 ? -51.344 -10.938 10.609 1 22.25 34 SER B N 1
ATOM 2621 C CA . SER B 1 34 ? -51.625 -10.664 9.203 1 22.25 34 SER B CA 1
ATOM 2622 C C . SER B 1 34 ? -52.125 -9.234 9.008 1 22.25 34 SER B C 1
ATOM 2624 O O . SER B 1 34 ? -53.281 -9.023 8.625 1 22.25 34 SER B O 1
ATOM 2626 N N . VAL B 1 35 ? -51.625 -8.219 9.719 1 23.05 35 VAL B N 1
ATOM 2627 C CA . VAL B 1 35 ? -52.375 -6.996 9.422 1 23.05 35 VAL B CA 1
ATOM 2628 C C . VAL B 1 35 ? -52.312 -6.703 7.926 1 23.05 35 VAL B C 1
ATOM 2630 O O . VAL B 1 35 ? -51.219 -6.711 7.332 1 23.05 35 VAL B O 1
ATOM 2633 N N . ARG B 1 36 ? -53.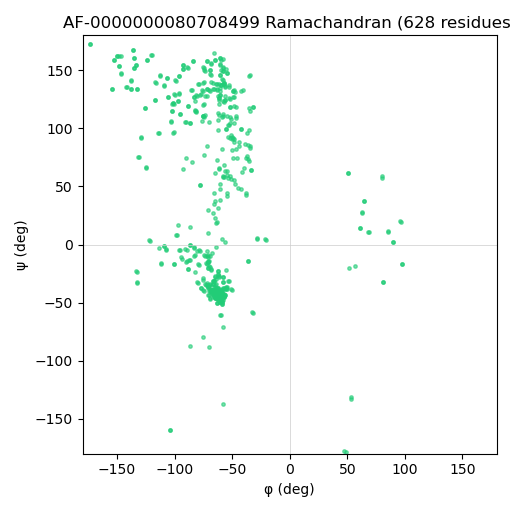438 -6.859 7.25 1 25.09 36 ARG B N 1
ATOM 2634 C CA . ARG B 1 36 ? -53.781 -6.617 5.852 1 25.09 36 ARG B CA 1
ATOM 2635 C C . ARG B 1 36 ? -53.594 -5.145 5.488 1 25.09 36 ARG B C 1
ATOM 2637 O O . ARG B 1 36 ? -54.438 -4.309 5.812 1 25.09 36 ARG B O 1
ATOM 2644 N N . SER B 1 37 ? -52.531 -4.453 6.004 1 22.2 37 SER B N 1
ATOM 2645 C CA . SER B 1 37 ? -52.656 -3.047 5.629 1 22.2 37 SER B CA 1
ATOM 2646 C C . SER B 1 37 ? -52.688 -2.879 4.113 1 22.2 37 SER B C 1
ATOM 2648 O O . SER B 1 37 ? -51.938 -3.562 3.391 1 22.2 37 SER B O 1
ATOM 2650 N N . SER B 1 38 ? -53.812 -2.527 3.578 1 26.44 38 SER B N 1
ATOM 2651 C CA . SER B 1 38 ? -54.188 -2.15 2.219 1 26.44 38 SER B CA 1
ATOM 2652 C C . SER B 1 38 ? -53.312 -0.997 1.709 1 26.44 38 SER B C 1
ATOM 2654 O O . SER B 1 38 ? -53.719 0.164 1.771 1 26.44 38 SER B O 1
ATOM 2656 N N . SER B 1 39 ? -52.062 -0.96 1.925 1 25.03 39 SER B N 1
ATOM 2657 C CA . SER B 1 39 ? -51.5 0.302 1.472 1 25.03 39 SER B CA 1
ATOM 2658 C C . SER B 1 39 ? -51.688 0.499 -0.026 1 25.03 39 SER B C 1
ATOM 2660 O O . SER B 1 39 ? -51.656 -0.464 -0.795 1 25.03 39 SER B O 1
ATOM 2662 N N . PRO B 1 40 ? -52.312 1.62 -0.36 1 28 40 PRO B N 1
ATOM 2663 C CA . PRO B 1 40 ? -52.562 2.045 -1.735 1 28 40 PRO B CA 1
ATOM 2664 C C . PRO B 1 40 ? -51.344 1.98 -2.631 1 28 40 PRO B C 1
ATOM 2666 O O . PRO B 1 40 ? -50.219 2.102 -2.143 1 28 40 PRO B O 1
ATOM 2669 N N . ARG B 1 41 ? -51.5 1.288 -3.775 1 25.16 41 ARG B N 1
ATOM 2670 C CA . ARG B 1 41 ? -50.531 1.071 -4.852 1 25.16 41 ARG B CA 1
ATOM 2671 C C . ARG B 1 41 ? -50 2.398 -5.402 1 25.16 41 ARG B C 1
ATOM 2673 O O . ARG B 1 41 ? -50.781 3.156 -6.012 1 25.16 41 ARG B O 1
ATOM 2680 N N . LEU B 1 42 ? -49.312 3.176 -4.582 1 24.91 42 LEU B N 1
ATOM 2681 C CA . LEU B 1 42 ? -48.781 4.309 -5.32 1 24.91 42 LEU B CA 1
ATOM 2682 C C . LEU B 1 42 ? -48.094 3.85 -6.605 1 24.91 42 LEU B C 1
ATOM 2684 O O . LEU B 1 42 ? -47.438 2.801 -6.629 1 24.91 42 LEU B O 1
ATOM 2688 N N . ARG B 1 43 ? -48.594 4.316 -7.738 1 25 43 ARG B N 1
ATOM 2689 C CA . ARG B 1 43 ? -48.031 4.184 -9.078 1 25 43 ARG B CA 1
ATOM 2690 C C . ARG B 1 43 ? -46.531 4.461 -9.07 1 25 43 ARG B C 1
ATOM 2692 O O . ARG B 1 43 ? -46.094 5.531 -8.641 1 25 43 ARG B O 1
ATOM 2699 N N . GLN B 1 44 ? -45.719 3.41 -8.758 1 26 44 GLN B N 1
ATOM 2700 C CA . GLN B 1 44 ? -44.281 3.48 -8.844 1 26 44 GLN B CA 1
ATOM 2701 C C . GLN B 1 44 ? -43.844 4.113 -10.156 1 26 44 GLN B C 1
ATOM 2703 O O . GLN B 1 44 ? -44.188 3.641 -11.234 1 26 44 GLN B O 1
ATOM 2708 N N . GLY B 1 45 ? -43.844 5.422 -10.195 1 27.08 45 GLY B N 1
ATOM 2709 C CA . GLY B 1 45 ? -43.156 6.07 -11.305 1 27.08 45 GLY B CA 1
ATOM 2710 C C . GLY B 1 45 ? -41.906 5.324 -11.75 1 27.08 45 GLY B C 1
ATOM 2711 O O . GLY B 1 45 ? -41.25 4.641 -10.945 1 27.08 45 GLY B O 1
ATOM 2712 N N . GLU B 1 46 ? -41.875 4.848 -12.992 1 27.48 46 GLU B N 1
ATOM 2713 C CA . GLU B 1 46 ? -40.781 4.184 -13.727 1 27.48 46 GLU B CA 1
ATOM 2714 C C . GLU B 1 46 ? -39.469 4.902 -13.539 1 27.48 46 GLU B C 1
ATOM 2716 O O . GLU B 1 46 ? -39.25 5.961 -14.125 1 27.48 46 GLU B O 1
ATOM 2721 N N . ASP B 1 47 ? -39.094 5.223 -12.352 1 27.02 47 ASP B N 1
ATOM 2722 C CA . ASP B 1 47 ? -37.688 5.648 -12.352 1 27.02 47 ASP B CA 1
ATOM 2723 C C . ASP B 1 47 ? -36.812 4.648 -13.109 1 27.02 47 ASP B C 1
ATOM 2725 O O . ASP B 1 47 ? -36.75 3.473 -12.742 1 27.02 47 ASP B O 1
ATOM 2729 N N . ALA B 1 48 ? -36.688 4.855 -14.414 1 27.78 48 ALA B N 1
ATOM 2730 C CA . ALA B 1 48 ? -35.625 4.242 -15.227 1 27.78 48 ALA B CA 1
ATOM 2731 C C . ALA B 1 48 ? -34.344 4.125 -14.445 1 27.78 48 ALA B C 1
ATOM 2733 O O . ALA B 1 48 ? -33.719 5.137 -14.117 1 27.78 48 ALA B O 1
ATOM 2734 N N . ASN B 1 49 ? -34.312 3.205 -13.477 1 29.09 49 ASN B N 1
ATOM 2735 C CA . ASN B 1 49 ? -33.031 2.75 -12.914 1 29.09 49 ASN B CA 1
ATOM 2736 C C . ASN B 1 49 ? -31.984 2.59 -13.992 1 29.09 49 ASN B C 1
ATOM 2738 O O . ASN B 1 49 ? -32.062 1.688 -14.828 1 29.09 49 ASN B O 1
ATOM 2742 N N . LEU B 1 50 ? -31.594 3.621 -14.586 1 28.64 50 LEU B N 1
ATOM 2743 C CA . LEU B 1 50 ? -30.375 3.564 -15.391 1 28.64 50 LEU B CA 1
ATOM 2744 C C . LEU B 1 50 ? -29.328 2.693 -14.719 1 28.64 50 LEU B C 1
ATOM 2746 O O . LEU B 1 50 ? -28.531 3.182 -13.906 1 28.64 50 LEU B O 1
ATOM 2750 N N . GLN B 1 51 ? -29.719 1.54 -14.203 1 28.06 51 GLN B N 1
ATOM 2751 C CA . GLN B 1 51 ? -28.703 0.534 -13.938 1 28.06 51 GLN B CA 1
ATOM 2752 C C . GLN B 1 51 ? -27.781 0.352 -15.141 1 28.06 51 GLN B C 1
ATOM 2754 O O . GLN B 1 51 ? -28.141 -0.335 -16.094 1 28.06 51 GLN B O 1
ATOM 2759 N N . GLU B 1 52 ? -27.172 1.345 -15.633 1 31.45 52 GLU B N 1
ATOM 2760 C CA . GLU B 1 52 ? -26.078 0.951 -16.516 1 31.45 52 GLU B CA 1
ATOM 2761 C C . GLU B 1 52 ? -25.359 -0.287 -15.984 1 31.45 52 GLU B C 1
ATOM 2763 O O . GLU B 1 52 ? -24.984 -0.338 -14.812 1 31.45 52 GLU B O 1
ATOM 2768 N N . ASP B 1 53 ? -25.719 -1.357 -16.438 1 28.52 53 ASP B N 1
ATOM 2769 C CA . ASP B 1 53 ? -25.094 -2.652 -16.188 1 28.52 53 ASP B CA 1
ATOM 2770 C C . ASP B 1 53 ? -23.578 -2.516 -16.016 1 28.52 53 ASP B C 1
ATOM 2772 O O . ASP B 1 53 ? -22.859 -2.322 -17 1 28.52 53 ASP B O 1
ATOM 2776 N N . ALA B 1 54 ? -23.094 -1.841 -15.008 1 35.19 54 ALA B N 1
ATOM 2777 C CA . ALA B 1 54 ? -21.688 -2.074 -14.68 1 35.19 54 ALA B CA 1
ATOM 2778 C C . ALA B 1 54 ? -21.312 -3.537 -14.898 1 35.19 54 ALA B C 1
ATOM 2780 O O . ALA B 1 54 ? -21.922 -4.438 -14.32 1 35.19 54 ALA B O 1
ATOM 2781 N N . ASP B 1 55 ? -20.953 -3.92 -16.109 1 31.89 55 ASP B N 1
ATOM 2782 C CA . ASP B 1 55 ? -20.406 -5.246 -16.359 1 31.89 55 ASP B CA 1
ATOM 2783 C C . ASP B 1 55 ? -19.5 -5.699 -15.211 1 31.89 55 ASP B C 1
ATOM 2785 O O . ASP B 1 55 ? -18.406 -5.176 -15.047 1 31.89 55 ASP B O 1
ATOM 2789 N N . LEU B 1 56 ? -20.031 -6.094 -14.125 1 37.62 56 LEU B N 1
ATOM 2790 C CA . LEU B 1 56 ? -19.438 -6.625 -12.906 1 37.62 56 LEU B CA 1
ATOM 2791 C C . LEU B 1 56 ? -18.625 -7.875 -13.203 1 37.62 56 LEU B C 1
ATOM 2793 O O . LEU B 1 56 ? -18.312 -8.656 -12.297 1 37.62 56 LEU B O 1
ATOM 2797 N N . SER B 1 57 ? -18.5 -8.219 -14.398 1 41.28 57 SER B N 1
ATOM 2798 C CA . SER B 1 57 ? -17.859 -9.5 -14.672 1 41.28 57 SER B CA 1
ATOM 2799 C C . SER B 1 57 ? -16.406 -9.5 -14.227 1 41.28 57 SER B C 1
ATOM 2801 O O . SER B 1 57 ? -15.75 -10.539 -14.211 1 41.28 57 SER B O 1
ATOM 2803 N N . GLY B 1 58 ? -15.992 -8.703 -13.344 1 46.25 58 GLY B N 1
ATOM 2804 C CA . GLY B 1 58 ? -14.703 -8.656 -12.672 1 46.25 58 GLY B CA 1
ATOM 2805 C C . GLY B 1 58 ? -13.531 -8.656 -13.641 1 46.25 58 GLY B C 1
ATOM 2806 O O . GLY B 1 58 ? -12.375 -8.727 -13.211 1 46.25 58 GLY B O 1
ATOM 2807 N N . ASN B 1 59 ? -13.789 -9.102 -14.859 1 49.53 59 ASN B N 1
ATOM 2808 C CA . ASN B 1 59 ? -12.633 -9.18 -15.742 1 49.53 59 ASN B CA 1
ATOM 2809 C C . ASN B 1 59 ? -12.195 -7.801 -16.234 1 49.53 59 ASN B C 1
ATOM 2811 O O . ASN B 1 59 ? -13.039 -6.953 -16.531 1 49.53 59 ASN B O 1
ATOM 2815 N N . SER B 1 60 ? -10.945 -7.5 -15.914 1 56 60 SER B N 1
ATOM 2816 C CA . SER B 1 60 ? -10.398 -6.207 -16.312 1 56 60 SER B CA 1
ATOM 2817 C C . SER B 1 60 ? -10.523 -6 -17.812 1 56 60 SER B C 1
ATOM 2819 O O . SER B 1 60 ? -10.125 -6.859 -18.609 1 56 60 SER B O 1
ATOM 2821 N N . SER B 1 61 ? -11.539 -5.25 -18.266 1 66.25 61 SER B N 1
ATOM 2822 C CA . SER B 1 61 ? -11.555 -4.789 -19.641 1 66.25 61 SER B CA 1
ATOM 2823 C C . SER B 1 61 ? -10.641 -3.586 -19.828 1 66.25 61 SER B C 1
ATOM 2825 O O . SER B 1 61 ? -10.43 -2.807 -18.906 1 66.25 61 SER B O 1
ATOM 2827 N N . SER B 1 62 ? -9.898 -3.602 -20.969 1 75.44 62 SER B N 1
ATOM 2828 C CA . SER B 1 62 ? -8.969 -2.525 -21.297 1 75.44 62 SER B CA 1
ATOM 2829 C C . SER B 1 62 ? -9.68 -1.175 -21.328 1 75.44 62 SER B C 1
ATOM 2831 O O . SER B 1 62 ? -10.789 -1.066 -21.844 1 75.44 62 SER B O 1
ATOM 2833 N N . LEU B 1 63 ? -9.141 -0.328 -20.547 1 88 63 LEU B N 1
ATOM 2834 C CA . LEU B 1 63 ? -9.641 1.043 -20.578 1 88 63 LEU B CA 1
ATOM 2835 C C . LEU B 1 63 ? -9.523 1.641 -21.969 1 88 63 LEU B C 1
ATOM 2837 O O . LEU B 1 63 ? -8.695 1.208 -22.766 1 88 63 LEU B O 1
ATOM 2841 N N . SER B 1 64 ? -10.43 2.584 -22.266 1 88.94 64 SER B N 1
ATOM 2842 C CA . SER B 1 64 ? -10.219 3.436 -23.422 1 88.94 64 SER B CA 1
ATOM 2843 C C . SER B 1 64 ? -8.906 4.203 -23.328 1 88.94 64 SER B C 1
ATOM 2845 O O . SER B 1 64 ? -8.336 4.316 -22.234 1 88.94 64 SER B O 1
ATOM 2847 N N . PRO B 1 65 ? -8.398 4.672 -24.438 1 91.88 65 PRO B N 1
ATOM 2848 C CA . PRO B 1 65 ? -7.176 5.484 -24.375 1 91.88 65 PRO B CA 1
ATOM 2849 C C . PRO B 1 65 ? -7.309 6.68 -23.438 1 91.88 65 PRO B C 1
ATOM 2851 O O . PRO B 1 65 ? -6.367 7.008 -22.719 1 91.88 65 PRO B O 1
ATOM 2854 N N . GLU B 1 66 ? -8.492 7.242 -23.438 1 92.44 66 GLU B N 1
ATOM 2855 C CA . GLU B 1 66 ? -8.734 8.367 -22.531 1 92.44 66 GLU B CA 1
ATOM 2856 C C . GLU B 1 66 ? -8.766 7.914 -21.078 1 92.44 66 GLU B C 1
ATOM 2858 O O . GLU B 1 66 ? -8.297 8.625 -20.188 1 92.44 66 GLU B O 1
ATOM 2863 N N . GLY B 1 67 ? -9.367 6.777 -20.875 1 95.19 67 GLY B N 1
ATOM 2864 C CA . GLY B 1 67 ? -9.398 6.227 -19.531 1 95.19 67 GLY B CA 1
ATOM 2865 C C . GLY B 1 67 ? -8.016 5.883 -19 1 95.19 67 GLY B C 1
ATOM 2866 O O . GLY B 1 67 ? -7.711 6.16 -17.828 1 95.19 67 GLY B O 1
ATOM 2867 N N . LEU B 1 68 ? -7.238 5.32 -19.891 1 96.31 68 LEU B N 1
ATOM 2868 C CA . LEU B 1 68 ? -5.875 4.977 -19.5 1 96.31 68 LEU B CA 1
ATOM 2869 C C . LEU B 1 68 ? -5.066 6.23 -19.203 1 96.31 68 LEU B C 1
ATOM 2871 O O . LEU B 1 68 ? -4.301 6.262 -18.234 1 96.31 68 LEU B O 1
ATOM 2875 N N . LYS B 1 69 ? -5.199 7.242 -20 1 95.88 69 LYS B N 1
ATOM 2876 C CA . LYS B 1 69 ? -4.512 8.508 -19.75 1 95.88 69 LYS B CA 1
ATOM 2877 C C . LYS B 1 69 ? -4.926 9.109 -18.422 1 95.88 69 LYS B C 1
ATOM 2879 O O . LYS B 1 69 ? -4.086 9.641 -17.688 1 95.88 69 LYS B O 1
ATOM 2884 N N . ALA B 1 70 ? -6.238 9.062 -18.156 1 96.25 70 ALA B N 1
ATOM 2885 C CA . ALA B 1 70 ? -6.734 9.594 -16.891 1 96.25 70 ALA B CA 1
ATOM 2886 C C . ALA B 1 70 ? -6.113 8.859 -15.703 1 96.25 70 ALA B C 1
ATOM 2888 O O . ALA B 1 70 ? -5.723 9.477 -14.711 1 96.25 70 ALA B O 1
ATOM 2889 N N . PHE B 1 71 ? -6.066 7.527 -15.82 1 97.69 71 PHE B N 1
ATOM 2890 C CA . PHE B 1 71 ? -5.441 6.742 -14.758 1 97.69 71 PHE B CA 1
ATOM 2891 C C . PHE B 1 71 ? -3.977 7.125 -14.594 1 97.69 71 PHE B C 1
ATOM 2893 O O . PHE B 1 71 ? -3.508 7.348 -13.477 1 97.69 71 PHE B O 1
ATOM 2900 N N . ARG B 1 72 ? -3.264 7.211 -15.672 1 96.94 72 ARG B N 1
ATOM 2901 C CA . ARG B 1 72 ? -1.858 7.605 -15.648 1 96.94 72 ARG B CA 1
ATOM 2902 C C . ARG B 1 72 ? -1.68 8.961 -14.977 1 96.94 72 ARG B C 1
ATOM 2904 O O . ARG B 1 72 ? -0.766 9.148 -14.172 1 96.94 72 ARG B O 1
ATOM 2911 N N . ASP B 1 73 ? -2.545 9.852 -15.312 1 95.94 73 ASP B N 1
ATOM 2912 C CA . ASP B 1 73 ? -2.477 11.195 -14.742 1 95.94 73 ASP B CA 1
ATOM 2913 C C . ASP B 1 73 ? -2.658 11.164 -13.227 1 95.94 73 ASP B C 1
ATOM 2915 O O . ASP B 1 73 ? -1.975 11.891 -12.5 1 95.94 73 ASP B O 1
ATOM 2919 N N . VAL B 1 74 ? -3.582 10.352 -12.742 1 97.62 74 VAL B N 1
ATOM 2920 C CA . VAL B 1 74 ? -3.809 10.219 -11.305 1 97.62 74 VAL B CA 1
ATOM 2921 C C . VAL B 1 74 ? -2.529 9.742 -10.617 1 97.62 74 VAL B C 1
ATOM 2923 O O . VAL B 1 74 ? -2.09 10.336 -9.633 1 97.62 74 VAL B O 1
ATOM 2926 N N . VAL B 1 75 ? -1.913 8.695 -11.18 1 97.62 75 VAL B N 1
ATOM 2927 C CA . VAL B 1 75 ? -0.741 8.086 -10.562 1 97.62 75 VAL B CA 1
ATOM 2928 C C . VAL B 1 75 ? 0.438 9.055 -10.617 1 97.62 75 VAL B C 1
ATOM 2930 O O . VAL B 1 75 ? 1.16 9.219 -9.633 1 97.62 75 VAL B O 1
ATOM 2933 N N . THR B 1 76 ? 0.601 9.781 -11.695 1 94.94 76 THR B N 1
ATOM 2934 C CA . THR B 1 76 ? 1.813 10.562 -11.906 1 94.94 76 THR B CA 1
ATOM 2935 C C . THR B 1 76 ? 1.671 11.953 -11.297 1 94.94 76 THR B C 1
ATOM 2937 O O . THR B 1 76 ? 2.67 12.625 -11.031 1 94.94 76 THR B O 1
ATOM 2940 N N . SER B 1 77 ? 0.446 12.43 -11.07 1 93.25 77 SER B N 1
ATOM 2941 C CA . SER B 1 77 ? 0.267 13.766 -10.516 1 93.25 77 SER B CA 1
ATOM 2942 C C . SER B 1 77 ? 0.245 13.742 -8.992 1 93.25 77 SER B C 1
ATOM 2944 O O . SER B 1 77 ? 0.351 14.781 -8.344 1 93.25 77 SER B O 1
ATOM 2946 N N . ARG B 1 78 ? 0.086 12.547 -8.461 1 93.69 78 ARG B N 1
ATOM 2947 C CA . ARG B 1 78 ? 0.074 12.422 -7.008 1 93.69 78 ARG B CA 1
ATOM 2948 C C . ARG B 1 78 ? 1.402 12.875 -6.41 1 93.69 78 ARG B C 1
ATOM 2950 O O . ARG B 1 78 ? 2.465 12.383 -6.805 1 93.69 78 ARG B O 1
ATOM 2957 N N . THR B 1 79 ? 1.391 13.789 -5.469 1 91.19 79 THR B N 1
ATOM 2958 C CA . THR B 1 79 ? 2.541 14.25 -4.703 1 91.19 79 THR B CA 1
ATOM 2959 C C . THR B 1 79 ? 2.197 14.359 -3.219 1 91.19 79 THR B C 1
ATOM 2961 O O . THR B 1 79 ? 1.024 14.289 -2.842 1 91.19 79 THR B O 1
ATOM 2964 N N . ALA B 1 80 ? 3.211 14.375 -2.408 1 93.12 80 ALA B N 1
ATOM 2965 C CA . ALA B 1 80 ? 2.967 14.672 -1 1 93.12 80 ALA B CA 1
ATOM 2966 C C . ALA B 1 80 ? 2.857 16.172 -0.768 1 93.12 80 ALA B C 1
ATOM 2968 O O . ALA B 1 80 ? 3.846 16.906 -0.895 1 93.12 80 ALA B O 1
ATOM 2969 N N . ALA B 1 81 ? 1.699 16.578 -0.387 1 91.81 81 ALA B N 1
ATOM 2970 C CA . ALA B 1 81 ? 1.411 18 -0.243 1 91.81 81 ALA B CA 1
ATOM 2971 C C . ALA B 1 81 ? 2.064 18.562 1.015 1 91.81 81 ALA B C 1
ATOM 2973 O O . ALA B 1 81 ? 2.209 17.859 2.018 1 91.81 81 ALA B O 1
ATOM 2974 N N . ILE B 1 82 ? 2.363 19.859 0.954 1 87.06 82 ILE B N 1
ATOM 2975 C CA . ILE B 1 82 ? 2.959 20.531 2.102 1 87.06 82 ILE B CA 1
ATOM 2976 C C . ILE B 1 82 ? 1.965 21.531 2.686 1 87.06 82 ILE B C 1
ATOM 2978 O O . ILE B 1 82 ? 2.15 22.031 3.801 1 87.06 82 ILE B O 1
ATOM 2982 N N . SER B 1 83 ? 0.964 21.859 1.908 1 90.75 83 SER B N 1
ATOM 2983 C CA . SER B 1 83 ? -0.087 22.781 2.314 1 90.75 83 SER B CA 1
ATOM 2984 C C . SER B 1 83 ? -1.409 22.453 1.631 1 90.75 83 SER B C 1
ATOM 2986 O O . SER B 1 83 ? -1.438 21.703 0.65 1 90.75 83 SER B O 1
ATOM 2988 N N . PHE B 1 84 ? -2.492 22.969 2.182 1 94.75 84 PHE B N 1
ATOM 2989 C CA . PHE B 1 84 ? -3.828 22.703 1.662 1 94.75 84 PHE B CA 1
ATOM 2990 C C . PHE B 1 84 ? -4.641 23.984 1.592 1 94.75 84 PHE B C 1
ATOM 2992 O O . PHE B 1 84 ? -4.367 24.938 2.324 1 94.75 84 PHE B O 1
ATOM 2999 N N . SER B 1 85 ? -5.605 24.031 0.639 1 93.81 85 SER B N 1
ATOM 3000 C CA . SER B 1 85 ? -6.648 25.047 0.664 1 93.81 85 SER B CA 1
ATOM 3001 C C . SER B 1 85 ? -7.547 24.891 1.885 1 93.81 85 SER B C 1
ATOM 3003 O O . SER B 1 85 ? -7.676 23.797 2.43 1 93.81 85 SER B O 1
ATOM 3005 N N . ASP B 1 86 ? -8.211 25.953 2.227 1 91.38 86 ASP B N 1
ATOM 3006 C CA . ASP B 1 86 ? -9.148 25.906 3.344 1 91.38 86 ASP B CA 1
ATOM 3007 C C . ASP B 1 86 ? -10.508 25.359 2.902 1 91.38 86 ASP B C 1
ATOM 3009 O O . ASP B 1 86 ? -11.414 25.203 3.721 1 91.38 86 ASP B O 1
ATOM 3013 N N . GLU B 1 87 ? -10.641 25.078 1.688 1 95.06 87 GLU B N 1
ATOM 3014 C CA . GLU B 1 87 ? -11.906 24.562 1.168 1 95.06 87 GLU B CA 1
ATOM 3015 C C . GLU B 1 87 ? -12.242 23.219 1.795 1 95.06 87 GLU B C 1
ATOM 3017 O O . GLU B 1 87 ? -11.375 22.344 1.919 1 95.06 87 GLU B O 1
ATOM 3022 N N . GLU B 1 88 ? -13.492 23.109 2.211 1 96.5 88 GLU B N 1
ATOM 3023 C CA . GLU B 1 88 ? -13.945 21.828 2.754 1 96.5 88 GLU B CA 1
ATOM 3024 C C . GLU B 1 88 ? -14.023 20.766 1.665 1 96.5 88 GLU B C 1
ATOM 3026 O O . GLU B 1 88 ? -14.359 21.062 0.517 1 96.5 88 GLU B O 1
ATOM 3031 N N . VAL B 1 89 ? -13.734 19.562 2.072 1 97.56 89 VAL B N 1
ATOM 3032 C CA . VAL B 1 89 ? -13.875 18.469 1.121 1 97.56 89 VAL B CA 1
ATOM 3033 C C . VAL B 1 89 ? -15.352 18.125 0.945 1 97.56 89 VAL B C 1
ATOM 3035 O O . VAL B 1 89 ? -16.078 17.984 1.927 1 97.56 89 VAL B O 1
ATOM 3038 N N . ASP B 1 90 ? -15.789 17.984 -0.296 1 96.19 90 ASP B N 1
ATOM 3039 C CA . ASP B 1 90 ? -17.156 17.625 -0.624 1 96.19 90 ASP B CA 1
ATOM 3040 C C . ASP B 1 90 ? -17.531 16.281 0.016 1 96.19 90 ASP B C 1
ATOM 3042 O O . ASP B 1 90 ? -16.891 15.266 -0.247 1 96.19 90 ASP B O 1
ATOM 3046 N N . PRO B 1 91 ? -18.625 16.281 0.838 1 97.06 91 PRO B N 1
ATOM 3047 C CA . PRO B 1 91 ? -18.953 15.062 1.586 1 97.06 91 PRO B CA 1
ATOM 3048 C C . PRO B 1 91 ? -19.219 13.867 0.676 1 97.06 91 PRO B C 1
ATOM 3050 O O . PRO B 1 91 ? -18.719 12.766 0.937 1 97.06 91 PRO B O 1
ATOM 3053 N N . PRO B 1 92 ? -19.984 13.984 -0.444 1 97.38 92 PRO B N 1
ATOM 3054 C CA . PRO B 1 92 ? -20.172 12.836 -1.333 1 97.38 92 PRO B CA 1
ATOM 3055 C C . PRO B 1 92 ? -18.844 12.297 -1.881 1 97.38 92 PRO B C 1
ATOM 3057 O O . PRO B 1 92 ? -18.672 11.086 -2.016 1 97.38 92 PRO B O 1
ATOM 3060 N N . ALA B 1 93 ? -17.922 13.211 -2.207 1 97.31 93 ALA B N 1
ATOM 3061 C CA . ALA B 1 93 ? -16.609 12.789 -2.695 1 97.31 93 ALA B CA 1
ATOM 3062 C C . ALA B 1 93 ? -15.867 11.992 -1.63 1 97.31 93 ALA B C 1
ATOM 3064 O O . ALA B 1 93 ? -15.273 10.953 -1.925 1 97.31 93 ALA B O 1
ATOM 3065 N N . LEU B 1 94 ? -15.914 12.516 -0.434 1 98.56 94 LEU B N 1
ATOM 3066 C CA . LEU B 1 94 ? -15.227 11.836 0.661 1 98.56 94 LEU B CA 1
ATOM 3067 C C . LEU B 1 94 ? -15.805 10.445 0.888 1 98.56 94 LEU B C 1
ATOM 3069 O O . LEU B 1 94 ? -15.062 9.484 1.094 1 98.56 94 LEU B O 1
ATOM 3073 N N . ARG B 1 95 ? -17.094 10.305 0.872 1 98.5 95 ARG B N 1
ATOM 3074 C CA . ARG B 1 95 ? -17.734 9.008 1.057 1 98.5 95 ARG B CA 1
ATOM 3075 C C . ARG B 1 95 ? -17.344 8.047 -0.057 1 98.5 95 ARG B C 1
ATOM 3077 O O . ARG B 1 95 ? -17.078 6.867 0.199 1 98.5 95 ARG B O 1
ATOM 3084 N N . GLU B 1 96 ? -17.328 8.508 -1.256 1 97.88 96 GLU B N 1
ATOM 3085 C CA . GLU B 1 96 ? -16.906 7.672 -2.377 1 97.88 96 GLU B CA 1
ATOM 3086 C C . GLU B 1 96 ? -15.453 7.242 -2.238 1 97.88 96 GLU B C 1
ATOM 3088 O O . GLU B 1 96 ? -15.117 6.086 -2.506 1 97.88 96 GLU B O 1
ATOM 3093 N N . ILE B 1 97 ? -14.617 8.18 -1.871 1 98.75 97 ILE B N 1
ATOM 3094 C CA . ILE B 1 97 ? -13.203 7.883 -1.666 1 98.75 97 ILE B CA 1
ATOM 3095 C C . ILE B 1 97 ? -13.062 6.777 -0.622 1 98.75 97 ILE B C 1
ATOM 3097 O O . ILE B 1 97 ? -12.266 5.852 -0.796 1 98.75 97 ILE B O 1
ATOM 3101 N N . MET B 1 98 ? -13.812 6.832 0.46 1 98.81 98 MET B N 1
ATOM 3102 C CA . MET B 1 98 ? -13.734 5.812 1.504 1 98.81 98 MET B CA 1
ATOM 3103 C C . MET B 1 98 ? -14.227 4.465 0.988 1 98.81 98 MET B C 1
ATOM 3105 O O . MET B 1 98 ? -13.672 3.422 1.334 1 98.81 98 MET B O 1
ATOM 3109 N N . ALA B 1 99 ? -15.281 4.504 0.187 1 98.38 99 ALA B N 1
ATOM 3110 C CA . ALA B 1 99 ? -15.781 3.266 -0.406 1 98.38 99 ALA B CA 1
ATOM 3111 C C . ALA B 1 99 ? -14.727 2.631 -1.314 1 98.38 99 ALA B C 1
ATOM 3113 O O . ALA B 1 99 ? -14.508 1.418 -1.266 1 98.38 99 ALA B O 1
ATOM 3114 N N . LEU B 1 100 ? -14.086 3.434 -2.16 1 98.56 100 LEU B N 1
ATOM 3115 C CA . LEU B 1 100 ? -13.016 2.947 -3.021 1 98.56 100 LEU B CA 1
ATOM 3116 C C . LEU B 1 100 ? -11.859 2.398 -2.191 1 98.56 100 LEU B C 1
ATOM 3118 O O . LEU B 1 100 ? -11.297 1.351 -2.52 1 98.56 100 LEU B O 1
ATOM 3122 N N . THR B 1 101 ? -11.516 3.076 -1.114 1 98.81 101 THR B N 1
ATOM 3123 C CA . THR B 1 101 ? -10.461 2.646 -0.205 1 98.81 101 THR B CA 1
ATOM 3124 C C . THR B 1 101 ? -10.75 1.251 0.34 1 98.81 101 THR B C 1
ATOM 3126 O O . THR B 1 101 ? -9.859 0.395 0.369 1 98.81 101 THR B O 1
ATOM 3129 N N . GLN B 1 102 ? -11.938 0.997 0.72 1 97.88 102 GLN B N 1
ATOM 3130 C CA . GLN B 1 102 ? -12.32 -0.262 1.355 1 97.88 102 GLN B CA 1
ATOM 3131 C C . GLN B 1 102 ? -12.266 -1.417 0.36 1 97.88 102 GLN B C 1
ATOM 3133 O O . GLN B 1 102 ? -12.242 -2.584 0.756 1 97.88 102 GLN B O 1
ATOM 3138 N N . SER B 1 103 ? -12.297 -1.11 -0.923 1 96.94 103 SER B N 1
ATOM 3139 C CA . SER B 1 103 ? -12.273 -2.16 -1.937 1 96.94 103 SER B CA 1
ATOM 3140 C C . SER B 1 103 ? -10.867 -2.717 -2.129 1 96.94 103 SER B C 1
ATOM 3142 O O . SER B 1 103 ? -10.672 -3.686 -2.867 1 96.94 103 SER B O 1
ATOM 3144 N N . ALA B 1 104 ? -9.875 -2.127 -1.465 1 97.88 104 ALA B N 1
ATOM 3145 C CA . ALA B 1 104 ? -8.484 -2.57 -1.598 1 97.88 104 ALA B CA 1
ATOM 3146 C C . ALA B 1 104 ? -8.344 -4.039 -1.218 1 97.88 104 ALA B C 1
ATOM 3148 O O . ALA B 1 104 ? -9.109 -4.555 -0.396 1 97.88 104 ALA B O 1
ATOM 3149 N N . PRO B 1 105 ? -7.402 -4.758 -1.83 1 97.25 105 PRO B N 1
ATOM 3150 C CA . PRO B 1 105 ? -7.152 -6.145 -1.421 1 97.25 105 PRO B CA 1
ATOM 3151 C C . PRO B 1 105 ? -6.535 -6.246 -0.028 1 97.25 105 PRO B C 1
ATOM 3153 O O . PRO B 1 105 ? -5.977 -5.27 0.477 1 97.25 105 PRO B O 1
ATOM 3156 N N . SER B 1 106 ? -6.715 -7.332 0.589 1 97.69 106 SER B N 1
ATOM 3157 C CA . SER B 1 106 ? -6.039 -7.727 1.822 1 97.69 106 SER B CA 1
ATOM 3158 C C . SER B 1 106 ? -5.855 -9.242 1.892 1 97.69 106 SER B C 1
ATOM 3160 O O . SER B 1 106 ? -6.555 -9.984 1.205 1 97.69 106 SER B O 1
ATOM 3162 N N . SER B 1 107 ? -4.848 -9.648 2.615 1 96.5 107 SER B N 1
ATOM 3163 C CA . SER B 1 107 ? -4.609 -11.078 2.793 1 96.5 107 SER B CA 1
ATOM 3164 C C . SER B 1 107 ? -5.867 -11.797 3.262 1 96.5 107 SER B C 1
ATOM 3166 O O . SER B 1 107 ? -6.469 -11.414 4.27 1 96.5 107 SER B O 1
ATOM 3168 N N . PHE B 1 108 ? -6.336 -12.734 2.443 1 94.38 108 PHE B N 1
ATOM 3169 C CA . PHE B 1 108 ? -7.473 -13.602 2.75 1 94.38 108 PHE B CA 1
ATOM 3170 C C . PHE B 1 108 ? -8.734 -12.773 2.957 1 94.38 108 PHE B C 1
ATOM 3172 O O . PHE B 1 108 ? -9.672 -13.219 3.627 1 94.38 108 PHE B O 1
ATOM 3179 N N . ASN B 1 109 ? -8.664 -11.539 2.555 1 95.75 109 ASN B N 1
ATOM 3180 C CA . ASN B 1 109 ? -9.766 -10.586 2.676 1 95.75 109 ASN B CA 1
ATOM 3181 C C . ASN B 1 109 ? -10.125 -10.336 4.137 1 95.75 109 ASN B C 1
ATOM 3183 O O . ASN B 1 109 ? -11.273 -10 4.449 1 95.75 109 ASN B O 1
ATOM 3187 N N . ILE B 1 110 ? -9.203 -10.477 5.012 1 96.94 110 ILE B N 1
ATOM 3188 C CA . ILE B 1 110 ? -9.484 -10.32 6.434 1 96.94 110 ILE B CA 1
ATOM 3189 C C . ILE B 1 110 ? -9.523 -8.836 6.789 1 96.94 110 ILE B C 1
ATOM 3191 O O . ILE B 1 110 ? -9.984 -8.461 7.871 1 96.94 110 ILE B O 1
ATOM 3195 N N . GLN B 1 111 ? -8.977 -7.984 5.922 1 97.88 111 GLN B N 1
ATOM 3196 C CA . GLN B 1 111 ? -9.047 -6.535 6.078 1 97.88 111 GLN B CA 1
ATOM 3197 C C . GLN B 1 111 ? -8.609 -6.113 7.48 1 97.88 111 GLN B C 1
ATOM 3199 O O . GLN B 1 111 ? -9.359 -5.445 8.195 1 97.88 111 GLN B O 1
ATOM 3204 N N . PRO B 1 112 ? -7.355 -6.418 7.816 1 98.5 112 PRO B N 1
ATOM 3205 C CA . PRO B 1 112 ? -6.898 -6.16 9.188 1 98.5 112 PRO B CA 1
ATOM 3206 C C . PRO B 1 112 ? -6.574 -4.688 9.43 1 98.5 112 PRO B C 1
ATOM 3208 O O . PRO B 1 112 ? -5.523 -4.367 9.992 1 98.5 112 PRO B O 1
ATOM 3211 N N . TRP B 1 113 ? -7.496 -3.807 9.094 1 98.81 113 TRP B N 1
ATOM 3212 C CA . TRP B 1 113 ? -7.293 -2.373 9.273 1 98.81 113 TRP B CA 1
ATOM 3213 C C . TRP B 1 113 ? -8.617 -1.652 9.469 1 98.81 113 TRP B C 1
ATOM 3215 O O . TRP B 1 113 ? -9.68 -2.201 9.172 1 98.81 113 TRP B O 1
ATOM 3225 N N . SER B 1 114 ? -8.57 -0.504 10.047 1 98.88 114 SER B N 1
ATOM 3226 C CA . SER B 1 114 ? -9.633 0.499 10.125 1 98.88 114 SER B CA 1
ATOM 3227 C C . SER B 1 114 ? -9.086 1.896 9.852 1 98.88 114 SER B C 1
ATOM 3229 O O . SER B 1 114 ? -7.871 2.092 9.773 1 98.88 114 SER B O 1
ATOM 3231 N N . VAL B 1 115 ? -9.992 2.807 9.648 1 98.94 115 VAL B N 1
ATOM 3232 C CA . VAL B 1 115 ? -9.57 4.188 9.438 1 98.94 115 VAL B CA 1
ATOM 3233 C C . VAL B 1 115 ? -10.492 5.133 10.211 1 98.94 115 VAL B C 1
ATOM 3235 O O . VAL B 1 115 ? -11.711 4.934 10.242 1 98.94 115 VAL B O 1
ATOM 3238 N N . VAL B 1 116 ? -9.883 6.062 10.891 1 98.94 116 VAL B N 1
ATOM 3239 C CA . VAL B 1 116 ? -10.625 7.148 11.516 1 98.94 116 VAL B CA 1
ATOM 3240 C C . VAL B 1 116 ? -10.5 8.414 10.672 1 98.94 116 VAL B C 1
ATOM 3242 O O . VAL B 1 116 ? -9.391 8.883 10.406 1 98.94 116 VAL B O 1
ATOM 3245 N N . VAL B 1 117 ? -11.602 8.914 10.25 1 98.88 117 VAL B N 1
ATOM 3246 C CA . VAL B 1 117 ? -11.648 10.133 9.453 1 98.88 117 VAL B CA 1
ATOM 3247 C C . VAL B 1 117 ? -11.898 11.336 10.359 1 98.88 117 VAL B C 1
ATOM 3249 O O . VAL B 1 117 ? -12.992 11.492 10.898 1 98.88 117 VAL B O 1
ATOM 3252 N N . VAL B 1 118 ? -10.891 12.188 10.477 1 98.81 118 VAL B N 1
ATOM 3253 C CA . VAL B 1 118 ? -10.938 13.336 11.375 1 98.81 118 VAL B CA 1
ATOM 3254 C C . VAL B 1 118 ? -11.25 14.602 10.578 1 98.81 118 VAL B C 1
ATOM 3256 O O . VAL B 1 118 ? -10.477 15.008 9.711 1 98.81 118 VAL B O 1
ATOM 3259 N N . ARG B 1 119 ? -12.359 15.32 10.906 1 97.44 119 ARG B N 1
ATOM 3260 C CA . ARG B 1 119 ? -12.781 16.484 10.125 1 97.44 119 ARG B CA 1
ATOM 3261 C C . ARG B 1 119 ? -13.109 17.656 11.039 1 97.44 119 ARG B C 1
ATOM 3263 O O . ARG B 1 119 ? -12.898 18.812 10.664 1 97.44 119 ARG B O 1
ATOM 3270 N N . ASP B 1 120 ? -13.617 17.328 12.234 1 95.31 120 ASP B N 1
ATOM 3271 C CA . ASP B 1 120 ? -14.023 18.391 13.156 1 95.31 120 ASP B CA 1
ATOM 3272 C C . ASP B 1 120 ? -12.805 19.156 13.664 1 95.31 120 ASP B C 1
ATOM 3274 O O . ASP B 1 120 ? -11.758 18.578 13.938 1 95.31 120 ASP B O 1
ATOM 3278 N N . THR B 1 121 ? -12.945 20.453 13.758 1 95.12 121 THR B N 1
ATOM 3279 C CA . THR B 1 121 ? -11.852 21.328 14.133 1 95.12 121 THR B CA 1
ATOM 3280 C C . THR B 1 121 ? -11.273 20.922 15.492 1 95.12 121 THR B C 1
ATOM 3282 O O . THR B 1 121 ? -10.055 20.859 15.656 1 95.12 121 THR B O 1
ATOM 3285 N N . ALA B 1 122 ? -12.109 20.656 16.422 1 96.06 122 ALA B N 1
ATOM 3286 C CA . ALA B 1 122 ? -11.648 20.281 17.75 1 96.06 122 ALA B CA 1
ATOM 3287 C C . ALA B 1 122 ? -10.828 19 17.719 1 96.06 122 ALA B C 1
ATOM 3289 O O . ALA B 1 122 ? -9.797 18.891 18.375 1 96.06 122 ALA B O 1
ATOM 3290 N N . ALA B 1 123 ? -11.289 18.016 16.984 1 95.56 123 ALA B N 1
ATOM 3291 C CA . ALA B 1 123 ? -10.562 16.75 16.844 1 95.56 123 ALA B CA 1
ATOM 3292 C C . ALA B 1 123 ? -9.234 16.953 16.141 1 95.56 123 ALA B C 1
ATOM 3294 O O . ALA B 1 123 ? -8.227 16.344 16.5 1 95.56 123 ALA B O 1
ATOM 3295 N N . ARG B 1 124 ? -9.227 17.766 15.125 1 97.12 124 ARG B N 1
ATOM 3296 C CA . ARG B 1 124 ? -7.992 18.062 14.406 1 97.12 124 ARG B CA 1
ATOM 3297 C C . ARG B 1 124 ? -6.973 18.719 15.328 1 97.12 124 ARG B C 1
ATOM 3299 O O . ARG B 1 124 ? -5.781 18.406 15.273 1 97.12 124 ARG B O 1
ATOM 3306 N N . GLU B 1 125 ? -7.418 19.625 16.141 1 97.06 125 GLU B N 1
ATOM 3307 C CA . GLU B 1 125 ? -6.539 20.266 17.094 1 97.06 125 GLU B CA 1
ATOM 3308 C C . GLU B 1 125 ? -5.957 19.266 18.094 1 97.06 125 GLU B C 1
ATOM 3310 O O . GLU B 1 125 ? -4.758 19.281 18.375 1 97.06 125 GLU B O 1
ATOM 3315 N N . ARG B 1 126 ? -6.797 18.406 18.594 1 96.75 126 ARG B N 1
ATOM 3316 C CA . ARG B 1 126 ? -6.332 17.375 19.516 1 96.75 126 ARG B CA 1
ATOM 3317 C C . ARG B 1 126 ? -5.316 16.453 18.828 1 96.75 126 ARG B C 1
ATOM 3319 O O . ARG B 1 126 ? -4.266 16.156 19.406 1 96.75 126 ARG B O 1
ATOM 3326 N N . LEU B 1 127 ? -5.641 16.078 17.656 1 98.19 127 LEU B N 1
ATOM 3327 C CA . LEU B 1 127 ? -4.75 15.195 16.891 1 98.19 127 LEU B CA 1
ATOM 3328 C C . LEU B 1 127 ? -3.416 15.883 16.625 1 98.19 127 LEU B C 1
ATOM 3330 O O . LEU B 1 127 ? -2.361 15.242 16.672 1 98.19 127 LEU B O 1
ATOM 3334 N N . SER B 1 128 ? -3.463 17.156 16.359 1 97.5 128 SER B N 1
ATOM 3335 C CA . SER B 1 128 ? -2.262 17.922 16 1 97.5 128 SER B CA 1
ATOM 3336 C C . SER B 1 128 ? -1.249 17.906 17.141 1 97.5 128 SER B C 1
ATOM 3338 O O . SER B 1 128 ? -0.04 17.969 16.906 1 97.5 128 SER B O 1
ATOM 3340 N N . THR B 1 129 ? -1.646 17.781 18.359 1 95.94 129 THR B N 1
ATOM 3341 C CA . THR B 1 129 ? -0.753 17.797 19.516 1 95.94 129 THR B CA 1
ATOM 3342 C C . THR B 1 129 ? 0.076 16.516 19.578 1 95.94 129 THR B C 1
ATOM 3344 O O . THR B 1 129 ? 1.081 16.453 20.297 1 95.94 129 THR B O 1
ATOM 3347 N N . ALA B 1 130 ? -0.364 15.492 18.844 1 96.88 130 ALA B N 1
ATOM 3348 C CA . ALA B 1 130 ? 0.342 14.219 18.828 1 96.88 130 ALA B CA 1
ATOM 3349 C C . ALA B 1 130 ? 1.4 14.188 17.734 1 96.88 130 ALA B C 1
ATOM 3351 O O . ALA B 1 130 ? 2.186 13.242 17.641 1 96.88 130 ALA B O 1
ATOM 3352 N N . MET B 1 131 ? 1.46 15.219 16.922 1 95.88 131 MET B N 1
ATOM 3353 C CA . MET B 1 131 ? 2.34 15.25 15.758 1 95.88 131 MET B CA 1
ATOM 3354 C C . MET B 1 131 ? 3.715 15.797 16.125 1 95.88 131 MET B C 1
ATOM 3356 O O . MET B 1 131 ? 3.844 16.578 17.062 1 95.88 131 MET B O 1
ATOM 3360 N N . LEU B 1 132 ? 4.641 15.336 15.375 1 91.62 132 LEU B N 1
ATOM 3361 C CA . LEU B 1 132 ? 5.996 15.844 15.547 1 91.62 132 LEU B CA 1
ATOM 3362 C C . LEU B 1 132 ? 6.312 16.922 14.508 1 91.62 132 LEU B C 1
ATOM 3364 O O . LEU B 1 132 ? 5.926 16.797 13.344 1 91.62 132 LEU B O 1
ATOM 3368 N N . GLY B 1 133 ? 6.996 17.906 14.953 1 87.69 133 GLY B N 1
ATOM 3369 C CA . GLY B 1 133 ? 7.523 18.922 14.062 1 87.69 133 GLY B CA 1
ATOM 3370 C C . GLY B 1 133 ? 6.465 19.547 13.172 1 87.69 133 GLY B C 1
ATOM 3371 O O . GLY B 1 133 ? 5.398 19.938 13.641 1 87.69 133 GLY B O 1
ATOM 3372 N N . GLY B 1 134 ? 6.773 19.625 11.852 1 89.5 134 GLY B N 1
ATOM 3373 C CA . GLY B 1 134 ? 5.918 20.297 10.883 1 89.5 134 GLY B CA 1
ATOM 3374 C C . GLY B 1 134 ? 4.633 19.531 10.602 1 89.5 134 GLY B C 1
ATOM 3375 O O . GLY B 1 134 ? 3.711 20.078 9.984 1 89.5 134 GLY B O 1
ATOM 3376 N N . ASN B 1 135 ? 4.535 18.328 11.094 1 94.75 135 ASN B N 1
ATOM 3377 C CA . ASN B 1 135 ? 3.334 17.531 10.859 1 94.75 135 ASN B CA 1
ATOM 3378 C C . ASN B 1 135 ? 2.109 18.141 11.531 1 94.75 135 ASN B C 1
ATOM 3380 O O . ASN B 1 135 ? 0.99 18 11.031 1 94.75 135 ASN B O 1
ATOM 3384 N N . ALA B 1 136 ? 2.322 18.828 12.672 1 96.19 136 ALA B N 1
ATOM 3385 C CA . ALA B 1 136 ? 1.213 19.469 13.375 1 96.19 136 ALA B CA 1
ATOM 3386 C C . ALA B 1 136 ? 0.507 20.484 12.484 1 96.19 136 ALA B C 1
ATOM 3388 O O . ALA B 1 136 ? -0.724 20.516 12.414 1 96.19 136 ALA B O 1
ATOM 3389 N N . LYS B 1 137 ? 1.272 21.297 11.789 1 95.5 137 LYS B N 1
ATOM 3390 C CA . LYS B 1 137 ? 0.717 22.312 10.914 1 95.5 137 LYS B CA 1
ATOM 3391 C C . LYS B 1 137 ? -0.073 21.688 9.766 1 95.5 137 LYS B C 1
ATOM 3393 O O . LYS B 1 137 ? -1.101 22.219 9.352 1 95.5 137 LYS B O 1
ATOM 3398 N N . LYS B 1 138 ? 0.411 20.562 9.242 1 95.12 138 LYS B N 1
ATOM 3399 C CA . LYS B 1 138 ? -0.274 19.891 8.141 1 95.12 138 LYS B CA 1
ATOM 3400 C C . LYS B 1 138 ? -1.636 19.359 8.586 1 95.12 138 LYS B C 1
ATOM 3402 O O . LYS B 1 138 ? -2.625 19.5 7.863 1 95.12 138 LYS B O 1
ATOM 3407 N N . VAL B 1 139 ? -1.68 18.766 9.781 1 97.69 139 VAL B N 1
ATOM 3408 C CA . VAL B 1 139 ? -2.926 18.234 10.32 1 97.69 139 VAL B CA 1
ATOM 3409 C C . VAL B 1 139 ? -3.908 19.375 10.578 1 97.69 139 VAL B C 1
ATOM 3411 O O . VAL B 1 139 ? -5.102 19.25 10.305 1 97.69 139 VAL B O 1
ATOM 3414 N N . LEU B 1 140 ? -3.43 20.516 11.023 1 97.12 140 LEU B N 1
ATOM 3415 C CA . LEU B 1 140 ? -4.281 21.656 11.305 1 97.12 140 LEU B CA 1
ATOM 3416 C C . LEU B 1 140 ? -4.805 22.281 10.016 1 97.12 140 LEU B C 1
ATOM 3418 O O . LEU B 1 140 ? -5.938 22.766 9.969 1 97.12 140 LEU B O 1
ATOM 3422 N N . ALA B 1 141 ? -4.027 22.25 8.984 1 95.44 141 ALA B N 1
ATOM 3423 C CA . ALA B 1 141 ? -4.367 22.906 7.723 1 95.44 141 ALA B CA 1
ATOM 3424 C C . ALA B 1 141 ? -5.32 22.047 6.895 1 95.44 141 ALA B C 1
ATOM 3426 O O . ALA B 1 141 ? -6.125 22.562 6.121 1 95.44 141 ALA B O 1
ATOM 3427 N N . ALA B 1 142 ? -5.227 20.75 6.984 1 97.5 142 ALA B N 1
ATOM 3428 C CA . ALA B 1 142 ? -6.039 19.844 6.176 1 97.5 142 ALA B CA 1
ATOM 3429 C C . ALA B 1 142 ? -7.453 19.734 6.73 1 97.5 142 ALA B C 1
ATOM 3431 O O . ALA B 1 142 ? -7.645 19.453 7.914 1 97.5 142 ALA B O 1
ATOM 3432 N N . PRO B 1 143 ? -8.453 19.922 5.879 1 98.06 143 PRO B N 1
ATOM 3433 C CA . PRO B 1 143 ? -9.836 19.797 6.348 1 98.06 143 PRO B CA 1
ATOM 3434 C C . PRO B 1 143 ? -10.203 18.359 6.719 1 98.06 143 PRO B C 1
ATOM 3436 O O . PRO B 1 143 ? -11.188 18.141 7.422 1 98.06 143 PRO B O 1
ATOM 3439 N N . VAL B 1 144 ? -9.492 17.375 6.199 1 98.69 144 VAL B N 1
ATOM 3440 C CA . VAL B 1 144 ? -9.688 15.969 6.516 1 98.69 144 VAL B CA 1
ATOM 3441 C C . VAL B 1 144 ? -8.336 15.32 6.82 1 98.69 144 VAL B C 1
ATOM 3443 O O . VAL B 1 144 ? -7.348 15.57 6.129 1 98.69 144 VAL B O 1
ATOM 3446 N N . THR B 1 145 ? -8.258 14.555 7.875 1 98.88 145 THR B N 1
ATOM 3447 C CA . THR B 1 145 ? -7.117 13.688 8.133 1 98.88 145 THR B CA 1
ATOM 3448 C C . THR B 1 145 ? -7.57 12.25 8.344 1 98.88 145 THR B C 1
ATOM 3450 O O . THR B 1 145 ? -8.391 11.969 9.227 1 98.88 145 THR B O 1
ATOM 3453 N N . ALA B 1 146 ? -7.148 11.375 7.484 1 98.94 146 ALA B N 1
ATOM 3454 C CA . ALA B 1 146 ? -7.414 9.945 7.637 1 98.94 146 ALA B CA 1
ATOM 3455 C C . ALA B 1 146 ? -6.328 9.273 8.477 1 98.94 146 ALA B C 1
ATOM 3457 O O . ALA B 1 146 ? -5.148 9.32 8.117 1 98.94 146 ALA B O 1
ATOM 3458 N N . VAL B 1 147 ? -6.691 8.703 9.594 1 98.94 147 VAL B N 1
ATOM 3459 C CA . VAL B 1 147 ? -5.785 7.969 10.469 1 98.94 147 VAL B CA 1
ATOM 3460 C C . VAL B 1 147 ? -5.988 6.465 10.289 1 98.94 147 VAL B C 1
ATOM 3462 O O . VAL B 1 147 ? -6.977 5.906 10.766 1 98.94 147 VAL B O 1
ATOM 3465 N N . PHE B 1 148 ? -5.055 5.836 9.617 1 98.94 148 PHE B N 1
ATOM 3466 C CA . PHE B 1 148 ? -5.164 4.406 9.359 1 98.94 148 PHE B CA 1
ATOM 3467 C C . PHE B 1 148 ? -4.625 3.6 10.531 1 98.94 148 PHE B C 1
ATOM 3469 O O . PHE B 1 148 ? -3.541 3.889 11.047 1 98.94 148 PHE B O 1
ATOM 3476 N N . CYS B 1 149 ? -5.367 2.623 10.93 1 98.94 149 CYS B N 1
ATOM 3477 C CA . CYS B 1 149 ? -5.09 1.748 12.062 1 98.94 149 CYS B CA 1
ATOM 3478 C C . CYS B 1 149 ? -4.91 0.305 11.609 1 98.94 149 CYS B C 1
ATOM 3480 O O . CYS B 1 149 ? -5.785 -0.253 10.938 1 98.94 149 CYS B O 1
ATOM 3482 N N . ALA B 1 150 ? -3.824 -0.254 11.93 1 98.81 150 ALA B N 1
ATOM 3483 C CA . ALA B 1 150 ? -3.541 -1.651 11.609 1 98.81 150 ALA B CA 1
ATOM 3484 C C . ALA B 1 150 ? -3.848 -2.559 12.797 1 98.81 150 ALA B C 1
ATOM 3486 O O . ALA B 1 150 ? -3.334 -2.346 13.898 1 98.81 150 ALA B O 1
ATOM 3487 N N . ASP B 1 151 ? -4.703 -3.549 12.609 1 98.56 151 ASP B N 1
ATOM 3488 C CA . ASP B 1 151 ? -5.051 -4.496 13.664 1 98.56 151 ASP B CA 1
ATOM 3489 C C . ASP B 1 151 ? -3.926 -5.504 13.891 1 98.56 151 ASP B C 1
ATOM 3491 O O . ASP B 1 151 ? -3.686 -6.371 13.047 1 98.56 151 ASP B O 1
ATOM 3495 N N . LEU B 1 152 ? -3.279 -5.402 15.008 1 97.62 152 LEU B N 1
ATOM 3496 C CA . LEU B 1 152 ? -2.119 -6.246 15.273 1 97.62 152 LEU B CA 1
ATOM 3497 C C . LEU B 1 152 ? -2.547 -7.582 15.875 1 97.62 152 LEU B C 1
ATOM 3499 O O . LEU B 1 152 ? -1.703 -8.43 16.188 1 97.62 152 LEU B O 1
ATOM 3503 N N . GLU B 1 153 ? -3.809 -7.754 16.062 1 97 153 GLU B N 1
ATOM 3504 C CA . GLU B 1 153 ? -4.406 -9.031 16.469 1 97 153 GLU B CA 1
ATOM 3505 C C . GLU B 1 153 ? -5.488 -9.461 15.477 1 97 153 GLU B C 1
ATOM 3507 O O . GLU B 1 153 ? -6.652 -9.617 15.852 1 97 153 GLU B O 1
ATOM 3512 N N . PRO B 1 154 ? -5.098 -9.766 14.273 1 95.94 154 PRO B N 1
ATOM 3513 C CA . PRO B 1 154 ? -6.07 -10.055 13.219 1 95.94 154 PRO B CA 1
ATOM 3514 C C . PRO B 1 154 ? -6.926 -11.281 13.531 1 95.94 154 PRO B C 1
ATOM 3516 O O . PRO B 1 154 ? -8.016 -11.438 12.969 1 95.94 154 PRO B O 1
ATOM 3519 N N . SER B 1 155 ? -6.434 -12.156 14.375 1 94 155 SER B N 1
ATOM 3520 C CA . SER B 1 155 ? -7.211 -13.336 14.742 1 94 155 SER B CA 1
ATOM 3521 C C . SER B 1 155 ? -8.555 -12.938 15.352 1 94 155 SER B C 1
ATOM 3523 O O . SER B 1 155 ? -9.523 -13.695 15.266 1 94 155 SER B O 1
ATOM 3525 N N . LYS B 1 156 ? -8.594 -11.797 15.953 1 96.56 156 LYS B N 1
ATOM 3526 C CA . LYS B 1 156 ? -9.82 -11.328 16.594 1 96.56 156 LYS B CA 1
ATOM 3527 C C . LYS B 1 156 ? -10.875 -10.945 15.562 1 96.56 156 LYS B C 1
ATOM 3529 O O . LYS B 1 156 ? -12.047 -10.766 15.906 1 96.56 156 LYS B O 1
ATOM 3534 N N . ARG B 1 157 ? -10.523 -10.867 14.266 1 97.06 157 ARG B N 1
ATOM 3535 C CA . ARG B 1 157 ? -11.445 -10.508 13.188 1 97.06 157 ARG B CA 1
ATOM 3536 C C . ARG B 1 157 ? -12.047 -11.758 12.547 1 97.06 157 ARG B C 1
ATOM 3538 O O . ARG B 1 157 ? -13.016 -11.672 11.797 1 97.06 157 ARG B O 1
ATOM 3545 N N . ILE B 1 158 ? -11.492 -12.898 12.859 1 96.88 158 ILE B N 1
ATOM 3546 C CA . ILE B 1 158 ? -11.805 -14.125 12.141 1 96.88 158 ILE B CA 1
ATOM 3547 C C . ILE B 1 158 ? -13.289 -14.453 12.281 1 96.88 158 ILE B C 1
ATOM 3549 O O . ILE B 1 158 ? -13.969 -14.727 11.297 1 96.88 158 ILE B O 1
ATOM 3553 N N . ASN B 1 159 ? -13.82 -14.352 13.508 1 97.69 159 ASN B N 1
ATOM 3554 C CA . ASN B 1 159 ? -15.211 -14.734 13.719 1 97.69 159 ASN B CA 1
ATOM 3555 C C . ASN B 1 159 ? -16.156 -13.883 12.883 1 97.69 159 ASN B C 1
ATOM 3557 O O . ASN B 1 159 ? -17.078 -14.414 12.258 1 97.69 159 ASN B O 1
ATOM 3561 N N . ARG B 1 160 ? -15.938 -12.617 12.883 1 97.62 160 ARG B N 1
ATOM 3562 C CA . ARG B 1 160 ? -16.812 -11.719 12.125 1 97.62 160 ARG B CA 1
ATOM 3563 C C . ARG B 1 160 ? -16.703 -11.984 10.633 1 97.62 160 ARG B C 1
ATOM 3565 O O . ARG B 1 160 ? -17.703 -12.008 9.922 1 97.62 160 ARG B O 1
ATOM 3572 N N . MET B 1 161 ? -15.531 -12.234 10.109 1 96.75 161 MET B N 1
ATOM 3573 C CA . MET B 1 161 ? -15.352 -12.5 8.688 1 96.75 161 MET B CA 1
ATOM 3574 C C . MET B 1 161 ? -15.953 -13.844 8.297 1 96.75 161 MET B C 1
ATOM 3576 O O . MET B 1 161 ? -16.484 -13.992 7.195 1 96.75 161 MET B O 1
ATOM 3580 N N . VAL B 1 162 ? -15.883 -14.789 9.211 1 97.19 162 VAL B N 1
ATOM 3581 C CA . VAL B 1 162 ? -16.516 -16.078 8.969 1 97.19 162 VAL B CA 1
ATOM 3582 C C . VAL B 1 162 ? -18.016 -15.898 8.758 1 97.19 162 VAL B C 1
ATOM 3584 O O . VAL B 1 162 ? -18.594 -16.5 7.863 1 97.19 162 VAL B O 1
ATOM 3587 N N . GLU B 1 163 ? -18.609 -15.062 9.586 1 97.31 163 GLU B N 1
ATOM 3588 C CA . GLU B 1 163 ? -20.031 -14.758 9.414 1 97.31 163 GLU B CA 1
ATOM 3589 C C . GLU B 1 163 ? -20.312 -14.18 8.031 1 97.31 163 GLU B C 1
ATOM 3591 O O . GLU B 1 163 ? -21.266 -14.586 7.355 1 97.31 163 GLU B O 1
ATOM 3596 N N . LEU B 1 164 ? -19.5 -13.266 7.586 1 95.19 164 LEU B N 1
ATOM 3597 C CA . LEU B 1 164 ? -19.672 -12.633 6.285 1 95.19 164 LEU B CA 1
ATOM 3598 C C . LEU B 1 164 ? -19.438 -13.633 5.156 1 95.19 164 LEU B C 1
ATOM 3600 O O . LEU B 1 164 ? -20.156 -13.617 4.152 1 95.19 164 LEU B O 1
ATOM 3604 N N . ASN B 1 165 ? -18.438 -14.469 5.301 1 94.56 165 ASN B N 1
ATOM 3605 C CA . ASN B 1 165 ? -18.172 -15.508 4.316 1 94.56 165 ASN B CA 1
ATOM 3606 C C . ASN B 1 165 ? -19.359 -16.469 4.168 1 94.56 165 ASN B C 1
ATOM 3608 O O . ASN B 1 165 ? -19.734 -16.828 3.053 1 94.56 165 ASN B O 1
ATOM 3612 N N . ARG B 1 166 ? -19.875 -16.859 5.293 1 95.06 166 ARG B N 1
ATOM 3613 C CA . ARG B 1 166 ? -21.031 -17.75 5.277 1 95.06 166 ARG B CA 1
ATOM 3614 C C . ARG B 1 166 ? -22.234 -17.094 4.602 1 95.06 166 ARG B C 1
ATOM 3616 O O . ARG B 1 166 ? -22.922 -17.719 3.793 1 95.06 166 ARG B O 1
ATOM 3623 N N . LYS B 1 167 ? -22.469 -15.836 4.977 1 93.56 167 LYS B N 1
ATOM 3624 C CA . LYS B 1 167 ? -23.562 -15.086 4.359 1 93.56 167 LYS B CA 1
ATOM 3625 C C . LYS B 1 167 ? -23.391 -15.008 2.844 1 93.56 167 LYS B C 1
ATOM 3627 O O . LYS B 1 167 ? -24.375 -15.023 2.098 1 93.56 167 LYS B O 1
ATOM 3632 N N . ALA B 1 168 ? -22.172 -14.969 2.373 1 90.25 168 ALA B N 1
ATOM 3633 C CA . ALA B 1 168 ? -21.859 -14.859 0.948 1 90.25 168 ALA B CA 1
ATOM 3634 C C . ALA B 1 168 ? -21.922 -16.219 0.265 1 90.25 168 ALA B C 1
ATOM 3636 O O . ALA B 1 168 ? -21.719 -16.328 -0.947 1 90.25 168 ALA B O 1
ATOM 3637 N N . GLY B 1 169 ? -22.047 -17.312 1.012 1 90.38 169 GLY B N 1
ATOM 3638 C CA . GLY B 1 169 ? -22.25 -18.641 0.44 1 90.38 169 GLY B CA 1
ATOM 3639 C C . GLY B 1 169 ? -20.953 -19.422 0.291 1 90.38 169 GLY B C 1
ATOM 3640 O O . GLY B 1 169 ? -20.891 -20.391 -0.461 1 90.38 169 GLY B O 1
ATOM 3641 N N . MET B 1 170 ? -19.984 -19.062 0.984 1 90.69 170 MET B N 1
ATOM 3642 C CA . MET B 1 170 ? -18.719 -19.797 0.924 1 90.69 170 MET B CA 1
ATOM 3643 C C . MET B 1 170 ? -18.859 -21.172 1.586 1 90.69 170 MET B C 1
ATOM 3645 O O . MET B 1 170 ? -19.391 -21.266 2.693 1 90.69 170 MET B O 1
ATOM 3649 N N . PRO B 1 171 ? -18.359 -22.219 0.893 1 93.81 171 PRO B N 1
ATOM 3650 C CA . PRO B 1 171 ? -18.406 -23.547 1.497 1 93.81 171 PRO B CA 1
ATOM 3651 C C . PRO B 1 171 ? -17.625 -23.641 2.799 1 93.81 171 PRO B C 1
ATOM 3653 O O . PRO B 1 171 ? -16.594 -22.984 2.943 1 93.81 171 PRO B O 1
ATOM 3656 N N . GLU B 1 172 ? -18.125 -24.453 3.713 1 95 172 GLU B N 1
ATOM 3657 C CA . GLU B 1 172 ? -17.531 -24.578 5.043 1 95 172 GLU B CA 1
ATOM 3658 C C . GLU B 1 172 ? -16.062 -25 4.957 1 95 172 GLU B C 1
ATOM 3660 O O . GLU B 1 172 ? -15.242 -24.578 5.77 1 95 172 GLU B O 1
ATOM 3665 N N . ALA B 1 173 ? -15.773 -25.859 4.012 1 93.75 173 ALA B N 1
ATOM 3666 C CA . ALA B 1 173 ? -14.391 -26.312 3.84 1 93.75 173 ALA B CA 1
ATOM 3667 C C . ALA B 1 173 ? -13.469 -25.141 3.537 1 93.75 173 ALA B C 1
ATOM 3669 O O . ALA B 1 173 ? -12.352 -25.062 4.047 1 93.75 173 ALA B O 1
ATOM 3670 N N . GLU B 1 174 ? -13.945 -24.219 2.721 1 91.69 174 GLU B N 1
ATOM 3671 C CA . GLU B 1 174 ? -13.172 -23.031 2.375 1 91.69 174 GLU B CA 1
ATOM 3672 C C . GLU B 1 174 ? -13.055 -22.078 3.562 1 91.69 174 GLU B C 1
ATOM 3674 O O . GLU B 1 174 ? -12.039 -21.406 3.732 1 91.69 174 GLU B O 1
ATOM 3679 N N . ILE B 1 175 ? -14.086 -22.031 4.32 1 95 175 ILE B N 1
ATOM 3680 C CA . ILE B 1 175 ? -14.07 -21.203 5.52 1 95 175 ILE B CA 1
ATOM 3681 C C . ILE B 1 175 ? -13.023 -21.719 6.496 1 95 175 ILE B C 1
ATOM 3683 O O . ILE B 1 175 ? -12.281 -20.938 7.098 1 95 175 ILE B O 1
ATOM 3687 N N . THR B 1 176 ? -13 -23.031 6.672 1 93.94 176 THR B N 1
ATOM 3688 C CA . THR B 1 176 ? -12.008 -23.641 7.547 1 93.94 176 THR B CA 1
ATOM 3689 C C . THR B 1 176 ? -10.594 -23.312 7.074 1 93.94 176 THR B C 1
ATOM 3691 O O . THR B 1 176 ? -9.727 -22.969 7.875 1 93.94 176 THR B O 1
ATOM 3694 N N . LYS B 1 177 ? -10.375 -23.438 5.758 1 89.69 177 LYS B N 1
ATOM 3695 C CA . LYS B 1 177 ? -9.078 -23.094 5.184 1 89.69 177 LYS B CA 1
ATOM 3696 C C . LYS B 1 177 ? -8.719 -21.641 5.445 1 89.69 177 LYS B C 1
ATOM 3698 O O . LYS B 1 177 ? -7.566 -21.312 5.738 1 89.69 177 LYS B O 1
ATOM 3703 N N . PHE B 1 178 ? -9.711 -20.781 5.332 1 92.69 178 PHE B N 1
ATOM 3704 C CA . PHE B 1 178 ? -9.539 -19.359 5.605 1 92.69 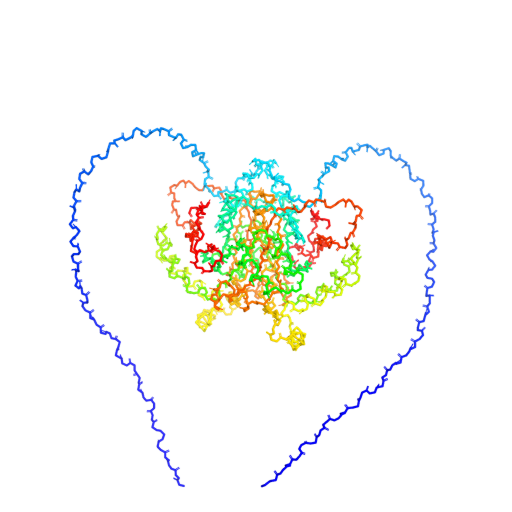178 PHE B CA 1
ATOM 3705 C C . PHE B 1 178 ? -9.062 -19.141 7.035 1 92.69 178 PHE B C 1
ATOM 3707 O O . PHE B 1 178 ? -8.102 -18.406 7.266 1 92.69 178 PHE B O 1
ATOM 3714 N N . CYS B 1 179 ? -9.703 -19.703 8.016 1 93.75 179 CYS B N 1
ATOM 3715 C CA . CYS B 1 179 ? -9.352 -19.547 9.422 1 93.75 179 CYS B CA 1
ATOM 3716 C C . CYS B 1 179 ? -7.926 -20.016 9.68 1 93.75 179 CYS B C 1
ATOM 3718 O O . CYS B 1 179 ? -7.152 -19.312 10.344 1 93.75 179 CYS B O 1
ATOM 3720 N N . LEU B 1 180 ? -7.605 -21.141 9.109 1 89.25 180 LEU B N 1
ATOM 3721 C CA . LEU B 1 180 ? -6.27 -21.688 9.297 1 89.25 180 LEU B CA 1
ATOM 3722 C C . LEU B 1 180 ? -5.215 -20.781 8.664 1 89.25 180 LEU B C 1
ATOM 3724 O O . LEU B 1 180 ? -4.172 -20.531 9.273 1 89.25 180 LEU B O 1
ATOM 3728 N N . ALA B 1 181 ? -5.504 -20.297 7.516 1 90.19 181 ALA B N 1
ATOM 3729 C CA . ALA B 1 181 ? -4.551 -19.453 6.793 1 90.19 181 ALA B CA 1
ATOM 3730 C C . ALA B 1 181 ? -4.277 -18.156 7.547 1 90.19 181 ALA B C 1
ATOM 3732 O O . ALA B 1 181 ? -3.125 -17.734 7.688 1 90.19 181 ALA B O 1
ATOM 3733 N N . VAL B 1 182 ? -5.324 -17.516 8.023 1 93.44 182 VAL B N 1
ATOM 3734 C CA . VAL B 1 182 ? -5.156 -16.266 8.758 1 93.44 182 VAL B CA 1
ATOM 3735 C C . VAL B 1 182 ? -4.293 -16.5 9.992 1 93.44 182 VAL B C 1
ATOM 3737 O O . VAL B 1 182 ? -3.377 -15.727 10.281 1 93.44 182 VAL B O 1
ATOM 3740 N N . ASN B 1 183 ? -4.562 -17.547 10.688 1 90.38 183 ASN B N 1
ATOM 3741 C CA . ASN B 1 183 ? -3.783 -17.859 11.883 1 90.38 183 ASN B CA 1
ATOM 3742 C C . ASN B 1 183 ? -2.328 -18.172 11.539 1 90.38 183 ASN B C 1
ATOM 3744 O O . ASN B 1 183 ? -1.419 -17.797 12.281 1 90.38 183 ASN B O 1
ATOM 3748 N N . LEU B 1 184 ? -2.168 -18.75 10.469 1 85.56 184 LEU B N 1
ATOM 3749 C CA . LEU B 1 184 ? -0.828 -19.156 10.055 1 85.56 184 LEU B CA 1
ATOM 3750 C C . LEU B 1 184 ? -0.021 -17.953 9.586 1 85.56 184 LEU B C 1
ATOM 3752 O O . LEU B 1 184 ? 1.142 -17.781 9.969 1 85.56 184 LEU B O 1
ATOM 3756 N N . PHE B 1 185 ? -0.637 -17.062 8.891 1 90.19 185 PHE B N 1
ATOM 3757 C CA . PHE B 1 185 ? 0.129 -16.047 8.164 1 90.19 185 PHE B CA 1
ATOM 3758 C C . PHE B 1 185 ? 0.145 -14.727 8.922 1 90.19 185 PHE B C 1
ATOM 3760 O O . PHE B 1 185 ? 0.996 -13.875 8.68 1 90.19 185 PHE B O 1
ATOM 3767 N N . SER B 1 186 ? -0.747 -14.539 9.875 1 91.06 186 SER B N 1
ATOM 3768 C CA . SER B 1 186 ? -0.848 -13.25 10.547 1 91.06 186 SER B CA 1
ATOM 3769 C C . SER B 1 186 ? 0.31 -13.039 11.516 1 91.06 186 SER B C 1
ATOM 3771 O O . SER B 1 186 ? 0.547 -11.914 11.977 1 91.06 186 SER B O 1
ATOM 3773 N N . GLY B 1 187 ? 1.09 -13.992 11.773 1 83.19 187 GLY B N 1
ATOM 3774 C CA . GLY B 1 187 ? 2.25 -13.867 12.641 1 83.19 187 GLY B CA 1
ATOM 3775 C C . GLY B 1 187 ? 1.885 -13.641 14.102 1 83.19 187 GLY B C 1
ATOM 3776 O O . GLY B 1 187 ? 2.729 -13.234 14.898 1 83.19 187 GLY B O 1
ATOM 3777 N N . GLU B 1 188 ? 0.525 -13.828 14.375 1 81.25 188 GLU B N 1
ATOM 3778 C CA . GLU B 1 188 ? 0.096 -13.672 15.766 1 81.25 188 GLU B CA 1
ATOM 3779 C C . GLU B 1 188 ? 0.501 -14.875 16.609 1 81.25 188 GLU B C 1
ATOM 3781 O O . GLU B 1 188 ? 0.315 -16.016 16.188 1 81.25 188 GLU B O 1
ATOM 3786 N N . GLY B 1 189 ? 0.983 -14.539 17.891 1 64.31 189 GLY B N 1
ATOM 3787 C CA . GLY B 1 189 ? 1.105 -15.398 19.062 1 64.31 189 GLY B CA 1
ATOM 3788 C C . GLY B 1 189 ? 1.781 -16.719 18.766 1 64.31 189 GLY B C 1
ATOM 3789 O O . GLY B 1 189 ? 2.221 -16.953 17.641 1 64.31 189 GLY B O 1
ATOM 3790 N N . VAL B 1 190 ? 1.919 -17.594 19.75 1 50.09 190 VAL B N 1
ATOM 3791 C CA . VAL B 1 190 ? 2.406 -18.938 20.016 1 50.09 190 VAL B CA 1
ATOM 3792 C C . VAL B 1 190 ? 1.711 -19.938 19.109 1 50.09 190 VAL B C 1
ATOM 3794 O O . VAL B 1 190 ? 2.316 -20.938 18.688 1 50.09 190 VAL B O 1
ATOM 3797 N N . VAL B 1 191 ? 0.53 -19.688 18.922 1 50.66 191 VAL B N 1
ATOM 3798 C CA . VAL B 1 191 ? -0.246 -20.688 18.188 1 50.66 191 VAL B CA 1
ATOM 3799 C C . VAL B 1 191 ? 0.204 -20.719 16.734 1 50.66 191 VAL B C 1
ATOM 3801 O O . VAL B 1 191 ? 0.343 -21.797 16.141 1 50.66 191 VAL B O 1
ATOM 3804 N N . GLY B 1 192 ? 0.338 -19.516 16.078 1 52.66 192 GLY B N 1
ATOM 3805 C CA . GLY B 1 192 ? 0.965 -19.484 14.766 1 52.66 192 GLY B CA 1
ATOM 3806 C C . GLY B 1 192 ? 2.297 -20.203 14.719 1 52.66 192 GLY B C 1
ATOM 3807 O O . GLY B 1 192 ? 2.572 -20.953 13.773 1 52.66 192 GLY B O 1
ATOM 3808 N N . ASN B 1 193 ? 2.965 -19.953 15.852 1 54.25 193 ASN B N 1
ATOM 3809 C CA . ASN B 1 193 ? 4.246 -20.656 15.945 1 54.25 193 ASN B CA 1
ATOM 3810 C C . ASN B 1 193 ? 4.055 -22.156 16.047 1 54.25 193 ASN B C 1
ATOM 3812 O O . ASN B 1 193 ? 4.82 -22.938 15.469 1 54.25 193 ASN B O 1
ATOM 3816 N N . ALA B 1 194 ? 3.037 -22.578 16.906 1 51.5 194 ALA B N 1
ATOM 3817 C CA . ALA B 1 194 ? 2.775 -24 17.047 1 51.5 194 ALA B CA 1
ATOM 3818 C C . ALA B 1 194 ? 2.318 -24.609 15.727 1 51.5 194 ALA B C 1
ATOM 3820 O O . ALA B 1 194 ? 2.783 -25.688 15.336 1 51.5 194 ALA B O 1
ATOM 3821 N N . VAL B 1 195 ? 1.415 -23.953 15.086 1 54.69 195 VAL B N 1
ATOM 3822 C CA . VAL B 1 195 ? 0.942 -24.438 13.797 1 54.69 195 VAL B CA 1
ATOM 3823 C C . VAL B 1 195 ? 2.088 -24.422 12.789 1 54.69 195 VAL B C 1
ATOM 3825 O O . VAL B 1 195 ? 2.252 -25.359 12.008 1 54.69 195 VAL B O 1
ATOM 3828 N N . ARG B 1 196 ? 2.916 -23.344 12.875 1 57.81 196 ARG B N 1
ATOM 3829 C CA . ARG B 1 196 ? 4.117 -23.281 12.047 1 57.81 196 ARG B CA 1
ATOM 3830 C C . ARG B 1 196 ? 5.027 -24.484 12.312 1 57.81 196 ARG B C 1
ATOM 3832 O O . ARG B 1 196 ? 5.551 -25.094 11.383 1 57.81 196 ARG B O 1
ATOM 3839 N N . ASN B 1 197 ? 5.188 -24.672 13.578 1 55.06 197 ASN B N 1
ATOM 3840 C CA . ASN B 1 197 ? 6.031 -25.797 13.953 1 55.06 197 ASN B CA 1
ATOM 3841 C C . ASN B 1 197 ? 5.434 -27.125 13.492 1 55.06 197 ASN B C 1
ATOM 3843 O O . ASN B 1 197 ? 6.16 -28.016 13.047 1 55.06 197 ASN B O 1
ATOM 3847 N N . ALA B 1 198 ? 4.16 -27.188 13.602 1 54.66 198 ALA B N 1
ATOM 3848 C CA . ALA B 1 198 ? 3.508 -28.422 13.18 1 54.66 198 ALA B CA 1
ATOM 3849 C C . ALA B 1 198 ? 3.596 -28.594 11.664 1 54.66 198 ALA B C 1
ATOM 3851 O O . ALA B 1 198 ? 3.889 -29.688 11.172 1 54.66 198 ALA B O 1
ATOM 3852 N N . VAL B 1 199 ? 3.418 -27.531 10.984 1 56.28 199 VAL B N 1
ATOM 3853 C CA . VAL B 1 199 ? 3.475 -27.609 9.531 1 56.28 199 VAL B CA 1
ATOM 3854 C C . VAL B 1 199 ? 4.91 -27.859 9.078 1 56.28 199 VAL B C 1
ATOM 3856 O O . VAL B 1 199 ? 5.156 -28.672 8.18 1 56.28 199 VAL B O 1
ATOM 3859 N N . THR B 1 200 ? 5.84 -27.141 9.695 1 54.59 200 THR B N 1
ATOM 3860 C CA . THR B 1 200 ? 7.246 -27.328 9.359 1 54.59 200 THR B CA 1
ATOM 3861 C C . THR B 1 200 ? 7.703 -28.734 9.727 1 54.59 200 THR B C 1
ATOM 3863 O O . THR B 1 200 ? 8.57 -29.312 9.062 1 54.59 200 THR B O 1
ATOM 3866 N N . THR B 1 201 ? 7.23 -29.094 10.844 1 47.91 201 THR B N 1
ATOM 3867 C CA . THR B 1 201 ? 7.633 -30.438 11.25 1 47.91 201 THR B CA 1
ATOM 3868 C C . THR B 1 201 ? 7.109 -31.484 10.266 1 47.91 201 THR B C 1
ATOM 3870 O O . THR B 1 201 ? 7.781 -32.469 9.992 1 47.91 201 THR B O 1
ATOM 3873 N N . ILE B 1 202 ? 5.941 -31.266 9.852 1 48.34 202 ILE B N 1
ATOM 3874 C CA . ILE B 1 202 ? 5.414 -32.219 8.906 1 48.34 202 ILE B CA 1
ATOM 3875 C C . ILE B 1 202 ? 6.043 -32 7.531 1 48.34 202 ILE B C 1
ATOM 3877 O O . ILE B 1 202 ? 6.25 -32.969 6.773 1 48.34 202 ILE B O 1
ATOM 3881 N N . ALA B 1 203 ? 6.348 -30.703 7.359 1 52.44 203 ALA B N 1
ATOM 3882 C CA . ALA B 1 203 ? 6.875 -30.422 6.031 1 52.44 203 ALA B CA 1
ATOM 3883 C C . ALA B 1 203 ? 8.305 -30.938 5.887 1 52.44 203 ALA B C 1
ATOM 3885 O O . ALA B 1 203 ? 9.133 -30.734 6.781 1 52.44 203 ALA B O 1
ATOM 3886 N N . SER B 1 204 ? 8.547 -31.969 5.078 1 53.28 204 SER B N 1
ATOM 3887 C CA . SER B 1 204 ? 9.859 -32.5 4.688 1 53.28 204 SER B CA 1
ATOM 3888 C C . SER B 1 204 ? 10.789 -31.375 4.254 1 53.28 204 SER B C 1
ATOM 3890 O O . SER B 1 204 ? 10.336 -30.328 3.777 1 53.28 204 SER B O 1
ATOM 3892 N N . PRO B 1 205 ? 12.102 -31.391 4.84 1 54.97 205 PRO B N 1
ATOM 3893 C CA . PRO B 1 205 ? 13.094 -30.422 4.367 1 54.97 205 PRO B CA 1
ATOM 3894 C C . PRO B 1 205 ? 12.984 -30.156 2.869 1 54.97 205 PRO B C 1
ATOM 3896 O O . PRO B 1 205 ? 13.461 -29.125 2.393 1 54.97 205 PRO B O 1
ATOM 3899 N N . MET B 1 206 ? 12.242 -31.016 2.201 1 64.94 206 MET B N 1
ATOM 3900 C CA . MET B 1 206 ? 12.172 -30.891 0.749 1 64.94 206 MET B CA 1
ATOM 3901 C C . MET B 1 206 ? 10.945 -30.094 0.33 1 64.94 206 MET B C 1
ATOM 3903 O O . MET B 1 206 ? 10.836 -29.656 -0.821 1 64.94 206 MET B O 1
ATOM 3907 N N . GLN B 1 207 ? 10.141 -29.766 1.354 1 76.12 207 GLN B N 1
ATOM 3908 C CA . GLN B 1 207 ? 8.938 -29.031 0.996 1 76.12 207 GLN B CA 1
ATOM 3909 C C . GLN B 1 207 ? 9.047 -27.562 1.397 1 76.12 207 GLN B C 1
ATOM 3911 O O . GLN B 1 207 ? 9.664 -27.234 2.412 1 76.12 207 GLN B O 1
ATOM 3916 N N . PRO B 1 208 ? 8.508 -26.766 0.568 1 80.69 208 PRO B N 1
ATOM 3917 C CA . PRO B 1 208 ? 8.531 -25.344 0.942 1 80.69 208 PRO B CA 1
ATOM 3918 C C . PRO B 1 208 ? 7.809 -25.078 2.26 1 80.69 208 PRO B C 1
ATOM 3920 O O . PRO B 1 208 ? 6.797 -25.719 2.557 1 80.69 208 PRO B O 1
ATOM 3923 N N . ALA B 1 209 ? 8.453 -24.25 3.045 1 78.5 209 ALA B N 1
ATOM 3924 C CA . ALA B 1 209 ? 7.867 -23.844 4.32 1 78.5 209 ALA B CA 1
ATOM 3925 C C . ALA B 1 209 ? 7.582 -22.344 4.336 1 78.5 209 ALA B C 1
ATOM 3927 O O . ALA B 1 209 ? 8.391 -21.547 3.855 1 78.5 209 ALA B O 1
ATOM 3928 N N . PRO B 1 210 ? 6.445 -22 4.891 1 78.81 210 PRO B N 1
ATOM 3929 C CA . PRO B 1 210 ? 6.082 -20.578 4.863 1 78.81 210 PRO B CA 1
ATOM 3930 C C . PRO B 1 210 ? 6.926 -19.734 5.812 1 78.81 210 PRO B C 1
ATOM 3932 O O . PRO B 1 210 ? 7.281 -20.203 6.902 1 78.81 210 PRO B O 1
ATOM 3935 N N . GLU B 1 211 ? 7.5 -18.703 5.32 1 76.81 211 GLU B N 1
ATOM 3936 C CA . GLU B 1 211 ? 8.047 -17.672 6.191 1 76.81 211 GLU B CA 1
ATOM 3937 C C . GLU B 1 211 ? 6.961 -16.688 6.625 1 76.81 211 GLU B C 1
ATOM 3939 O O . GLU B 1 211 ? 6.234 -16.141 5.789 1 76.81 211 GLU B O 1
ATOM 3944 N N . VAL B 1 212 ? 6.914 -16.547 7.973 1 78.38 212 VAL B N 1
ATOM 3945 C CA . VAL B 1 212 ? 5.832 -15.734 8.516 1 78.38 212 VAL B CA 1
ATOM 3946 C C . VAL B 1 212 ? 6.379 -14.391 8.984 1 78.38 212 VAL B C 1
ATOM 3948 O O . VAL B 1 212 ? 7.383 -14.336 9.703 1 78.38 212 VAL B O 1
ATOM 3951 N N . ALA B 1 213 ? 5.715 -13.398 8.453 1 88.44 213 ALA B N 1
ATOM 3952 C CA . ALA B 1 213 ? 6.012 -12.047 8.914 1 88.44 213 ALA B CA 1
ATOM 3953 C C . ALA B 1 213 ? 5.484 -11.828 10.336 1 88.44 213 ALA B C 1
ATOM 3955 O O . ALA B 1 213 ? 4.645 -12.594 10.812 1 88.44 213 ALA B O 1
ATOM 3956 N N . SER B 1 214 ? 6.082 -10.812 11.055 1 93.06 214 SER B N 1
ATOM 3957 C CA . SER B 1 214 ? 5.473 -10.398 12.312 1 93.06 214 SER B CA 1
ATOM 3958 C C . SER B 1 214 ? 4.051 -9.891 12.102 1 93.06 214 SER B C 1
ATOM 3960 O O . SER B 1 214 ? 3.697 -9.461 11.008 1 93.06 214 SER B O 1
ATOM 3962 N N . ALA B 1 215 ? 3.273 -9.984 13.117 1 94.94 215 ALA B N 1
ATOM 3963 C CA . ALA B 1 215 ? 1.91 -9.469 13.039 1 94.94 215 ALA B CA 1
ATOM 3964 C C . ALA B 1 215 ? 1.902 -8.008 12.617 1 94.94 215 ALA B C 1
ATOM 3966 O O . ALA B 1 215 ? 1.04 -7.578 11.844 1 94.94 215 ALA B O 1
ATOM 3967 N N . GLU B 1 216 ? 2.869 -7.254 13.109 1 96.44 216 GLU B N 1
ATOM 3968 C CA . GLU B 1 216 ? 2.986 -5.84 12.766 1 96.44 216 GLU B CA 1
ATOM 3969 C C . GLU B 1 216 ? 3.254 -5.656 11.273 1 96.44 216 GLU B C 1
ATOM 3971 O O . GLU B 1 216 ? 2.551 -4.898 10.602 1 96.44 216 GLU B O 1
ATOM 3976 N N . ALA B 1 217 ? 4.234 -6.371 10.797 1 97.25 217 ALA B N 1
ATOM 3977 C CA . ALA B 1 217 ? 4.598 -6.254 9.391 1 97.25 217 ALA B CA 1
ATOM 3978 C C . ALA B 1 217 ? 3.451 -6.707 8.484 1 97.25 217 ALA B C 1
ATOM 3980 O O . ALA B 1 217 ? 3.172 -6.074 7.465 1 97.25 217 ALA B O 1
ATOM 3981 N N . TRP B 1 218 ? 2.824 -7.766 8.922 1 97.5 218 TRP B N 1
ATOM 3982 C CA . TRP B 1 218 ? 1.725 -8.32 8.141 1 97.5 218 TRP B CA 1
ATOM 3983 C C . TRP B 1 218 ? 0.555 -7.344 8.078 1 97.5 218 TRP B C 1
ATOM 3985 O O . TRP B 1 218 ? 0.017 -7.078 7 1 97.5 218 TRP B O 1
ATOM 3995 N N . SER B 1 219 ? 0.17 -6.773 9.148 1 98.31 219 SER B N 1
ATOM 3996 C CA . SER B 1 219 ? -0.961 -5.852 9.195 1 98.31 219 SER B CA 1
ATOM 3997 C C . SER B 1 219 ? -0.613 -4.52 8.539 1 98.31 219 SER B C 1
ATOM 3999 O O . SER B 1 219 ? -1.464 -3.889 7.91 1 98.31 219 SER B O 1
ATOM 4001 N N . PHE B 1 220 ? 0.657 -4.09 8.68 1 98.56 220 PHE B N 1
ATOM 4002 C CA . PHE B 1 220 ? 1.079 -2.838 8.062 1 98.56 220 PHE B CA 1
ATOM 4003 C C . PHE B 1 220 ? 1.027 -2.939 6.543 1 98.56 220 PHE B C 1
ATOM 4005 O O . PHE B 1 220 ? 0.57 -2.014 5.871 1 98.56 220 PHE B O 1
ATOM 4012 N N . LYS B 1 221 ? 1.522 -4.055 5.988 1 98.5 221 LYS B N 1
ATOM 4013 C CA . LYS B 1 221 ? 1.478 -4.164 4.535 1 98.5 221 LYS B CA 1
ATOM 4014 C C . LYS B 1 221 ? 0.038 -4.195 4.027 1 98.5 221 LYS B C 1
ATOM 4016 O O . LYS B 1 221 ? -0.281 -3.588 3.006 1 98.5 221 LYS B O 1
ATOM 4021 N N . ASN B 1 222 ? -0.858 -4.887 4.746 1 98.69 222 ASN B N 1
ATOM 4022 C CA . ASN B 1 222 ? -2.264 -4.914 4.359 1 98.69 222 ASN B CA 1
ATOM 4023 C C . ASN B 1 222 ? -2.896 -3.527 4.445 1 98.69 222 ASN B C 1
ATOM 4025 O O . ASN B 1 222 ? -3.664 -3.135 3.564 1 98.69 222 ASN B O 1
ATOM 4029 N N . THR B 1 223 ? -2.584 -2.818 5.488 1 98.94 223 THR B N 1
ATOM 4030 C CA . THR B 1 223 ? -3.104 -1.468 5.676 1 98.94 223 THR B CA 1
ATOM 4031 C C . THR B 1 223 ? -2.6 -0.539 4.574 1 98.94 223 THR B C 1
ATOM 4033 O O . THR B 1 223 ? -3.352 0.292 4.062 1 98.94 223 THR B O 1
ATOM 4036 N N . ALA B 1 224 ? -1.354 -0.703 4.211 1 98.94 224 ALA B N 1
ATOM 4037 C CA . ALA B 1 224 ? -0.74 0.172 3.213 1 98.94 224 ALA B CA 1
ATOM 4038 C C . ALA B 1 224 ? -1.381 -0.023 1.843 1 98.94 224 ALA B C 1
ATOM 4040 O O . ALA B 1 224 ? -1.466 0.918 1.051 1 98.94 224 ALA B O 1
ATOM 4041 N N . LEU B 1 225 ? -1.848 -1.217 1.527 1 98.88 225 LEU B N 1
ATOM 4042 C CA . LEU B 1 225 ? -2.605 -1.425 0.298 1 98.88 225 LEU B CA 1
ATOM 4043 C C . LEU B 1 225 ? -3.846 -0.537 0.268 1 98.88 225 LEU B C 1
ATOM 4045 O O . LEU B 1 225 ? -4.145 0.084 -0.754 1 98.88 225 LEU B O 1
ATOM 4049 N N . ALA B 1 226 ? -4.527 -0.438 1.396 1 98.94 226 ALA B N 1
ATOM 4050 C CA . ALA B 1 226 ? -5.695 0.431 1.517 1 98.94 226 ALA B CA 1
ATOM 4051 C C . ALA B 1 226 ? -5.293 1.901 1.443 1 98.94 226 ALA B C 1
ATOM 4053 O O . ALA B 1 226 ? -5.973 2.705 0.799 1 98.94 226 ALA B O 1
ATOM 4054 N N . VAL B 1 227 ? -4.176 2.238 2.059 1 98.94 227 VAL B N 1
ATOM 4055 C CA . VAL B 1 227 ? -3.707 3.619 2.094 1 98.94 227 VAL B CA 1
ATOM 4056 C C . VAL B 1 227 ? -3.428 4.105 0.674 1 98.94 227 VAL B C 1
ATOM 4058 O O . VAL B 1 227 ? -3.814 5.219 0.306 1 98.94 227 VAL B O 1
ATOM 4061 N N . GLN B 1 228 ? -2.736 3.254 -0.081 1 98.94 228 GLN B N 1
ATOM 4062 C CA . GLN B 1 228 ? -2.404 3.695 -1.432 1 98.94 228 GLN B CA 1
ATOM 4063 C C . GLN B 1 228 ? -3.66 3.838 -2.287 1 98.94 228 GLN B C 1
ATOM 4065 O O . GLN B 1 228 ? -3.74 4.727 -3.139 1 98.94 228 GLN B O 1
ATOM 4070 N N . THR B 1 229 ? -4.66 3.012 -2.094 1 98.94 229 THR B N 1
ATOM 4071 C CA . THR B 1 229 ? -5.945 3.178 -2.766 1 98.94 229 THR B CA 1
ATOM 4072 C C . THR B 1 229 ? -6.602 4.492 -2.357 1 98.94 229 THR B C 1
ATOM 4074 O O . THR B 1 229 ? -7.133 5.219 -3.203 1 98.94 229 THR B O 1
ATOM 4077 N N . TYR B 1 230 ? -6.539 4.844 -1.079 1 98.94 230 TYR B N 1
ATOM 4078 C CA . TYR B 1 230 ? -7.047 6.117 -0.576 1 98.94 230 TYR B CA 1
ATOM 4079 C C . TYR B 1 230 ? -6.359 7.289 -1.267 1 98.94 230 TYR B C 1
ATOM 4081 O O . TYR B 1 230 ? -7.023 8.18 -1.792 1 98.94 230 TYR B O 1
ATOM 4089 N N . ILE B 1 231 ? -5.031 7.223 -1.291 1 98.88 231 ILE B N 1
ATOM 4090 C CA . ILE B 1 231 ? -4.223 8.312 -1.823 1 98.88 231 ILE B CA 1
ATOM 4091 C C . ILE B 1 231 ? -4.562 8.539 -3.295 1 98.88 231 ILE B C 1
ATOM 4093 O O . ILE B 1 231 ? -4.832 9.672 -3.711 1 98.88 231 ILE B O 1
ATOM 4097 N N . LEU B 1 232 ? -4.625 7.484 -4.051 1 98.75 232 LEU B N 1
ATOM 4098 C CA . LEU B 1 232 ? -4.91 7.621 -5.473 1 98.75 232 LEU B CA 1
ATOM 4099 C C . LEU B 1 232 ? -6.359 8.039 -5.699 1 98.75 232 LEU B C 1
ATOM 4101 O O . LEU B 1 232 ? -6.652 8.797 -6.633 1 98.75 232 LEU B O 1
ATOM 4105 N N . SER B 1 233 ? -7.277 7.527 -4.879 1 98.81 233 SER B N 1
ATOM 4106 C CA . SER B 1 233 ? -8.672 7.953 -4.973 1 98.81 233 SER B CA 1
ATOM 4107 C C . SER B 1 233 ? -8.812 9.445 -4.688 1 98.81 233 SER B C 1
ATOM 4109 O O . SER B 1 233 ? -9.602 10.133 -5.34 1 98.81 233 SER B O 1
ATOM 4111 N N . CYS B 1 234 ? -8.062 9.93 -3.686 1 98.62 234 CYS B N 1
ATOM 4112 C CA . CYS B 1 234 ? -8.062 11.359 -3.402 1 98.62 234 CYS B CA 1
ATOM 4113 C C . CYS B 1 234 ? -7.598 12.156 -4.617 1 98.62 234 CYS B C 1
ATOM 4115 O O . CYS B 1 234 ? -8.25 13.117 -5.027 1 98.62 234 CYS B O 1
ATOM 4117 N N . THR B 1 235 ? -6.484 11.734 -5.223 1 97.75 235 THR B N 1
ATOM 4118 C CA . THR B 1 235 ? -5.953 12.422 -6.395 1 97.75 235 THR B CA 1
ATOM 4119 C C . THR B 1 235 ? -6.973 12.43 -7.527 1 97.75 235 THR B C 1
ATOM 4121 O O . THR B 1 235 ? -7.16 13.453 -8.195 1 97.75 235 THR B O 1
ATOM 4124 N N . ALA B 1 236 ? -7.684 11.328 -7.73 1 98.06 236 ALA B N 1
ATOM 4125 C CA . ALA B 1 236 ? -8.695 11.219 -8.781 1 98.06 236 ALA B CA 1
ATOM 4126 C C . ALA B 1 236 ? -9.82 12.219 -8.555 1 98.06 236 ALA B C 1
ATOM 4128 O O . ALA B 1 236 ? -10.484 12.641 -9.508 1 98.06 236 ALA B O 1
ATOM 4129 N N . HIS B 1 237 ? -10.039 12.609 -7.34 1 97.56 237 HIS B N 1
ATOM 4130 C CA . HIS B 1 237 ? -11.109 13.539 -6.992 1 97.56 237 HIS B CA 1
ATOM 4131 C C . HIS B 1 237 ? -10.578 14.961 -6.852 1 97.56 237 HIS B C 1
ATOM 4133 O O . HIS B 1 237 ? -11.273 15.836 -6.328 1 97.56 237 HIS B O 1
ATOM 4139 N N . GLY B 1 238 ? -9.305 15.172 -7.223 1 95.94 238 GLY B N 1
ATOM 4140 C CA . GLY B 1 238 ? -8.719 16.5 -7.227 1 95.94 238 GLY B CA 1
ATOM 4141 C C . GLY B 1 238 ? -8.156 16.906 -5.879 1 95.94 238 GLY B C 1
ATOM 4142 O O . GLY B 1 238 ? -7.891 18.094 -5.641 1 95.94 238 GLY B O 1
ATOM 4143 N N . LEU B 1 239 ? -8.047 15.992 -4.969 1 97.38 239 LEU B N 1
ATOM 4144 C CA . LEU B 1 239 ? -7.535 16.266 -3.633 1 97.38 239 LEU B CA 1
ATOM 4145 C C . LEU B 1 239 ? -6.051 15.93 -3.537 1 97.38 239 LEU B C 1
ATOM 4147 O O . LEU B 1 239 ? -5.59 14.969 -4.16 1 97.38 239 LEU B O 1
ATOM 4151 N N . ASP B 1 240 ? -5.32 16.719 -2.756 1 96.12 240 ASP B N 1
ATOM 4152 C CA . ASP B 1 240 ? -3.941 16.422 -2.381 1 96.12 240 ASP B CA 1
ATOM 4153 C C . ASP B 1 240 ? -3.879 15.672 -1.057 1 96.12 240 ASP B C 1
ATOM 4155 O O . ASP B 1 240 ? -4.816 15.719 -0.26 1 96.12 240 ASP B O 1
ATOM 4159 N N . THR B 1 241 ? -2.826 14.93 -0.903 1 97.69 241 THR B N 1
ATOM 4160 C CA . THR B 1 241 ? -2.592 14.188 0.332 1 97.69 241 THR B CA 1
ATOM 4161 C C . THR B 1 241 ? -1.156 14.375 0.811 1 97.69 241 THR B C 1
ATOM 4163 O O . THR B 1 241 ? -0.268 14.695 0.018 1 97.69 241 THR B O 1
ATOM 4166 N N . ALA B 1 242 ? -0.946 14.227 2.086 1 96.75 242 ALA B N 1
ATOM 4167 C CA . ALA B 1 242 ? 0.377 14.242 2.703 1 96.75 242 ALA B CA 1
ATOM 4168 C C . ALA B 1 242 ? 0.558 13.047 3.639 1 96.75 242 ALA B C 1
ATOM 4170 O O . ALA B 1 242 ? 0.541 13.203 4.863 1 96.75 242 ALA B O 1
ATOM 4171 N N . PRO B 1 243 ? 0.763 11.867 3.064 1 97.94 243 PRO B N 1
ATOM 4172 C CA . PRO B 1 243 ? 1.028 10.734 3.949 1 97.94 243 PRO B CA 1
ATOM 4173 C C . PRO B 1 243 ? 2.223 10.969 4.871 1 97.94 243 PRO B C 1
ATOM 4175 O O . PRO B 1 243 ? 3.264 11.461 4.426 1 97.94 243 PRO B O 1
ATOM 4178 N N . MET B 1 244 ? 2.027 10.586 6.195 1 96.31 244 MET B N 1
ATOM 4179 C CA . MET B 1 244 ? 3.094 10.953 7.121 1 96.31 244 MET B CA 1
ATOM 4180 C C . MET B 1 244 ? 3.252 9.906 8.219 1 96.31 244 MET B C 1
ATOM 4182 O O . MET B 1 244 ? 2.305 9.172 8.523 1 96.31 244 MET B O 1
ATOM 4186 N N . GLU B 1 245 ? 4.395 9.812 8.562 1 95 245 GLU B N 1
ATOM 4187 C CA . GLU B 1 245 ? 4.758 9.312 9.891 1 95 245 GLU B CA 1
ATOM 4188 C C . GLU B 1 245 ? 5.188 10.453 10.805 1 95 245 GLU B C 1
ATOM 4190 O O . GLU B 1 245 ? 4.762 11.594 10.625 1 95 245 GLU B O 1
ATOM 4195 N N . GLY B 1 246 ? 5.883 10.266 11.828 1 92.62 246 GLY B N 1
ATOM 4196 C CA . GLY B 1 246 ? 6.336 11.344 12.695 1 92.62 246 GLY B CA 1
ATOM 4197 C C . GLY B 1 246 ? 5.273 11.82 13.664 1 92.62 246 GLY B C 1
ATOM 4198 O O . GLY B 1 246 ? 4.895 12.992 13.656 1 92.62 246 GLY B O 1
ATOM 4199 N N . PHE B 1 247 ? 4.809 11.016 14.391 1 95.56 247 PHE B N 1
ATOM 4200 C CA . PHE B 1 247 ? 3.834 11.281 15.445 1 95.56 247 PHE B CA 1
ATOM 4201 C C . PHE B 1 247 ? 4.059 10.352 16.625 1 95.56 247 PHE B C 1
ATOM 4203 O O . PHE B 1 247 ? 4.781 9.359 16.516 1 95.56 247 PHE B O 1
ATOM 4210 N N . ASP B 1 248 ? 3.502 10.734 17.766 1 94.25 248 ASP B N 1
ATOM 4211 C CA . ASP B 1 248 ? 3.42 9.898 18.953 1 94.25 248 ASP B CA 1
ATOM 4212 C C . ASP B 1 248 ? 2.18 9.016 18.922 1 94.25 248 ASP B C 1
ATOM 4214 O O . ASP B 1 248 ? 1.068 9.477 19.188 1 94.25 248 ASP B O 1
ATOM 4218 N N . ALA B 1 249 ? 2.406 7.758 18.641 1 95.75 249 ALA B N 1
ATOM 4219 C CA . ALA B 1 249 ? 1.289 6.84 18.422 1 95.75 249 ALA B CA 1
ATOM 4220 C C . ALA B 1 249 ? 0.436 6.707 19.672 1 95.75 249 ALA B C 1
ATOM 4222 O O . ALA B 1 249 ? -0.784 6.543 19.594 1 95.75 249 ALA B O 1
ATOM 4223 N N . ARG B 1 250 ? 1.027 6.711 20.812 1 94.75 250 ARG B N 1
ATOM 4224 C CA . ARG B 1 250 ? 0.271 6.633 22.047 1 94.75 250 ARG B CA 1
ATOM 4225 C C . ARG B 1 250 ? -0.693 7.809 22.188 1 94.75 250 ARG B C 1
ATOM 4227 O O . ARG B 1 250 ? -1.859 7.629 22.531 1 94.75 250 ARG B O 1
ATOM 4234 N N . ARG B 1 251 ? -0.189 8.953 21.844 1 96 251 ARG B N 1
ATOM 4235 C CA . ARG B 1 251 ? -1.015 10.156 21.922 1 96 251 ARG B CA 1
ATOM 4236 C C . ARG B 1 251 ? -2.094 10.156 20.844 1 96 251 ARG B C 1
ATOM 4238 O O . ARG B 1 251 ? -3.205 10.641 21.078 1 96 251 ARG B O 1
ATOM 4245 N N . VAL B 1 252 ? -1.788 9.648 19.672 1 98.12 252 VAL B N 1
ATOM 4246 C CA . VAL B 1 252 ? -2.783 9.531 18.609 1 98.12 252 VAL B CA 1
ATOM 4247 C C . VAL B 1 252 ? -3.916 8.609 19.078 1 98.12 252 VAL B C 1
ATOM 4249 O O . VAL B 1 252 ? -5.094 8.945 18.922 1 98.12 252 VAL B O 1
ATOM 4252 N N . ARG B 1 253 ? -3.564 7.438 19.609 1 98 253 ARG B N 1
ATOM 4253 C CA . ARG B 1 253 ? -4.57 6.492 20.078 1 98 253 ARG B CA 1
ATOM 4254 C C . ARG B 1 253 ? -5.445 7.125 21.156 1 98 253 ARG B C 1
ATOM 4256 O O . ARG B 1 253 ? -6.668 6.984 21.141 1 98 253 ARG B O 1
ATOM 4263 N N . ALA B 1 254 ? -4.816 7.816 22.031 1 97 254 ALA B N 1
ATOM 4264 C CA . ALA B 1 254 ? -5.559 8.477 23.109 1 97 254 ALA B CA 1
ATOM 4265 C C . ALA B 1 254 ? -6.504 9.531 22.562 1 97 254 ALA B C 1
ATOM 4267 O O . ALA B 1 254 ? -7.656 9.633 22.984 1 97 254 ALA B O 1
ATOM 4268 N N . ALA B 1 255 ? -6.051 10.305 21.609 1 97.56 255 ALA B N 1
ATOM 4269 C CA . ALA B 1 255 ? -6.816 11.422 21.047 1 97.56 255 ALA B CA 1
ATOM 4270 C C . ALA B 1 255 ? -8.07 10.922 20.328 1 97.56 255 ALA B C 1
ATOM 4272 O O . ALA B 1 255 ? -9.078 11.625 20.266 1 97.56 255 ALA B O 1
ATOM 4273 N N . LEU B 1 256 ? -8.023 9.711 19.844 1 98.44 256 LEU B N 1
ATOM 4274 C CA . LEU B 1 256 ? -9.102 9.25 18.969 1 98.44 256 LEU B CA 1
ATOM 4275 C C . LEU B 1 256 ? -9.758 7.996 19.547 1 98.44 256 LEU B C 1
ATOM 4277 O O . LEU B 1 256 ? -10.562 7.348 18.875 1 98.44 256 LEU B O 1
ATOM 4281 N N . ASP B 1 257 ? -9.359 7.555 20.734 1 98.25 257 ASP B N 1
ATOM 4282 C CA . ASP B 1 257 ? -9.883 6.398 21.453 1 98.25 257 ASP B CA 1
ATOM 4283 C C . ASP B 1 257 ? -9.609 5.105 20.688 1 98.25 257 ASP B C 1
ATOM 4285 O O . ASP B 1 257 ? -10.484 4.242 20.594 1 98.25 257 ASP B O 1
ATOM 4289 N N . ILE B 1 258 ? -8.477 5.047 20.094 1 98.69 258 ILE B N 1
ATOM 4290 C CA . ILE B 1 258 ? -8.062 3.844 19.375 1 98.69 258 ILE B CA 1
ATOM 4291 C C . ILE B 1 258 ? -7.512 2.82 20.375 1 98.69 258 ILE B C 1
ATOM 4293 O O . ILE B 1 258 ? -6.629 3.137 21.172 1 98.69 258 ILE B O 1
ATOM 4297 N N . PRO B 1 259 ? -7.988 1.599 20.344 1 98.62 259 PRO B N 1
ATOM 4298 C CA . PRO B 1 259 ? -7.473 0.579 21.25 1 98.62 259 PRO B CA 1
ATOM 4299 C C . PRO B 1 259 ? -5.984 0.307 21.062 1 98.62 259 PRO B C 1
ATOM 4301 O O . PRO B 1 259 ? -5.465 0.469 19.953 1 98.62 259 PRO B O 1
ATOM 4304 N N . ASP B 1 260 ? -5.309 -0.281 22.047 1 96.81 260 ASP B N 1
ATOM 4305 C CA . ASP B 1 260 ? -3.867 -0.514 22.062 1 96.81 260 ASP B CA 1
ATOM 4306 C C . ASP B 1 260 ? -3.477 -1.608 21.062 1 96.81 260 ASP B C 1
ATOM 4308 O O . ASP B 1 260 ? -2.322 -1.687 20.641 1 96.81 260 ASP B O 1
ATOM 4312 N N . ARG B 1 261 ? -4.414 -2.391 20.688 1 96.5 261 ARG B N 1
ATOM 4313 C CA . ARG B 1 261 ? -4.109 -3.492 19.781 1 96.5 261 ARG B CA 1
ATOM 4314 C C . ARG B 1 261 ? -3.801 -2.979 18.375 1 96.5 261 ARG B C 1
ATOM 4316 O O . ARG B 1 261 ? -3.273 -3.717 17.547 1 96.5 261 ARG B O 1
ATOM 4323 N N . TYR B 1 262 ? -4.152 -1.761 18.156 1 98.25 262 TYR B N 1
ATOM 4324 C CA . TYR B 1 262 ? -3.93 -1.221 16.812 1 98.25 262 TYR B CA 1
ATOM 4325 C C . TYR B 1 262 ? -2.619 -0.447 16.75 1 98.25 262 TYR B C 1
ATOM 4327 O O . TYR B 1 262 ? -2.326 0.366 17.625 1 98.25 262 TYR B O 1
ATOM 4335 N N . GLY B 1 263 ? -1.8 -0.784 15.727 1 97.94 263 GLY B N 1
ATOM 4336 C CA . GLY B 1 263 ? -0.733 0.117 15.328 1 97.94 263 GLY B CA 1
ATOM 4337 C C . GLY B 1 263 ? -1.2 1.206 14.375 1 97.94 263 GLY B C 1
ATOM 4338 O O . GLY B 1 263 ? -2.271 1.096 13.773 1 97.94 263 GLY B O 1
ATOM 4339 N N . ILE B 1 264 ? -0.442 2.297 14.328 1 98.38 264 ILE B N 1
ATOM 4340 C CA . ILE B 1 264 ? -0.735 3.395 13.414 1 98.38 264 ILE B CA 1
ATOM 4341 C C . ILE B 1 264 ? 0.371 3.504 12.359 1 98.38 264 ILE B C 1
ATOM 4343 O O . ILE B 1 264 ? 1.372 4.191 12.578 1 98.38 264 ILE B O 1
ATOM 4347 N N . PRO B 1 265 ? 0.151 2.906 11.211 1 98.12 265 PRO B N 1
ATOM 4348 C CA . PRO B 1 265 ? 1.238 2.91 10.227 1 98.12 265 PRO B CA 1
ATOM 4349 C C . PRO B 1 265 ? 1.378 4.25 9.508 1 98.12 265 PRO B C 1
ATOM 4351 O O . PRO B 1 265 ? 2.486 4.641 9.133 1 98.12 265 PRO B O 1
ATOM 4354 N N . ILE B 1 266 ? 0.278 4.895 9.211 1 98.5 266 ILE B N 1
ATOM 4355 C CA . ILE B 1 266 ? 0.307 6.086 8.367 1 98.5 266 ILE B CA 1
ATOM 4356 C C . ILE B 1 266 ? -0.896 6.973 8.68 1 98.5 266 ILE B C 1
ATOM 4358 O O . ILE B 1 266 ? -2.012 6.473 8.859 1 98.5 266 ILE B O 1
ATOM 4362 N N . ILE B 1 267 ? -0.658 8.25 8.836 1 98.75 267 ILE B N 1
ATOM 4363 C CA . ILE B 1 267 ? -1.686 9.281 8.914 1 98.75 267 ILE B CA 1
ATOM 4364 C C . ILE B 1 267 ? -1.66 10.133 7.645 1 98.75 267 ILE B C 1
ATOM 4366 O O . ILE B 1 267 ? -0.588 10.492 7.152 1 98.75 267 ILE B O 1
ATOM 4370 N N . VAL B 1 268 ? -2.869 10.461 7.066 1 98.88 268 VAL B N 1
ATOM 4371 C CA . VAL B 1 268 ? -2.889 11.109 5.762 1 98.88 268 VAL B CA 1
ATOM 4372 C C . VAL B 1 268 ? -3.762 12.359 5.816 1 98.88 268 VAL B C 1
ATOM 4374 O O . VAL B 1 268 ? -4.961 12.305 5.527 1 98.88 268 VAL B O 1
ATOM 4377 N N . PRO B 1 269 ? -3.184 13.539 6.105 1 98.62 269 PRO B N 1
ATOM 4378 C CA . PRO B 1 269 ? -3.889 14.797 5.848 1 98.62 269 PRO B CA 1
ATOM 4379 C C . PRO B 1 269 ? -4.316 14.953 4.391 1 98.62 269 PRO B C 1
ATOM 4381 O O . PRO B 1 269 ? -3.578 14.562 3.484 1 98.62 269 PRO B O 1
ATOM 4384 N N . THR B 1 270 ? -5.52 15.461 4.191 1 98.44 270 THR B N 1
ATOM 4385 C CA . THR B 1 270 ? -6.133 15.508 2.867 1 98.44 270 THR B CA 1
ATOM 4386 C C . THR B 1 270 ? -6.91 16.812 2.674 1 98.44 270 THR B C 1
ATOM 4388 O O . THR B 1 270 ? -7.633 17.25 3.572 1 98.44 270 THR B O 1
ATOM 4391 N N . GLY B 1 271 ? -6.75 17.406 1.552 1 97.88 271 GLY B N 1
ATOM 4392 C CA . GLY B 1 271 ? -7.461 18.625 1.188 1 97.88 271 GLY B CA 1
ATOM 4393 C C . GLY B 1 271 ? -7.215 19.047 -0.248 1 97.88 271 GLY B C 1
ATOM 4394 O O . GLY B 1 271 ? -6.422 18.422 -0.959 1 97.88 271 GLY B O 1
ATOM 4395 N N . TYR B 1 272 ? -7.949 20.016 -0.629 1 96.31 272 TYR B N 1
ATOM 4396 C CA . TYR B 1 272 ? -7.723 20.578 -1.958 1 96.31 272 TYR B CA 1
ATOM 4397 C C . TYR B 1 272 ? -6.391 21.312 -2.02 1 96.31 272 TYR B C 1
ATOM 4399 O O . TYR B 1 272 ? -5.887 21.781 -0.998 1 96.31 272 TYR B O 1
ATOM 4407 N N . PRO B 1 273 ? -5.801 21.312 -3.234 1 93.31 273 PRO B N 1
ATOM 4408 C CA . PRO B 1 273 ? -4.508 22 -3.373 1 93.31 273 PRO B CA 1
ATOM 4409 C C . PRO B 1 273 ? -4.57 23.469 -2.963 1 93.31 273 PRO B C 1
ATOM 4411 O O . PRO B 1 273 ? -5.574 24.141 -3.219 1 93.31 273 PRO B O 1
ATOM 4414 N N . ALA B 1 274 ? -3.531 23.906 -2.258 1 89.75 274 ALA B N 1
ATOM 4415 C CA . ALA B 1 274 ? -3.422 25.328 -1.9 1 89.75 274 ALA B CA 1
ATOM 4416 C C . ALA B 1 274 ? -3.275 26.188 -3.145 1 89.75 274 ALA B C 1
ATOM 4418 O O . ALA B 1 274 ? -2.695 25.766 -4.145 1 89.75 274 ALA B O 1
ATOM 4419 N N . PRO B 1 275 ? -3.984 27.328 -3.133 1 76.62 275 PRO B N 1
ATOM 4420 C CA . PRO B 1 275 ? -3.824 28.234 -4.27 1 76.62 275 PRO B CA 1
ATOM 4421 C C . PRO B 1 275 ? -2.363 28.578 -4.555 1 76.62 275 PRO B C 1
ATOM 4423 O O . PRO B 1 275 ? -1.537 28.578 -3.641 1 76.62 275 PRO B O 1
ATOM 4426 N N . SER B 1 276 ? -1.996 28.328 -5.832 1 60.78 276 SER B N 1
ATOM 4427 C CA . SER B 1 276 ? -0.626 28.531 -6.289 1 60.78 276 SER B CA 1
ATOM 4428 C C . SER B 1 276 ? -0.053 29.828 -5.734 1 60.78 276 SER B C 1
ATOM 4430 O O . SER B 1 276 ? -0.732 30.859 -5.727 1 60.78 276 SER B O 1
ATOM 4432 N N . LYS B 1 277 ? 0.744 29.891 -4.699 1 50 277 LYS B N 1
ATOM 4433 C CA . LYS B 1 277 ? 1.468 31.141 -4.457 1 50 277 LYS B CA 1
ATOM 4434 C C . LYS B 1 277 ? 2.236 31.578 -5.699 1 50 277 LYS B C 1
ATOM 4436 O O . LYS B 1 277 ? 2.631 30.75 -6.52 1 50 277 LYS B O 1
ATOM 4441 N N . PRO B 1 278 ? 2.242 32.938 -6.105 1 40.31 278 PRO B N 1
ATOM 4442 C CA . PRO B 1 278 ? 2.986 33.5 -7.238 1 40.31 278 PRO B CA 1
ATOM 4443 C C . PRO B 1 278 ? 4.344 32.812 -7.441 1 40.31 278 PRO B C 1
ATOM 4445 O O . PRO B 1 278 ? 4.922 32.281 -6.488 1 40.31 278 PRO B O 1
ATOM 4448 N N . GLU B 1 279 ? 4.816 32.656 -8.773 1 38.84 279 GLU B N 1
ATOM 4449 C CA . GLU B 1 279 ? 6.059 32.094 -9.273 1 38.84 279 GLU B CA 1
ATOM 4450 C C . GLU B 1 279 ? 7.211 32.344 -8.297 1 38.84 279 GLU B C 1
ATOM 4452 O O . GLU B 1 279 ? 8.148 31.531 -8.234 1 38.84 279 GLU B O 1
ATOM 4457 N N . GLY B 1 280 ? 7.5 33.688 -7.984 1 34.56 280 GLY B N 1
ATOM 4458 C CA . GLY B 1 280 ? 8.727 34.219 -7.406 1 34.56 280 GLY B CA 1
ATOM 4459 C C . GLY B 1 280 ? 9.047 33.625 -6.047 1 34.56 280 GLY B C 1
ATOM 4460 O O . GLY B 1 280 ? 10.117 33.875 -5.488 1 34.56 280 GLY B O 1
ATOM 4461 N N . GLN B 1 281 ? 8.141 33.844 -5.172 1 32.25 281 GLN B N 1
ATOM 4462 C CA . GLN B 1 281 ? 8.609 33.469 -3.836 1 32.25 281 GLN B CA 1
ATOM 4463 C C . GLN B 1 281 ? 8.938 32 -3.742 1 32.25 281 GLN B C 1
ATOM 4465 O O . GLN B 1 281 ? 8.039 31.156 -3.705 1 32.25 281 GLN B O 1
ATOM 4470 N N . GLY B 1 282 ? 9.93 31.516 -4.461 1 34.19 282 GLY B N 1
ATOM 4471 C CA . GLY B 1 282 ? 10.758 30.344 -4.289 1 34.19 282 GLY B CA 1
ATOM 4472 C C . GLY B 1 282 ? 10.773 29.828 -2.863 1 34.19 282 GLY B C 1
ATOM 4473 O O . GLY B 1 282 ? 11.836 29.516 -2.322 1 34.19 282 GLY B O 1
ATOM 4474 N N . GLY B 1 283 ? 9.984 30.453 -2.029 1 33.22 283 GLY B N 1
ATOM 4475 C CA . GLY B 1 283 ? 10.234 29.969 -0.679 1 33.22 283 GLY B CA 1
ATOM 4476 C C . GLY B 1 283 ? 10.453 28.469 -0.61 1 33.22 283 GLY B C 1
ATOM 4477 O O . GLY B 1 283 ? 10.164 27.75 -1.564 1 33.22 283 GLY B O 1
ATOM 4478 N N . GLY B 1 284 ? 11.516 28.094 0.119 1 35.12 284 GLY B N 1
ATOM 4479 C CA . GLY B 1 284 ? 11.922 26.75 0.462 1 35.12 284 GLY B CA 1
ATOM 4480 C C . GLY B 1 284 ? 10.758 25.781 0.536 1 35.12 284 GLY B C 1
ATOM 4481 O O . GLY B 1 284 ? 10.773 24.844 1.342 1 35.12 284 GLY B O 1
ATOM 4482 N N . GLY B 1 285 ? 9.656 26.203 0.221 1 38.03 285 GLY B N 1
ATOM 4483 C CA . GLY B 1 285 ? 8.641 25.172 0.339 1 38.03 285 GLY B CA 1
ATOM 4484 C C . GLY B 1 285 ? 8.992 23.906 -0.411 1 38.03 285 GLY B C 1
ATOM 4485 O O . GLY B 1 285 ? 9.641 23.953 -1.463 1 38.03 285 GLY B O 1
ATOM 4486 N N . GLY B 1 286 ? 9.414 22.938 0.33 1 45.22 286 GLY B N 1
ATOM 4487 C CA . GLY B 1 286 ? 9.945 21.641 -0.038 1 45.22 286 GLY B CA 1
ATOM 4488 C C . GLY B 1 286 ? 9.305 21.062 -1.288 1 45.22 286 GLY B C 1
ATOM 4489 O O . GLY B 1 286 ? 8.086 21.156 -1.468 1 45.22 286 GLY B O 1
ATOM 4490 N N . VAL B 1 287 ? 9.898 21.562 -2.451 1 48.03 287 VAL B N 1
ATOM 4491 C CA . VAL B 1 287 ? 9.57 20.812 -3.66 1 48.03 287 VAL B CA 1
ATOM 4492 C C . VAL B 1 287 ? 9.359 19.344 -3.311 1 48.03 287 VAL B C 1
ATOM 4494 O O . VAL B 1 287 ? 10.117 18.766 -2.529 1 48.03 287 VAL B O 1
ATOM 4497 N N . ALA B 1 288 ? 8.117 18.891 -3.586 1 58.97 288 ALA B N 1
ATOM 4498 C CA . ALA B 1 288 ? 7.855 17.469 -3.424 1 58.97 288 ALA B CA 1
ATOM 4499 C C . ALA B 1 288 ? 8.953 16.625 -4.066 1 58.97 288 ALA B C 1
ATOM 4501 O O . ALA B 1 288 ? 9.391 16.906 -5.184 1 58.97 288 ALA B O 1
ATOM 4502 N N . ARG B 1 289 ? 9.805 15.953 -3.291 1 65.81 289 ARG B N 1
ATOM 4503 C CA . ARG B 1 289 ? 10.781 14.969 -3.732 1 65.81 289 ARG B CA 1
ATOM 4504 C C . ARG B 1 289 ? 10.133 13.898 -4.605 1 65.81 289 ARG B C 1
ATOM 4506 O O . ARG B 1 289 ? 9.562 12.938 -4.098 1 65.81 289 ARG B O 1
ATOM 4513 N N . ARG B 1 290 ? 10.18 14.211 -5.961 1 81.81 290 ARG B N 1
ATOM 4514 C CA . ARG B 1 290 ? 9.438 13.289 -6.816 1 81.81 290 ARG B CA 1
ATOM 4515 C C . ARG B 1 290 ? 10.391 12.43 -7.641 1 81.81 290 ARG B C 1
ATOM 4517 O O . ARG B 1 290 ? 9.945 11.531 -8.367 1 81.81 290 ARG B O 1
ATOM 4524 N N . TRP B 1 291 ? 11.664 12.742 -7.402 1 89 291 TRP B N 1
ATOM 4525 C CA . TRP B 1 291 ? 12.594 11.938 -8.18 1 89 291 TRP B CA 1
ATOM 4526 C C . TRP B 1 291 ? 12.68 10.516 -7.633 1 89 291 TRP B C 1
ATOM 4528 O O . TRP B 1 291 ? 12.414 10.289 -6.449 1 89 291 TRP B O 1
ATOM 4538 N N . ARG B 1 292 ? 12.938 9.609 -8.539 1 94.56 292 ARG B N 1
ATOM 4539 C CA . ARG B 1 292 ? 13.086 8.195 -8.219 1 94.56 292 ARG B CA 1
ATOM 4540 C C . ARG B 1 292 ? 14.469 7.684 -8.602 1 94.56 292 ARG B C 1
ATOM 4542 O O . ARG B 1 292 ? 15.203 8.352 -9.336 1 94.56 292 ARG B O 1
ATOM 4549 N N . TYR B 1 293 ? 14.844 6.523 -8.039 1 97.12 293 TYR B N 1
ATOM 4550 C CA . TYR B 1 293 ? 16.016 5.828 -8.562 1 97.12 293 TYR B CA 1
ATOM 4551 C C . TYR B 1 293 ? 15.891 5.594 -10.062 1 97.12 293 TYR B C 1
ATOM 4553 O O . TYR B 1 293 ? 14.781 5.422 -10.578 1 97.12 293 TYR B O 1
ATOM 4561 N N . PRO B 1 294 ? 17.078 5.609 -10.758 1 97 294 PRO B N 1
ATOM 4562 C CA . PRO B 1 294 ? 16.984 5 -12.086 1 97 294 PRO B CA 1
ATOM 4563 C C . PRO B 1 294 ? 16.312 3.631 -12.062 1 97 294 PRO B C 1
ATOM 4565 O O . PRO B 1 294 ? 16.641 2.793 -11.219 1 97 294 PRO B O 1
ATOM 4568 N N . PRO B 1 295 ? 15.367 3.4 -12.945 1 97.94 295 PRO B N 1
ATOM 4569 C CA . PRO B 1 295 ? 14.562 2.18 -12.867 1 97.94 295 PRO B CA 1
ATOM 4570 C C . PRO B 1 295 ? 15.414 0.913 -12.812 1 97.94 295 PRO B C 1
ATOM 4572 O O . PRO B 1 295 ? 15.07 -0.04 -12.109 1 97.94 295 PRO B O 1
ATOM 4575 N N . GLN B 1 296 ? 16.531 0.896 -13.414 1 97.88 296 GLN B N 1
ATOM 4576 C CA . GLN B 1 296 ? 17.359 -0.299 -13.492 1 97.88 296 GLN B CA 1
ATOM 4577 C C . GLN B 1 296 ? 17.969 -0.631 -12.125 1 97.88 296 GLN B C 1
ATOM 4579 O O . GLN B 1 296 ? 18.5 -1.726 -11.93 1 97.88 296 GLN B O 1
ATOM 4584 N N . GLU B 1 297 ? 17.906 0.311 -11.211 1 98 297 GLU B N 1
ATOM 4585 C CA . GLU B 1 297 ? 18.484 0.085 -9.891 1 98 297 GLU B CA 1
ATOM 4586 C C . G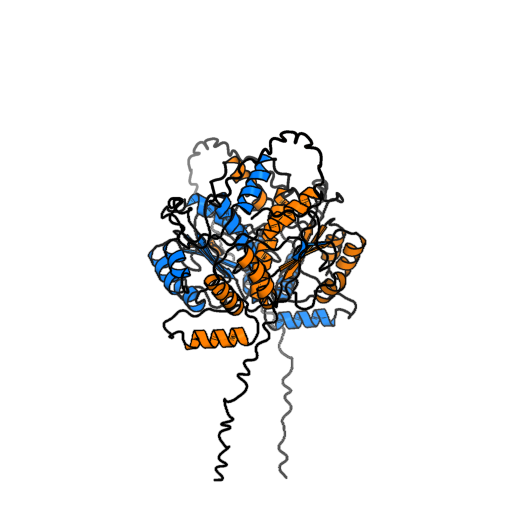LU B 1 297 ? 17.484 -0.589 -8.961 1 98 297 GLU B C 1
ATOM 4588 O O . GLU B 1 297 ? 17.859 -1.083 -7.891 1 98 297 GLU B O 1
ATOM 4593 N N . VAL B 1 298 ? 16.172 -0.615 -9.367 1 98.25 298 VAL B N 1
ATOM 4594 C CA . VAL B 1 298 ? 15.18 -1.123 -8.414 1 98.25 298 VAL B CA 1
ATOM 4595 C C . VAL B 1 298 ? 14.258 -2.117 -9.117 1 98.25 298 VAL B C 1
ATOM 4597 O O . VAL B 1 298 ? 13.594 -2.93 -8.461 1 98.25 298 VAL B O 1
ATOM 4600 N N . VAL B 1 299 ? 14.125 -2.037 -10.461 1 98.81 299 VAL B N 1
ATOM 4601 C CA . VAL B 1 299 ? 13.336 -2.967 -11.266 1 98.81 299 VAL B CA 1
ATOM 4602 C C . VAL B 1 299 ? 14.258 -3.957 -11.969 1 98.81 299 VAL B C 1
ATOM 4604 O O . VAL B 1 299 ? 14.992 -3.586 -12.891 1 98.81 299 VAL B O 1
ATOM 4607 N N . PHE B 1 300 ? 14.141 -5.23 -11.594 1 98.81 300 PHE B N 1
ATOM 4608 C CA . PHE B 1 300 ? 15.102 -6.223 -12.047 1 98.81 300 PHE B CA 1
ATOM 4609 C C . PHE B 1 300 ? 14.445 -7.227 -12.984 1 98.81 300 PHE B C 1
ATOM 4611 O O . PHE B 1 300 ? 13.297 -7.621 -12.773 1 98.81 300 PHE B O 1
ATOM 4618 N N . ASP B 1 301 ? 15.141 -7.695 -13.945 1 98.19 301 ASP B N 1
ATOM 4619 C CA . ASP B 1 301 ? 14.664 -8.609 -14.977 1 98.19 301 ASP B CA 1
ATOM 4620 C C . ASP B 1 301 ? 15.086 -10.047 -14.68 1 98.19 301 ASP B C 1
ATOM 4622 O O . ASP B 1 301 ? 16.188 -10.453 -15.047 1 98.19 301 ASP B O 1
ATOM 4626 N N . GLY B 1 302 ? 14.25 -10.789 -14.102 1 97.88 302 GLY B N 1
ATOM 4627 C CA . GLY B 1 302 ? 14.406 -12.227 -13.93 1 97.88 302 GLY B CA 1
ATOM 4628 C C . GLY B 1 302 ? 15.312 -12.594 -12.766 1 97.88 302 GLY B C 1
ATOM 4629 O O . GLY B 1 302 ? 15.148 -13.648 -12.156 1 97.88 302 GLY B O 1
ATOM 4630 N N . THR B 1 303 ? 16.281 -11.75 -12.531 1 97.12 303 THR B N 1
ATOM 4631 C CA . THR B 1 303 ? 17.25 -11.977 -11.461 1 97.12 303 THR B CA 1
ATOM 4632 C C . THR B 1 303 ? 17.531 -10.68 -10.711 1 97.12 303 THR B C 1
ATOM 4634 O O . THR B 1 303 ? 17.656 -9.617 -11.32 1 97.12 303 THR B O 1
ATOM 4637 N N . PHE B 1 304 ? 17.672 -10.836 -9.406 1 98.56 304 PHE B N 1
ATOM 4638 C CA . PHE B 1 304 ? 17.953 -9.664 -8.578 1 98.56 304 PHE B CA 1
ATOM 4639 C C . PHE B 1 304 ? 19.266 -9.008 -8.992 1 98.56 304 PHE B C 1
ATOM 4641 O O . PHE B 1 304 ? 20.281 -9.688 -9.156 1 98.56 304 PHE B O 1
ATOM 4648 N N . GLY B 1 305 ? 19.172 -7.734 -9.211 1 97.94 305 GLY B N 1
ATOM 4649 C CA . GLY B 1 305 ? 20.375 -6.984 -9.531 1 97.94 305 GLY B CA 1
ATOM 4650 C C . GLY B 1 305 ? 20.562 -6.77 -11.023 1 97.94 305 GLY B C 1
ATOM 4651 O O . GLY B 1 305 ? 21.375 -5.941 -11.438 1 97.94 305 GLY B O 1
ATOM 4652 N N . VAL B 1 306 ? 19.875 -7.527 -11.844 1 98.25 306 VAL B N 1
ATOM 4653 C CA . VAL B 1 306 ? 19.906 -7.316 -13.289 1 98.25 306 VAL B CA 1
ATOM 4654 C C . VAL B 1 306 ? 18.797 -6.355 -13.695 1 98.25 306 VAL B C 1
ATOM 4656 O O . VAL B 1 306 ? 17.625 -6.75 -13.805 1 98.25 306 VAL B O 1
ATOM 4659 N N . GLY B 1 307 ? 19.172 -5.152 -14 1 98.25 307 GLY B N 1
ATOM 4660 C CA . GLY B 1 307 ? 18.219 -4.09 -14.258 1 98.25 307 GLY B CA 1
ATOM 4661 C C . GLY B 1 307 ? 17.391 -4.332 -15.5 1 98.25 307 GLY B C 1
ATOM 4662 O O . GLY B 1 307 ? 17.906 -4.758 -16.531 1 98.25 307 GLY B O 1
ATOM 4663 N N . MET B 1 308 ? 16.125 -4.129 -15.383 1 97.75 308 MET B N 1
ATOM 4664 C CA . MET B 1 308 ? 15.242 -4.211 -16.531 1 97.75 308 MET B CA 1
ATOM 4665 C C . MET B 1 308 ? 15.445 -3.014 -17.469 1 97.75 308 MET B C 1
ATOM 4667 O O . MET B 1 308 ? 15.453 -1.868 -17.016 1 97.75 308 MET B O 1
ATOM 4671 N N . THR B 1 309 ? 15.539 -3.248 -18.734 1 96.5 309 THR B N 1
ATOM 4672 C CA . THR B 1 309 ? 15.789 -2.184 -19.688 1 96.5 309 THR B CA 1
ATOM 4673 C C . THR B 1 309 ? 14.477 -1.633 -20.234 1 96.5 309 THR B C 1
ATOM 4675 O O . THR B 1 309 ? 13.461 -2.336 -20.266 1 96.5 309 THR B O 1
ATOM 4678 N N . GLY B 1 310 ? 14.461 -0.396 -20.609 1 96.69 310 GLY B N 1
ATOM 4679 C CA . GLY B 1 310 ? 13.352 0.197 -21.344 1 96.69 310 GLY B CA 1
ATOM 4680 C C . GLY B 1 310 ? 12.289 0.788 -20.438 1 96.69 310 GLY B C 1
ATOM 4681 O O . GLY B 1 310 ? 11.25 1.261 -20.922 1 96.69 310 GLY B O 1
ATOM 4682 N N . VAL B 1 311 ? 12.516 0.74 -19.141 1 97.44 311 VAL B N 1
ATOM 4683 C CA . VAL B 1 311 ? 11.578 1.384 -18.234 1 97.44 311 VAL B CA 1
ATOM 4684 C C . VAL B 1 311 ? 11.891 2.875 -18.141 1 97.44 311 VAL B C 1
ATOM 4686 O O . VAL B 1 311 ? 12.938 3.268 -17.609 1 97.44 311 VAL B O 1
ATOM 4689 N N . ASP B 1 312 ? 10.992 3.719 -18.594 1 95.06 312 ASP B N 1
ATOM 4690 C CA . ASP B 1 312 ? 11.188 5.164 -18.562 1 95.06 312 ASP B CA 1
ATOM 4691 C C . ASP B 1 312 ? 10.453 5.801 -17.391 1 95.06 312 ASP B C 1
ATOM 4693 O O . ASP B 1 312 ? 9.258 5.574 -17.203 1 95.06 312 ASP B O 1
ATOM 4697 N N . PRO B 1 313 ? 11.164 6.59 -16.641 1 92.44 313 PRO B N 1
ATOM 4698 C CA . PRO B 1 313 ? 10.508 7.25 -15.508 1 92.44 313 PRO B CA 1
ATOM 4699 C C . PRO B 1 313 ? 9.32 8.102 -15.938 1 92.44 313 PRO B C 1
ATOM 4701 O O . PRO B 1 313 ? 9.359 8.742 -17 1 92.44 313 PRO B O 1
ATOM 4704 N N . VAL B 1 314 ? 8.32 8.047 -15.109 1 91.75 314 VAL B N 1
ATOM 4705 C CA . VAL B 1 314 ? 7.105 8.789 -15.453 1 91.75 314 VAL B CA 1
ATOM 4706 C C . VAL B 1 314 ? 6.969 10.008 -14.547 1 91.75 314 VAL B C 1
ATOM 4708 O O . VAL B 1 314 ? 6.02 10.781 -14.68 1 91.75 314 VAL B O 1
ATOM 4711 N N . VAL B 1 315 ? 7.836 10.18 -13.602 1 87.44 315 VAL B N 1
ATOM 4712 C CA . VAL B 1 315 ? 7.941 11.367 -12.758 1 87.44 315 VAL B CA 1
ATOM 4713 C C . VAL B 1 315 ? 9.352 11.938 -12.844 1 87.44 315 VAL B C 1
ATOM 4715 O O . VAL B 1 315 ? 10.289 11.242 -13.234 1 87.44 315 VAL B O 1
ATOM 4718 N N . PRO B 1 316 ? 9.539 13.133 -12.531 1 80.62 316 PRO B N 1
ATOM 4719 C CA . PRO B 1 316 ? 10.844 13.781 -12.734 1 80.62 316 PRO B CA 1
ATOM 4720 C C . PRO B 1 316 ? 11.938 13.188 -11.852 1 80.62 316 PRO B C 1
ATOM 4722 O O . PRO B 1 316 ? 11.656 12.664 -10.773 1 80.62 316 PRO B O 1
#

Radius of gyration: 28.72 Å; Cα contacts (8 Å, |Δi|>4): 1062; chains: 2; bounding box: 102×74×94 Å

pLDDT: mean 77.08, std 29.41, range [16.7, 98.94]

Foldseek 3Di:
DDDDDPDDPPPDDDDPDPPDPPPPPPPPCPPPPPPVPPPDPDPPPPPVPCPVPPVVVVDDDDDDPVRVVLLLCLVAVAFADLAFDQDADDPVLVVVLLVLLLVFDADLSLLQKDKDKDQDQVLLQLLLVQFADSVSVLSNRFNIKIFMWGQLPSLVSLVVVLVVCVVVPHDPVVSVVSNVVCLCALQDDPVVVVVLCVCVVVAPPPHDGDDHDRNVVRRLVRRVSSVVSSSSSLSSVQKHKHKDDGGRQVSNCVSVVNDPSIDTNIMIRMHHHDDDDDPPPVPPPPDRPFDDPDQQCPDADPDPNHGDPDDDDPYD/DDPPPPDDPPDDDDDDPDDDDPPPPPPPCPPCPPPVPPPDPPPPDPPVPCPVVPVPVVDDDDDDPVRVVLLLCLVQVAFADLAFDQDADDPVLVVVLLVLLLVFDADLSLLQKDKDKDQDQVLLQLLLVQFADSVSVLSNRFNIKIFMWGQLPSLVSLVVVLVVCVVVPHDPVVSVVSNVVCLCALQDDPVVVVVQCVCVVVADPVHDGDDHDRNVVRRLVRRVSSVVSSSSSLSSVQKHKHKDDGGRQVSNCVSVVNDPSIDTNIMIRMHHHDDDDDPPCPPPPPDRPFDDPDQQCPDADPDPNHGDPDDDDPYD

Nearest PDB structures (foldseek):
  4qly-assembly2_D  TM=8.289E-01  e=1.906E-12  Lactiplantibacillus plantarum
  7vqk-assembly1_B  TM=8.055E-01  e=3.210E-13  Streptomyces sp. KIB-H033
  8cqt-assembly1_A  TM=9.018E-01  e=2.995E-10  Bacteroides thetaiotaomicron
  2isj-assembly1_A  TM=6.991E-01  e=1.604E-12  Sinorhizobium meliloti
  5j6c-assembly1_B  TM=8.206E-01  e=1.786E-10  Clostridioides difficile R20291

InterPro domains:
  IPR000415 Nitroreductase-like [G3DSA:3.40.109.10] (70-301)
  IPR000415 Nitroreductase-like [SSF55469] (70-305)
  IPR029479 Nitroreductase [PF00881] (83-272)
  IPR050461 Nitroreductase family, HadB/RutE subfamily [PTHR43543] (51-304)

Solvent-accessible surface area (backbone atoms only — not comparable to full-atom values): 34925 Å² total; per-residue (Å²): 132,90,70,85,79,82,79,82,89,64,92,75,85,72,95,74,78,85,75,83,74,85,60,86,74,78,76,77,78,74,76,74,78,70,80,74,73,76,69,75,79,69,77,73,69,78,68,78,72,76,65,70,77,65,80,73,76,46,62,45,61,64,49,52,73,65,24,37,49,36,41,50,48,29,59,57,28,54,55,59,46,85,62,39,19,85,54,73,73,56,64,72,58,52,29,49,31,50,21,55,17,64,57,40,70,33,75,92,59,62,54,39,41,36,34,28,40,32,54,51,66,69,57,29,53,53,46,22,65,16,30,37,78,72,47,21,58,40,37,61,44,21,44,31,30,40,40,36,31,17,33,43,54,50,72,77,46,47,67,62,49,51,54,52,40,49,73,73,64,52,53,67,70,57,52,52,51,48,56,52,47,50,42,48,50,38,33,41,72,64,60,21,50,48,51,44,46,52,48,49,66,68,36,47,97,84,43,57,46,72,64,63,46,50,17,57,24,41,16,26,22,35,34,21,23,24,48,41,40,34,53,46,41,35,18,40,69,20,23,35,34,28,75,35,72,58,32,10,52,69,49,43,25,62,64,29,58,43,62,85,60,42,46,72,75,41,37,33,26,27,21,34,59,40,76,79,71,68,89,74,74,66,60,77,64,71,69,63,80,57,59,65,76,63,48,42,80,36,36,13,50,54,29,53,82,38,45,37,80,85,43,57,76,68,52,92,133,88,71,83,76,82,82,85,86,71,89,84,89,78,78,91,73,85,75,86,74,90,62,84,74,80,75,76,77,73,77,75,77,73,77,77,73,77,70,76,80,68,79,74,70,79,70,77,72,77,65,69,74,69,79,72,75,46,60,43,60,64,49,51,72,64,24,37,49,37,40,49,46,28,60,54,28,56,54,59,46,85,63,39,21,85,53,72,74,57,63,71,57,52,29,49,32,51,21,56,18,63,58,39,68,34,75,91,60,61,54,40,40,37,33,29,41,32,55,52,66,68,57,29,54,54,45,24,63,16,30,39,78,72,48,22,59,40,38,62,43,21,44,31,30,40,39,35,30,17,33,44,55,51,72,77,44,46,66,62,50,49,53,53,40,50,74,72,63,53,54,66,70,58,50,52,52,48,55,51,47,50,43,48,50,37,34,42,71,64,60,21,50,48,51,46,48,50,50,46,65,67,37,49,97,86,43,56,46,72,64,63,45,50,17,58,23,41,17,26,22,37,34,21,22,25,47,41,40,34,52,45,41,34,18,40,69,20,24,35,34,28,75,36,73,57,32,11,52,70,48,43,25,62,62,30,60,43,62,85,59,42,45,72,73,43,37,33,27,29,22,34,60,41,76,80,71,69,89,76,74,66,59,80,65,73,69,62,79,57,60,64,75,62,48,43,80,36,36,13,50,55,29,52,84,38,45,37,81,83,45,56,76,68,52,92

Secondary structure (DSSP, 8-state):
------------S-------------------------------------------S---PPPPHHHHHHHHHHHHH--B-S-B-SPPPPHHHHHHHHHHHHTS--GGG---EEEEEE-SHHHHHHHHTTB-TTHHHHHHH-SEEEEEEEES-GGGGHHHHHHHHHHTT--HHHHHHHHHHHHHHS--HHHHHHHHHHHHHHS-TTS-------HHHHHHHHHHHHHHHHHHHHHHTT-EE--B--B-HHHHHHHHT--TTEEEEEEEEEEPBPP---TT--------------GGGTEEESSTT-BPTT---S--/------------------------------------------------------------PPPPHHHHHHHHHHHHH--B-S-B-SPPPPHHHHHHHHHHHHTS--GGG---EEEEEE-SHHHHHHHHTTB-TTHHHHHHH-SEEEEEEEES-GGGGHHHHHHHHHHTT--HHHHHHHHHHHHHHS--HHHHHHHHHHHHHHS-TTS-------HHHHHHHHHHHHHHHHHHHHHHTT-EE--B--B-HHHHHHHHT--TTEEEEEEEEEEPBPP---TT--------------GGGTEEESSTT-BPTT---S--